Protein AF-A0A9Q9B3B7-F1 (afdb_monomer_lite)

Organism: NCBI:txid215465

pLDDT: mean 70.01, std 18.44, range [24.94, 94.5]

Foldseek 3Di:
DDPAPQQDPPPPDPDPPDPPPPDPPPPPPVPDPPPDPPPPPPPPPVDPVCPPVVVVVVVVLVVLVVVLVVLVVVLVVLVVCLCVLVVQLVVLVVVCCVPPVPLVVVLVLLLVLLSLQAQHHADSLLSSQLFQPDDPSNNVSSVSNLVSLLVSLVSVVVSCVSVVPHPPDDPPDDDGPHSVLSPVLVCLVVDDDDADQCVNSRNRCVLVLLVVLPDDDDDQVVLVSSLSNLLSNLVSLVSNVPHPDGSFDADDLPDPDFQLRHSLLVSLVSLVSLLVSLVVVLPDPPDDPVSNVSSVVSNVVSVVCNVVSPPLCLVVLLCCCPVPVVVLLVVVVVVVVCCVVVDDPPPPPVVVVVVSVVVLVVNVVVVVVSCVSRHPCSSHCPSVVSVVVPPVVVD

Radius of gyration: 29.1 Å; chains: 1; bounding box: 77×52×97 Å

Sequence (395 aa):
MSRQPQTPNLFLNTSLEEPVHSRPQLSIDSIIRNADRNIARAMNQIEEVRQRMTTSDEAATSRRAERADQQLAALQQHREKETSTLGIFKFTLHQWKEYDLEGLAKFMSHFRNAAQAADHSVRIFDIASWYSDLPGAVSMALRDVQKYYHSEASLQNELRHLEEKTPSWSSRQTLSHEIRSAVDLDAKYTGPAYISPFCAFGLCNKKDEIVLFDDRFHAEGQEEQRLASIYANFKVRCTMMGAKVTPRPHYNEGTVQKFKYTLECSMVKWSREALDVLQSMAKKPRLTSRLKQCANKIVQEIRAYLPKVDTIGLCHMLDIVEQHFIPMVHAAKNDMWVEFAGRVATEPSNTQANALATRFSLLRDAFGDYEVKHGRQVLGTEWKKMVFSVNYREL

Structure (mmCIF, N/CA/C/O backbone):
data_AF-A0A9Q9B3B7-F1
#
_entry.id   AF-A0A9Q9B3B7-F1
#
loop_
_atom_site.group_PDB
_atom_site.id
_atom_site.type_symbol
_atom_site.label_atom_id
_atom_site.label_alt_id
_atom_site.label_comp_id
_atom_site.label_asym_id
_atom_site.label_entity_id
_atom_site.label_seq_id
_atom_site.pdbx_PDB_ins_code
_atom_site.Cartn_x
_atom_site.Cartn_y
_atom_site.Cartn_z
_atom_site.occupancy
_atom_site.B_iso_or_equiv
_atom_site.auth_seq_id
_atom_site.auth_comp_id
_atom_site.auth_asym_id
_atom_site.auth_atom_id
_atom_site.pdbx_PDB_model_num
ATOM 1 N N . MET A 1 1 ? 9.610 -19.997 16.683 1.00 33.03 1 MET A N 1
ATOM 2 C CA . MET A 1 1 ? 8.164 -20.010 16.382 1.00 33.03 1 MET A CA 1
ATOM 3 C C . MET A 1 1 ? 7.497 -18.908 17.187 1.00 33.03 1 MET A C 1
ATOM 5 O O . MET A 1 1 ? 7.280 -19.080 18.375 1.00 33.03 1 MET A O 1
ATOM 9 N N . SER A 1 2 ? 7.219 -17.774 16.557 1.00 24.94 2 SER A N 1
ATOM 10 C CA . SER A 1 2 ? 6.355 -16.715 17.079 1.00 24.94 2 SER A CA 1
ATOM 11 C C . SER A 1 2 ? 5.178 -16.630 16.113 1.00 24.94 2 SER A C 1
ATOM 13 O O . SER A 1 2 ? 5.366 -16.345 14.932 1.00 24.94 2 SER A O 1
ATOM 15 N N . ARG A 1 3 ? 3.968 -16.974 16.571 1.00 27.44 3 ARG A N 1
ATOM 16 C CA . ARG A 1 3 ? 2.750 -16.689 15.803 1.00 27.44 3 ARG A CA 1
ATOM 17 C C . ARG A 1 3 ? 2.723 -15.173 15.604 1.00 27.44 3 ARG A C 1
ATOM 19 O O . ARG A 1 3 ? 2.685 -14.448 16.595 1.00 27.44 3 ARG A O 1
ATOM 26 N N . GLN A 1 4 ? 2.797 -14.698 14.359 1.00 32.75 4 GLN A N 1
ATOM 27 C CA . GLN A 1 4 ? 2.455 -13.306 14.074 1.00 32.75 4 GLN A CA 1
ATOM 28 C C . GLN A 1 4 ? 1.047 -13.065 14.640 1.00 32.75 4 GLN A C 1
ATOM 30 O O . GLN A 1 4 ? 0.172 -13.910 14.417 1.00 32.75 4 GLN A O 1
ATOM 35 N N . PRO A 1 5 ? 0.824 -11.990 15.414 1.00 33.03 5 PRO A N 1
ATOM 36 C CA . PRO A 1 5 ? -0.506 -11.668 15.903 1.00 33.03 5 PRO A CA 1
ATOM 37 C C . PRO A 1 5 ? -1.405 -11.427 14.687 1.00 33.03 5 PRO A C 1
ATOM 39 O O . PRO A 1 5 ? -1.232 -10.454 13.959 1.00 33.03 5 PRO A O 1
ATOM 42 N N . GLN A 1 6 ? -2.310 -12.372 14.426 1.00 36.94 6 GLN A N 1
ATOM 43 C CA . GLN A 1 6 ? -3.351 -12.217 13.419 1.00 36.94 6 GLN A CA 1
ATOM 44 C C . GLN A 1 6 ? -4.314 -11.135 13.897 1.00 36.94 6 GLN A C 1
ATOM 46 O O . GLN A 1 6 ? -4.728 -11.151 15.057 1.00 36.94 6 GLN A O 1
ATOM 51 N N . THR A 1 7 ? -4.696 -10.225 13.002 1.00 35.75 7 THR A N 1
ATOM 52 C CA . THR A 1 7 ? -5.815 -9.311 13.239 1.00 35.75 7 THR A CA 1
ATOM 53 C C . THR A 1 7 ? -7.046 -10.152 13.607 1.00 35.75 7 THR A C 1
ATOM 55 O O . THR A 1 7 ? -7.428 -11.020 12.814 1.00 35.75 7 THR A O 1
ATOM 58 N N . PRO A 1 8 ? -7.646 -9.970 14.798 1.00 36.72 8 PRO A N 1
ATOM 59 C CA . PRO A 1 8 ? -8.759 -10.800 15.238 1.00 36.72 8 PRO A CA 1
ATOM 60 C C . PRO A 1 8 ? -9.923 -10.711 14.244 1.00 36.72 8 PRO A C 1
ATOM 62 O O . PRO A 1 8 ? -10.393 -9.625 13.901 1.00 36.72 8 PRO A O 1
ATOM 65 N N . ASN A 1 9 ? -10.378 -11.866 13.757 1.00 36.34 9 ASN A N 1
ATOM 66 C CA . ASN A 1 9 ? -11.484 -11.952 12.810 1.00 36.34 9 ASN A CA 1
ATOM 67 C C . ASN A 1 9 ? -12.821 -11.918 13.564 1.00 36.34 9 ASN A C 1
ATOM 69 O O . ASN A 1 9 ? -13.393 -12.958 13.869 1.00 36.34 9 ASN A O 1
ATOM 73 N N . LEU A 1 10 ? -13.314 -10.711 13.850 1.00 39.44 10 LEU A N 1
ATOM 74 C CA . LEU A 1 10 ? -14.573 -10.466 14.573 1.00 39.44 10 LEU A CA 1
ATOM 75 C C . LEU A 1 10 ? -15.848 -10.798 13.766 1.00 39.44 10 LEU A C 1
ATOM 77 O O . LEU A 1 10 ? -16.951 -10.551 14.243 1.00 39.44 10 LEU A O 1
ATOM 81 N N . PHE A 1 11 ? -15.719 -11.321 12.541 1.00 38.62 11 PHE A N 1
ATOM 82 C CA . PHE A 1 11 ? -16.857 -11.626 11.662 1.00 38.62 11 PHE A CA 1
ATOM 83 C C . PHE A 1 11 ? -16.971 -13.108 11.287 1.00 38.62 11 PHE A C 1
ATOM 85 O O . PHE A 1 11 ? -17.913 -13.492 10.588 1.00 38.62 11 PHE A O 1
ATOM 92 N N . LEU A 1 12 ? -16.033 -13.952 11.730 1.00 31.97 12 LEU A N 1
ATOM 93 C CA . LEU A 1 12 ? -16.224 -15.398 11.724 1.00 31.97 12 LEU A CA 1
ATOM 94 C C . LEU A 1 12 ? -17.093 -15.744 12.935 1.00 31.97 12 LEU A C 1
ATOM 96 O O . LEU A 1 12 ? -16.614 -15.718 14.059 1.00 31.97 12 LEU A O 1
ATOM 100 N N . ASN A 1 13 ? -18.355 -16.071 12.658 1.00 31.91 13 ASN A N 1
ATOM 101 C CA . ASN A 1 13 ? -19.450 -16.371 13.585 1.00 31.91 13 ASN A CA 1
ATOM 102 C C . ASN A 1 13 ? -20.266 -15.141 13.991 1.00 31.91 13 ASN A C 1
ATOM 104 O O . ASN A 1 13 ? -19.914 -14.333 14.841 1.00 31.91 13 ASN A O 1
ATOM 108 N N . THR A 1 14 ? -21.418 -15.040 13.341 1.00 40.34 14 THR A N 1
ATOM 109 C CA . THR A 1 14 ? -22.538 -14.151 13.630 1.00 40.34 14 THR A CA 1
ATOM 110 C C . THR A 1 14 ? -23.166 -14.441 14.999 1.00 40.34 14 THR A C 1
ATOM 112 O O . THR A 1 14 ? -24.319 -14.857 15.063 1.00 40.34 14 THR A O 1
ATOM 115 N N . SER A 1 15 ? -22.426 -14.175 16.073 1.00 29.50 15 SER A N 1
ATOM 116 C CA . SER A 1 15 ? -22.946 -14.043 17.434 1.00 29.50 15 SER A CA 1
ATOM 117 C C . SER A 1 15 ? -22.257 -12.852 18.095 1.00 29.50 15 SER A C 1
ATOM 119 O O . SER A 1 15 ? -21.205 -12.978 18.710 1.00 29.50 15 SER A O 1
ATOM 121 N N . LEU A 1 16 ? -22.875 -11.672 18.002 1.00 36.50 16 LEU A N 1
ATOM 122 C CA . LEU A 1 16 ? -22.551 -10.486 18.816 1.00 36.50 16 LEU A CA 1
ATOM 123 C C . LEU A 1 16 ? -22.964 -10.673 20.299 1.00 36.50 16 LEU A C 1
ATOM 125 O O . LEU A 1 16 ? -23.278 -9.707 20.987 1.00 36.50 16 LEU A O 1
ATOM 129 N N . GLU A 1 17 ? -22.967 -11.919 20.775 1.00 29.86 17 GLU A N 1
ATOM 130 C CA . GLU A 1 17 ? -23.283 -12.347 22.141 1.00 29.86 17 GLU A CA 1
ATOM 131 C C . GLU A 1 17 ? -22.073 -12.975 22.844 1.00 29.86 17 GLU A C 1
ATOM 133 O O . GLU A 1 17 ? -22.213 -13.546 23.923 1.00 29.86 17 GLU A O 1
ATOM 138 N N . GLU A 1 18 ? -20.862 -12.862 22.290 1.00 28.22 18 GLU A N 1
ATOM 139 C CA . GLU A 1 18 ? -19.691 -13.083 23.131 1.00 28.22 18 GLU A CA 1
ATOM 140 C C . GLU A 1 18 ? -19.496 -11.858 24.040 1.00 28.22 18 GLU A C 1
ATOM 142 O O . GLU A 1 18 ? -19.414 -10.726 23.546 1.00 28.22 18 GLU A O 1
ATOM 147 N N . PRO A 1 19 ? -19.458 -12.051 25.374 1.00 28.62 19 PRO A N 1
ATOM 148 C CA . PRO A 1 19 ? -19.234 -10.967 26.316 1.00 28.62 19 PRO A CA 1
ATOM 149 C C . PRO A 1 19 ? -17.888 -10.291 26.033 1.00 28.62 19 PRO A C 1
ATOM 151 O O . PRO A 1 19 ? -17.032 -10.825 25.333 1.00 28.62 19 PRO A O 1
ATOM 154 N N . VAL A 1 20 ? -17.715 -9.106 26.615 1.00 36.25 20 VAL A N 1
ATOM 155 C CA . VAL A 1 20 ? -16.629 -8.109 26.489 1.00 36.25 20 VAL A CA 1
ATOM 156 C C . VAL A 1 20 ? -15.212 -8.642 26.856 1.00 36.25 20 VAL A C 1
ATOM 158 O O . VAL A 1 20 ? -14.361 -7.918 27.365 1.00 36.25 20 VAL A O 1
ATOM 161 N N . HIS A 1 21 ? -14.903 -9.917 26.620 1.00 30.59 21 HIS A N 1
ATOM 162 C CA . HIS A 1 21 ? -13.725 -10.628 27.126 1.00 30.59 21 HIS A CA 1
ATOM 163 C C . HIS A 1 21 ? -12.815 -11.235 26.049 1.00 30.59 21 HIS A C 1
ATOM 165 O O . HIS A 1 21 ? -11.864 -11.927 26.391 1.00 30.59 21 HIS A O 1
ATOM 171 N N . SER A 1 22 ? -13.012 -10.923 24.765 1.00 27.98 22 SER A N 1
ATOM 172 C CA . SER A 1 22 ? -12.086 -11.322 23.688 1.00 27.98 22 SER A CA 1
ATOM 173 C C . SER A 1 22 ? -11.258 -10.167 23.103 1.00 27.98 22 SER A C 1
ATOM 175 O O . SER A 1 22 ? -10.634 -10.306 22.051 1.00 27.98 22 SER A O 1
ATOM 177 N N . ARG A 1 23 ? -11.146 -9.034 23.816 1.00 34.78 23 ARG A N 1
ATOM 178 C CA . ARG A 1 23 ? -9.924 -8.216 23.708 1.00 34.78 23 ARG A CA 1
ATOM 179 C C . ARG A 1 23 ? -8.795 -9.026 24.360 1.00 34.78 23 ARG A C 1
ATOM 181 O O . ARG A 1 23 ? -9.053 -9.655 25.386 1.00 34.78 23 ARG A O 1
ATOM 188 N N . PRO A 1 24 ? -7.534 -8.951 23.901 1.00 28.95 24 PRO A N 1
ATOM 189 C CA . PRO A 1 24 ? -6.469 -9.005 24.882 1.00 28.95 24 PRO A CA 1
ATOM 190 C C . PRO A 1 24 ? -6.745 -7.824 25.817 1.00 28.95 24 PRO A C 1
ATOM 192 O O . PRO A 1 24 ? -6.438 -6.674 25.502 1.00 28.95 24 PRO A O 1
ATOM 195 N N . GLN A 1 25 ? -7.411 -8.088 26.944 1.00 29.59 25 GLN A N 1
ATOM 196 C CA . GLN A 1 25 ? -7.164 -7.302 28.131 1.00 29.59 25 GLN A CA 1
ATOM 197 C C . GLN A 1 25 ? -5.651 -7.376 28.284 1.00 29.59 25 GLN A C 1
ATOM 199 O O . GLN A 1 25 ? -5.098 -8.400 28.678 1.00 29.59 25 GLN A O 1
ATOM 204 N N . LEU A 1 26 ? -4.964 -6.294 27.924 1.00 29.12 26 LEU A N 1
ATOM 205 C CA . LEU A 1 26 ? -3.799 -5.954 28.703 1.00 29.12 26 LEU A CA 1
ATOM 206 C C . LEU A 1 26 ? -4.358 -5.864 30.118 1.00 29.12 26 LEU A C 1
ATOM 208 O O . LEU A 1 26 ? -5.068 -4.908 30.443 1.00 29.12 26 LEU A O 1
ATOM 212 N N . SER A 1 27 ? -4.112 -6.894 30.931 1.00 25.38 27 SER A N 1
ATOM 213 C CA . SER A 1 27 ? -3.976 -6.609 32.339 1.00 25.38 27 SER A CA 1
ATOM 214 C C . SER A 1 27 ? -2.840 -5.592 32.360 1.00 25.38 27 SER A C 1
ATOM 216 O O . SER A 1 27 ? -1.671 -5.867 32.085 1.00 25.38 27 SER A O 1
ATOM 218 N N . ILE A 1 28 ? -3.216 -4.331 32.542 1.00 28.28 28 ILE A N 1
ATOM 219 C CA . ILE A 1 28 ? -2.332 -3.449 33.264 1.00 28.28 28 ILE A CA 1
ATOM 220 C C . ILE A 1 28 ? -2.413 -4.039 34.663 1.00 28.28 28 ILE A C 1
ATOM 222 O O . ILE A 1 28 ? -3.234 -3.623 35.477 1.00 28.28 28 ILE A O 1
ATOM 226 N N . ASP A 1 29 ? -1.617 -5.082 34.905 1.00 29.88 29 ASP A N 1
ATOM 227 C CA . ASP A 1 29 ? -1.146 -5.343 36.245 1.00 29.88 29 ASP A CA 1
ATOM 228 C C . ASP A 1 29 ? -0.422 -4.051 36.599 1.00 29.88 29 ASP A C 1
ATOM 230 O O . ASP A 1 29 ? 0.716 -3.801 36.190 1.00 29.88 29 ASP A O 1
ATOM 234 N N . SER A 1 30 ? -1.152 -3.151 37.255 1.00 31.02 30 SER A N 1
ATOM 235 C CA . SER A 1 30 ? -0.578 -2.015 37.935 1.00 31.02 30 SER A CA 1
ATOM 236 C C . SER A 1 30 ? 0.253 -2.623 39.052 1.00 31.02 30 SER A C 1
ATOM 238 O O . SER A 1 30 ? -0.201 -2.861 40.170 1.00 31.02 30 SER A O 1
ATOM 240 N N . ILE A 1 31 ? 1.492 -2.973 38.718 1.00 31.64 31 ILE A N 1
ATOM 241 C CA . ILE A 1 31 ? 2.457 -3.413 39.705 1.00 31.64 31 ILE A CA 1
ATOM 242 C C . ILE A 1 31 ? 2.776 -2.179 40.557 1.00 31.64 31 ILE A C 1
ATOM 244 O O . ILE A 1 31 ? 3.624 -1.356 40.233 1.00 31.64 31 ILE A O 1
ATOM 248 N N . ILE A 1 32 ? 2.027 -2.104 41.659 1.00 33.44 32 ILE A N 1
ATOM 249 C CA . ILE A 1 32 ? 2.432 -1.639 42.983 1.00 33.44 32 ILE A CA 1
ATOM 250 C C . ILE A 1 32 ? 2.611 -0.116 43.105 1.00 33.44 32 ILE A C 1
ATOM 252 O O . ILE A 1 32 ? 3.715 0.412 43.180 1.00 33.44 32 ILE A O 1
ATOM 256 N N . ARG A 1 33 ? 1.492 0.590 43.309 1.00 38.22 33 ARG A N 1
ATOM 257 C CA . ARG A 1 33 ? 1.448 1.731 44.245 1.00 38.22 33 ARG A CA 1
ATOM 258 C C . ARG A 1 33 ? 0.892 1.232 45.580 1.00 38.22 33 ARG A C 1
ATOM 260 O O . ARG A 1 33 ? -0.272 1.451 45.878 1.00 38.22 33 ARG A O 1
ATOM 267 N N . ASN A 1 34 ? 1.704 0.472 46.316 1.00 41.84 34 ASN A N 1
ATOM 268 C CA . ASN A 1 34 ? 1.547 0.183 47.752 1.00 41.84 34 ASN A CA 1
ATOM 269 C C . ASN A 1 34 ? 2.821 -0.493 48.292 1.00 41.84 34 ASN A C 1
ATOM 271 O O . ASN A 1 34 ? 2.774 -1.577 48.864 1.00 41.84 34 ASN A O 1
ATOM 275 N N . ALA A 1 35 ? 3.974 0.147 48.089 1.00 30.67 35 ALA A N 1
ATOM 276 C CA . ALA A 1 35 ? 5.201 -0.197 48.800 1.00 30.67 35 ALA A CA 1
ATOM 277 C C . ALA A 1 35 ? 5.563 0.956 49.750 1.00 30.67 35 ALA A C 1
ATOM 279 O O . ALA A 1 35 ? 6.110 1.979 49.352 1.00 30.67 35 ALA A O 1
ATOM 280 N N . ASP A 1 36 ? 5.159 0.755 51.001 1.00 34.47 36 ASP A N 1
ATOM 281 C CA . ASP A 1 36 ? 5.798 1.185 52.241 1.00 34.47 36 ASP A CA 1
ATOM 282 C C . ASP A 1 36 ? 5.971 2.674 52.572 1.00 34.47 36 ASP A C 1
ATOM 284 O O . ASP A 1 36 ? 6.997 3.316 52.357 1.00 34.47 36 ASP A O 1
ATOM 288 N N . ARG A 1 37 ? 5.009 3.122 53.388 1.00 38.38 37 ARG A N 1
ATOM 289 C CA . ARG A 1 37 ? 5.064 4.207 54.387 1.00 38.38 37 ARG A CA 1
ATOM 290 C C . ARG A 1 37 ? 6.218 4.121 55.418 1.00 38.38 37 ARG A C 1
ATOM 292 O O . ARG A 1 37 ? 6.147 4.791 56.442 1.00 38.38 37 ARG A O 1
ATOM 299 N N . ASN A 1 38 ? 7.288 3.358 55.184 1.00 36.81 38 ASN A N 1
ATOM 300 C CA . ASN A 1 38 ? 8.342 3.102 56.180 1.00 36.81 38 ASN A CA 1
ATOM 301 C C . ASN A 1 38 ? 9.760 3.573 55.803 1.00 36.81 38 ASN A C 1
ATOM 303 O O . ASN A 1 38 ? 10.703 3.275 56.532 1.00 36.81 38 ASN A O 1
ATOM 307 N N . ILE A 1 39 ? 9.936 4.396 54.765 1.00 43.28 39 ILE A N 1
ATOM 308 C CA . ILE A 1 39 ? 11.222 5.071 54.479 1.00 43.28 39 ILE A CA 1
ATOM 309 C C . ILE A 1 39 ? 11.135 6.555 54.877 1.00 43.28 39 ILE A C 1
ATOM 311 O O . ILE A 1 39 ? 11.411 7.452 54.096 1.00 43.28 39 ILE A O 1
ATOM 315 N N . ALA A 1 40 ? 10.690 6.833 56.104 1.00 39.91 40 ALA A N 1
ATOM 316 C CA . ALA A 1 40 ? 10.573 8.200 56.634 1.00 39.91 40 ALA A CA 1
ATOM 317 C C . ALA A 1 40 ? 11.474 8.465 57.856 1.00 39.91 40 ALA A C 1
ATOM 319 O O . ALA A 1 40 ? 11.325 9.482 58.524 1.00 39.91 40 ALA A O 1
ATOM 320 N N . ARG A 1 41 ? 12.413 7.565 58.189 1.00 44.00 41 ARG A N 1
ATOM 321 C CA . ARG A 1 41 ? 13.286 7.726 59.375 1.00 44.00 41 ARG A CA 1
ATOM 322 C C . ARG A 1 41 ? 14.791 7.673 59.125 1.00 44.00 41 ARG A C 1
ATOM 324 O O . ARG A 1 41 ? 15.544 7.830 60.076 1.00 44.00 41 ARG A O 1
ATOM 331 N N . ALA A 1 42 ? 15.248 7.514 57.885 1.00 46.78 42 ALA A N 1
ATOM 332 C CA . ALA A 1 42 ? 16.680 7.381 57.588 1.00 46.78 42 ALA A CA 1
ATOM 333 C C . ALA A 1 42 ? 17.284 8.531 56.757 1.00 46.78 42 ALA A C 1
ATOM 335 O O . ALA A 1 42 ? 18.429 8.425 56.333 1.00 46.78 42 ALA A O 1
ATOM 336 N N . MET A 1 43 ? 16.555 9.628 56.510 1.00 46.59 43 MET A N 1
ATOM 337 C CA . MET A 1 43 ? 17.002 10.683 55.579 1.00 46.59 43 MET A CA 1
ATOM 338 C C . MET A 1 43 ? 17.140 12.082 56.197 1.00 46.59 43 MET A C 1
ATOM 340 O O . MET A 1 43 ? 17.098 13.066 55.480 1.00 46.59 43 MET A O 1
ATOM 344 N N . ASN A 1 44 ? 17.392 12.197 57.505 1.00 48.25 44 ASN A N 1
ATOM 345 C CA . ASN A 1 44 ? 17.586 13.507 58.154 1.00 48.25 44 ASN A CA 1
ATOM 346 C C . ASN A 1 44 ? 19.042 14.020 58.174 1.00 48.25 44 ASN A C 1
ATOM 348 O O . ASN A 1 44 ? 19.316 15.025 58.818 1.00 48.25 44 ASN A O 1
ATOM 352 N N . GLN A 1 45 ? 19.991 13.366 57.492 1.00 46.53 45 GLN A N 1
ATOM 353 C CA . GLN A 1 45 ? 21.405 13.797 57.473 1.00 46.53 45 GLN A CA 1
ATOM 354 C C . GLN A 1 45 ? 22.017 13.940 56.064 1.00 46.53 45 GLN A C 1
ATOM 356 O O . GLN A 1 45 ? 23.186 14.288 55.943 1.00 46.53 45 GLN A O 1
ATOM 361 N N . ILE A 1 46 ? 21.235 13.747 54.990 1.00 51.59 46 ILE A N 1
ATOM 362 C CA . ILE A 1 46 ? 21.655 13.962 53.581 1.00 51.59 46 ILE A CA 1
ATOM 363 C C . ILE A 1 46 ? 20.901 15.170 52.976 1.00 51.59 46 ILE A C 1
ATOM 365 O O . ILE A 1 46 ? 20.736 15.297 51.768 1.00 51.59 46 ILE A O 1
ATOM 369 N N . GLU A 1 47 ? 20.387 16.060 53.821 1.00 51.16 47 GLU A N 1
ATOM 370 C CA . GLU A 1 47 ? 19.316 16.986 53.438 1.00 51.16 47 GLU A CA 1
ATOM 371 C C . GLU A 1 47 ? 19.837 18.387 53.049 1.00 51.16 47 GLU A C 1
ATOM 373 O O . GLU A 1 47 ? 19.344 18.989 52.103 1.00 51.16 47 GLU A O 1
ATOM 378 N N . GLU A 1 48 ? 20.922 18.893 53.644 1.00 49.53 48 GLU A N 1
ATOM 379 C CA . GLU A 1 48 ? 21.326 20.296 53.412 1.00 49.53 48 GLU A CA 1
ATOM 380 C C . GLU A 1 48 ? 22.106 20.550 52.108 1.00 49.53 48 GLU A C 1
ATOM 382 O O . GLU A 1 48 ? 22.024 21.639 51.540 1.00 49.53 48 GLU A O 1
ATOM 387 N N . VAL A 1 49 ? 22.833 19.559 51.576 1.00 48.97 49 VAL A N 1
ATOM 388 C CA . VAL A 1 49 ? 23.593 19.721 50.314 1.00 48.97 49 VAL A CA 1
ATOM 389 C C . VAL A 1 49 ? 22.759 19.318 49.088 1.00 48.97 49 VAL A C 1
ATOM 391 O O . VAL A 1 49 ? 22.951 19.867 48.002 1.00 48.97 49 VAL A O 1
ATOM 394 N N . ARG A 1 50 ? 21.764 18.429 49.247 1.00 46.09 50 ARG A N 1
ATOM 395 C CA . ARG A 1 50 ? 20.815 18.072 48.177 1.00 46.09 50 ARG A CA 1
ATOM 396 C C . ARG A 1 50 ? 19.848 19.209 47.859 1.00 46.09 50 ARG A C 1
ATOM 398 O O . ARG A 1 50 ? 19.550 19.408 46.682 1.00 46.09 50 ARG A O 1
ATOM 405 N N . GLN A 1 51 ? 19.405 19.982 48.850 1.00 48.47 51 GLN A N 1
ATOM 406 C CA . GLN A 1 51 ? 18.304 20.956 48.742 1.00 48.47 51 GLN A CA 1
ATOM 407 C C . GLN A 1 51 ? 18.460 22.067 47.683 1.00 48.47 51 GLN A C 1
ATOM 409 O O . GLN A 1 51 ? 17.466 22.678 47.288 1.00 48.47 51 GLN A O 1
ATOM 414 N N . ARG A 1 52 ? 19.666 22.335 47.159 1.00 49.75 52 ARG A N 1
ATOM 415 C CA . ARG A 1 52 ? 19.872 23.379 46.129 1.00 49.75 52 ARG A CA 1
ATOM 416 C C . ARG A 1 52 ? 19.972 22.875 44.687 1.00 49.75 52 ARG A C 1
ATOM 418 O O . ARG A 1 52 ? 19.765 23.670 43.778 1.00 49.75 52 ARG A O 1
ATOM 425 N N . MET A 1 53 ? 20.245 21.588 44.461 1.00 48.06 53 MET A N 1
ATOM 426 C CA . MET A 1 53 ? 20.217 20.979 43.116 1.00 48.06 53 MET A CA 1
ATOM 427 C C . MET A 1 53 ? 19.008 20.054 42.902 1.00 48.06 53 MET A C 1
ATOM 429 O O . MET A 1 53 ? 18.588 19.860 41.768 1.00 48.06 53 MET A O 1
ATOM 433 N N . THR A 1 54 ? 18.395 19.542 43.975 1.00 49.53 54 THR A N 1
ATOM 434 C CA . THR A 1 54 ? 17.201 18.677 43.907 1.00 49.53 54 THR A CA 1
ATOM 435 C C . THR A 1 54 ? 15.904 19.437 43.681 1.00 49.53 54 THR A C 1
ATOM 437 O O . THR A 1 54 ? 15.048 18.924 42.985 1.00 49.53 54 THR A O 1
ATOM 440 N N . THR A 1 55 ? 15.749 20.677 44.146 1.00 53.66 55 THR A N 1
ATOM 441 C CA . THR A 1 55 ? 14.481 21.420 43.996 1.00 53.66 55 THR A CA 1
ATOM 442 C C . THR A 1 55 ? 14.089 21.680 42.538 1.00 53.66 55 THR A C 1
ATOM 444 O O . THR A 1 55 ? 12.902 21.692 42.223 1.00 53.66 55 THR A O 1
ATOM 447 N N . SER A 1 56 ? 15.057 21.835 41.628 1.00 56.12 56 SER A N 1
ATOM 448 C CA . SER A 1 56 ? 14.784 21.974 40.189 1.00 56.12 56 SER A CA 1
ATOM 449 C C . SER A 1 56 ? 14.395 20.641 39.542 1.00 56.12 56 SER A C 1
ATOM 451 O O . SER A 1 56 ? 13.441 20.596 38.764 1.00 56.12 56 SER A O 1
ATOM 453 N N . ASP A 1 57 ? 15.104 19.558 39.871 1.00 59.06 57 ASP A N 1
ATOM 454 C CA . ASP A 1 57 ? 14.839 18.232 39.308 1.00 59.06 57 ASP A CA 1
ATOM 455 C C . ASP A 1 57 ? 13.578 17.601 39.908 1.00 59.06 57 ASP A C 1
ATOM 457 O O . ASP A 1 57 ? 12.756 17.089 39.156 1.00 59.06 57 ASP A O 1
ATOM 461 N N . GLU A 1 58 ? 13.349 17.739 41.216 1.00 63.28 58 GLU A N 1
ATOM 462 C CA . GLU A 1 58 ? 12.145 17.304 41.930 1.00 63.28 58 GLU A CA 1
ATOM 463 C C . GLU A 1 58 ? 10.908 18.066 41.454 1.00 63.28 58 GLU A C 1
ATOM 465 O O . GLU A 1 58 ? 9.902 17.430 41.130 1.00 63.28 58 GLU A O 1
ATOM 470 N N . ALA A 1 59 ? 10.986 19.396 41.297 1.00 65.31 59 ALA A N 1
ATOM 471 C CA . ALA A 1 59 ? 9.900 20.181 40.705 1.00 65.31 59 ALA A CA 1
ATOM 472 C C . ALA A 1 59 ? 9.650 19.797 39.238 1.00 65.31 59 ALA A C 1
ATOM 474 O O . ALA A 1 59 ? 8.499 19.776 38.795 1.00 65.31 59 ALA A O 1
ATOM 475 N N . ALA A 1 60 ? 10.695 19.462 38.474 1.00 67.62 60 ALA A N 1
ATOM 476 C CA . ALA A 1 60 ? 10.546 18.974 37.107 1.00 67.62 60 ALA A CA 1
ATOM 477 C C . ALA A 1 60 ? 9.901 17.579 37.056 1.00 67.62 60 ALA A C 1
ATOM 479 O O . ALA A 1 60 ? 9.031 17.359 36.211 1.00 67.62 60 ALA A O 1
ATOM 480 N N . THR A 1 61 ? 10.256 16.654 37.954 1.00 68.69 61 THR A N 1
ATOM 481 C CA . THR A 1 61 ? 9.576 15.352 38.081 1.00 68.69 61 THR A CA 1
ATOM 482 C C . THR A 1 61 ? 8.141 15.487 38.574 1.00 68.69 61 THR A C 1
ATOM 484 O O . THR A 1 61 ? 7.272 14.836 38.003 1.00 68.69 61 THR A O 1
ATOM 487 N N . SER A 1 62 ? 7.856 16.361 39.546 1.00 70.19 62 SER A N 1
ATOM 488 C CA . SER A 1 62 ? 6.491 16.592 40.046 1.00 70.19 62 SER A CA 1
ATOM 489 C C . SER A 1 62 ? 5.594 17.158 38.946 1.00 70.19 62 SER A C 1
ATOM 491 O O . SER A 1 62 ? 4.532 16.611 38.673 1.00 70.19 62 SER A O 1
ATOM 493 N N . ARG A 1 63 ? 6.072 18.164 38.196 1.00 76.31 63 ARG A N 1
ATOM 494 C CA . ARG A 1 63 ? 5.343 18.708 37.035 1.00 76.31 63 ARG A CA 1
ATOM 495 C C . ARG A 1 63 ? 5.111 17.668 35.936 1.00 76.31 63 ARG A C 1
ATOM 497 O O . ARG A 1 63 ? 4.114 17.745 35.224 1.00 76.31 63 ARG A O 1
ATOM 504 N N . ARG A 1 64 ? 6.034 16.720 35.739 1.00 74.56 64 ARG A N 1
ATOM 505 C CA . ARG A 1 64 ? 5.852 15.618 34.774 1.00 74.56 64 ARG A CA 1
ATOM 506 C C . ARG A 1 64 ? 4.825 14.604 35.268 1.00 74.56 64 ARG A C 1
ATOM 508 O O . ARG A 1 64 ? 3.997 14.187 34.468 1.00 74.56 64 ARG A O 1
ATOM 515 N N . ALA A 1 65 ? 4.855 14.261 36.554 1.00 72.81 65 ALA A N 1
ATOM 516 C CA . ALA A 1 65 ? 3.872 13.381 37.178 1.00 72.81 65 ALA A CA 1
ATOM 517 C C . ALA A 1 65 ? 2.461 13.988 37.114 1.00 72.81 65 ALA A C 1
ATOM 519 O O . ALA A 1 65 ? 1.538 13.325 36.657 1.00 72.81 65 ALA A O 1
ATOM 520 N N . GLU A 1 66 ? 2.315 15.277 37.433 1.00 79.38 66 GLU A N 1
ATOM 521 C CA . GLU A 1 66 ? 1.047 16.009 37.298 1.00 79.38 66 GLU A CA 1
ATOM 522 C C . GLU A 1 66 ? 0.523 15.999 35.856 1.00 79.38 66 GLU A C 1
ATOM 524 O O . GLU A 1 66 ? -0.667 15.789 35.628 1.00 79.38 66 GLU A O 1
ATOM 529 N N . ARG A 1 67 ? 1.403 16.183 34.861 1.00 79.81 67 ARG A N 1
ATOM 530 C CA . ARG A 1 67 ? 1.026 16.080 33.441 1.00 79.81 67 ARG A CA 1
ATOM 531 C C . ARG A 1 67 ? 0.618 14.664 33.048 1.00 79.81 67 ARG A C 1
ATOM 533 O O . ARG A 1 67 ? -0.320 14.514 32.275 1.00 79.81 67 ARG A O 1
ATOM 540 N N . ALA A 1 68 ? 1.298 13.640 33.558 1.00 77.38 68 ALA A N 1
ATOM 541 C CA . ALA A 1 68 ? 0.924 12.250 33.314 1.00 77.38 68 ALA A CA 1
ATOM 542 C C . ALA A 1 68 ? -0.454 11.932 33.922 1.00 77.38 68 ALA A C 1
ATOM 544 O O . ALA A 1 68 ? -1.283 11.326 33.250 1.00 77.38 68 ALA A O 1
ATOM 545 N N . ASP A 1 69 ? -0.742 12.416 35.134 1.00 75.19 69 ASP A N 1
ATOM 546 C CA . ASP A 1 69 ? -2.050 12.252 35.778 1.00 75.19 69 ASP A CA 1
ATOM 547 C C . ASP A 1 69 ? -3.159 13.014 35.023 1.00 75.19 69 ASP A C 1
ATOM 549 O O . ASP A 1 69 ? -4.241 12.468 34.797 1.00 75.19 69 ASP A O 1
ATOM 553 N N . GLN A 1 70 ? -2.889 14.240 34.554 1.00 79.88 70 GLN A N 1
ATOM 554 C CA . GLN A 1 70 ? -3.802 14.988 33.674 1.00 79.88 70 GLN A CA 1
ATOM 555 C C . GLN A 1 70 ? -4.076 14.232 32.368 1.00 79.88 70 GLN A C 1
ATOM 557 O O . GLN A 1 70 ? -5.224 14.139 31.934 1.00 79.88 70 GLN A O 1
ATOM 562 N N . GLN A 1 71 ? -3.036 13.653 31.766 1.00 80.06 71 GLN A N 1
ATOM 563 C CA . GLN A 1 71 ? -3.153 12.883 30.532 1.00 80.06 71 GLN A CA 1
ATOM 564 C C . GLN A 1 71 ? -3.924 11.576 30.739 1.00 80.06 71 GLN A C 1
ATOM 566 O O . GLN A 1 71 ? -4.738 11.189 29.899 1.00 80.06 71 GLN A O 1
ATOM 571 N N . LEU A 1 72 ? -3.715 10.910 31.875 1.00 79.25 72 LEU A N 1
ATOM 572 C CA . LEU A 1 72 ? -4.467 9.724 32.264 1.00 79.25 72 LEU A CA 1
ATOM 573 C C . LEU A 1 72 ? -5.952 10.055 32.467 1.00 79.25 72 LEU A C 1
ATOM 575 O O . LEU A 1 72 ? -6.808 9.313 31.985 1.00 79.25 72 LEU A O 1
ATOM 579 N N . ALA A 1 73 ? -6.265 11.180 33.116 1.00 76.88 73 ALA A N 1
ATOM 580 C CA . ALA A 1 73 ? -7.639 11.656 33.269 1.00 76.88 73 ALA A CA 1
ATOM 581 C C . ALA A 1 73 ? -8.282 11.985 31.909 1.00 76.88 73 ALA A C 1
ATOM 583 O O . ALA A 1 73 ? -9.408 11.563 31.643 1.00 76.88 73 ALA A O 1
ATOM 584 N N . ALA A 1 74 ? -7.552 12.653 31.009 1.00 78.75 74 ALA A N 1
ATOM 585 C CA . ALA A 1 74 ? -8.012 12.924 29.646 1.00 78.75 74 ALA A CA 1
ATOM 586 C C . ALA A 1 74 ? -8.278 11.629 28.857 1.00 78.75 74 ALA A C 1
ATOM 588 O O . ALA A 1 74 ? -9.285 11.530 28.156 1.00 78.75 74 ALA A O 1
ATOM 589 N N . LEU A 1 75 ? -7.425 10.609 29.008 1.00 80.62 75 LEU A N 1
ATOM 590 C CA . LEU A 1 75 ? -7.619 9.290 28.400 1.00 80.62 75 LEU A CA 1
ATOM 591 C C . LEU A 1 75 ? -8.865 8.576 28.948 1.00 80.62 75 LEU A C 1
ATOM 593 O O . LEU A 1 75 ? -9.611 7.969 28.179 1.00 80.62 75 LEU A O 1
ATOM 597 N N . GLN A 1 76 ? -9.114 8.653 30.257 1.00 81.00 76 GLN A N 1
ATOM 598 C CA . GLN A 1 76 ? -10.316 8.084 30.876 1.00 81.00 76 GLN A CA 1
ATOM 599 C C . GLN A 1 76 ? -11.585 8.787 30.379 1.00 81.00 76 GLN A C 1
ATOM 601 O O . GLN A 1 76 ? -12.493 8.116 29.893 1.00 81.00 76 GLN A O 1
ATOM 606 N N . GLN A 1 77 ? -11.605 10.122 30.388 1.00 84.88 77 GLN A N 1
ATOM 607 C CA . GLN A 1 77 ? -12.727 10.910 29.870 1.00 84.88 77 GLN A CA 1
ATOM 608 C C . GLN A 1 77 ? -12.956 10.665 28.371 1.00 84.88 77 GLN A C 1
ATOM 610 O O . GLN A 1 77 ? -14.091 10.625 27.894 1.00 84.88 77 GLN A O 1
ATOM 615 N N . HIS A 1 78 ? -11.883 10.489 27.598 1.00 85.06 78 HIS A N 1
ATOM 616 C CA . HIS A 1 78 ? -11.988 10.122 26.192 1.00 85.06 78 HIS A CA 1
ATOM 617 C C . HIS A 1 78 ? -12.722 8.783 26.036 1.00 85.06 78 HIS A C 1
ATOM 619 O O . HIS A 1 78 ? -13.661 8.701 25.247 1.00 85.06 78 HIS A O 1
ATOM 625 N N . ARG A 1 79 ? -12.368 7.766 26.834 1.00 85.00 79 ARG A N 1
ATOM 626 C CA . ARG A 1 79 ? -12.973 6.421 26.781 1.00 85.00 79 ARG A CA 1
ATOM 627 C C . ARG A 1 79 ? -14.466 6.376 27.079 1.00 85.00 79 ARG A C 1
ATOM 629 O O . ARG A 1 79 ? -15.161 5.519 26.542 1.00 85.00 79 ARG A O 1
ATOM 636 N N . GLU A 1 80 ? -14.994 7.327 27.840 1.00 85.94 80 GLU A N 1
ATOM 637 C CA . GLU A 1 80 ? -16.442 7.442 28.075 1.00 85.94 80 GLU A CA 1
ATOM 638 C C . GLU A 1 80 ? -17.233 7.679 26.773 1.00 85.94 80 GLU A C 1
ATOM 640 O O . GLU A 1 80 ? -18.398 7.293 26.665 1.00 85.94 80 GLU A O 1
ATOM 645 N N . LYS A 1 81 ? -16.592 8.253 25.744 1.00 83.12 81 LYS A N 1
ATOM 646 C CA . LYS A 1 81 ? -17.190 8.505 24.421 1.00 83.12 81 LYS A CA 1
ATOM 647 C C . LYS A 1 81 ? -17.181 7.278 23.501 1.00 83.12 81 LYS A C 1
ATOM 649 O O . LYS A 1 81 ? -17.746 7.342 22.406 1.00 83.12 81 LYS A O 1
ATOM 654 N N . GLU A 1 82 ? -16.557 6.166 23.905 1.00 82.56 82 GLU A N 1
ATOM 655 C CA . GLU A 1 82 ? -16.432 4.965 23.065 1.00 82.56 82 GLU A CA 1
ATOM 656 C C . GLU A 1 82 ? -17.808 4.405 22.691 1.00 82.56 82 GLU A C 1
ATOM 658 O O . GLU A 1 82 ? -18.093 4.148 21.519 1.00 82.56 82 GLU A O 1
ATOM 663 N N . THR A 1 83 ? -18.686 4.257 23.686 1.00 80.19 83 THR A N 1
ATOM 664 C CA . THR A 1 83 ? -19.993 3.608 23.530 1.00 80.19 83 THR A CA 1
ATOM 665 C C . THR A 1 83 ? -20.886 4.349 22.540 1.00 80.19 83 THR A C 1
ATOM 667 O O . THR A 1 83 ? -21.510 3.716 21.688 1.00 80.19 83 THR A O 1
ATOM 670 N N . SER A 1 84 ? -20.930 5.682 22.611 1.00 81.06 84 SER A N 1
ATOM 671 C CA . SER A 1 84 ? -21.738 6.493 21.694 1.00 81.06 84 SER A CA 1
ATOM 672 C C . SER A 1 84 ? -21.176 6.457 20.272 1.00 81.06 84 SER A C 1
ATOM 674 O O . SER A 1 84 ? -21.929 6.234 19.323 1.00 81.06 84 SER A O 1
ATOM 676 N N . THR A 1 85 ? -19.855 6.583 20.124 1.00 78.25 85 THR A N 1
ATOM 677 C CA . THR A 1 85 ? -19.179 6.574 18.816 1.00 78.25 85 THR A CA 1
ATOM 678 C C . THR A 1 85 ? -19.347 5.224 18.109 1.00 78.25 85 THR A C 1
ATOM 680 O O . THR A 1 85 ? -19.769 5.165 16.951 1.00 78.25 85 THR A O 1
ATOM 683 N N . LEU A 1 86 ? -19.107 4.114 18.817 1.00 81.12 86 LEU A N 1
ATOM 684 C CA . LEU A 1 86 ? -19.321 2.767 18.279 1.00 81.12 86 LEU A CA 1
ATOM 685 C C . LEU A 1 86 ? -20.802 2.462 18.031 1.00 81.12 86 LEU A C 1
ATOM 687 O O . LEU A 1 86 ? -21.117 1.730 17.092 1.00 81.12 86 LEU A O 1
ATOM 691 N N . GLY A 1 87 ? -21.707 3.003 18.850 1.00 73.06 87 GLY A N 1
ATOM 692 C CA . GLY A 1 87 ? -23.151 2.837 18.683 1.00 73.06 87 GLY A CA 1
ATOM 693 C C . GLY A 1 87 ? -23.642 3.359 17.332 1.00 73.06 87 GLY A C 1
ATOM 694 O O . GLY A 1 87 ? -24.338 2.640 16.615 1.00 73.06 87 GLY A O 1
ATOM 695 N N . ILE A 1 88 ? -23.205 4.560 16.938 1.00 79.75 88 ILE A N 1
ATOM 696 C CA . ILE A 1 88 ? -23.556 5.175 15.645 1.00 79.75 88 ILE A CA 1
ATOM 697 C C . ILE A 1 88 ? -23.018 4.340 14.474 1.00 79.75 88 ILE A C 1
ATOM 699 O O . ILE A 1 88 ? -23.734 4.070 13.504 1.00 79.75 88 ILE A O 1
ATOM 703 N N . PHE A 1 89 ? -21.771 3.874 14.567 1.00 83.12 89 PHE A N 1
ATOM 704 C CA . PHE A 1 89 ? -21.187 3.022 13.531 1.00 83.12 89 PHE A CA 1
ATOM 705 C C . PHE A 1 89 ? -21.915 1.679 13.394 1.00 83.12 89 PHE A C 1
ATOM 707 O O . PHE A 1 89 ? -22.273 1.283 12.286 1.00 83.12 89 PHE A O 1
ATOM 714 N N . LYS A 1 90 ? -22.213 0.999 14.508 1.00 8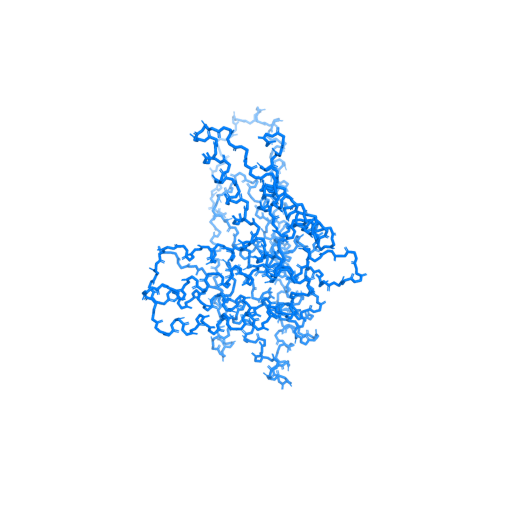1.38 90 LYS A N 1
ATOM 715 C CA . LYS A 1 90 ? -22.970 -0.264 14.490 1.00 81.38 90 LYS A CA 1
ATOM 716 C C . LYS A 1 90 ? -24.357 -0.085 13.881 1.00 81.38 90 LYS A C 1
ATOM 718 O O . LYS A 1 90 ? -24.775 -0.907 13.070 1.00 81.38 90 LYS A O 1
ATOM 723 N N . PHE A 1 91 ? -25.045 0.994 14.243 1.00 79.25 91 PHE A N 1
ATOM 724 C CA . PHE A 1 91 ? -26.364 1.312 13.711 1.00 79.25 91 PHE A CA 1
ATOM 725 C C . PHE A 1 91 ? -26.338 1.524 12.191 1.00 79.25 91 PHE A C 1
ATOM 727 O O . PHE A 1 91 ? -27.095 0.884 11.465 1.00 79.25 91 PHE A O 1
ATOM 734 N N . THR A 1 92 ? -25.424 2.360 11.690 1.00 81.94 92 THR A N 1
ATOM 735 C CA . THR A 1 92 ? -25.302 2.629 10.243 1.00 81.94 92 THR A CA 1
ATOM 736 C C . THR A 1 92 ? -24.884 1.390 9.447 1.00 81.94 92 THR A C 1
ATOM 738 O O . THR A 1 92 ? -25.395 1.165 8.350 1.00 81.94 92 THR A O 1
ATOM 741 N N . LEU A 1 93 ? -24.013 0.544 10.006 1.00 79.44 93 LEU A N 1
ATOM 742 C CA . LEU A 1 93 ? -23.644 -0.738 9.405 1.00 79.44 93 LEU A CA 1
ATOM 743 C C . LEU A 1 93 ? -24.838 -1.703 9.344 1.00 79.44 93 LEU A C 1
ATOM 745 O O . LEU A 1 93 ? -25.018 -2.397 8.342 1.00 79.44 93 LEU A O 1
ATOM 749 N N . HIS A 1 94 ? -25.661 -1.739 10.396 1.00 77.19 94 HIS A N 1
ATOM 750 C CA . HIS A 1 94 ? -26.857 -2.575 10.425 1.00 77.19 94 HIS A CA 1
ATOM 751 C C . HIS A 1 94 ? -27.866 -2.144 9.363 1.00 77.19 94 HIS A C 1
ATOM 753 O O . HIS A 1 94 ? -28.347 -3.000 8.626 1.00 77.19 94 HIS A O 1
ATOM 759 N N . GLN A 1 95 ? -28.097 -0.837 9.218 1.00 80.56 95 GLN A N 1
ATOM 760 C CA . GLN A 1 95 ? -28.943 -0.312 8.148 1.00 80.56 95 GLN A CA 1
ATOM 761 C C . GLN A 1 95 ? -28.402 -0.703 6.773 1.00 80.56 95 GLN A C 1
ATOM 763 O O . GLN A 1 95 ? -29.140 -1.233 5.952 1.00 80.56 95 GLN A O 1
ATOM 768 N N . TRP A 1 96 ? -27.104 -0.519 6.514 1.00 82.12 96 TRP A N 1
ATOM 769 C CA . TRP A 1 96 ? -26.534 -0.897 5.219 1.00 82.12 96 TRP A CA 1
ATOM 770 C C . TRP A 1 96 ? -26.769 -2.377 4.880 1.00 82.12 96 TRP A C 1
ATOM 772 O O . TRP A 1 96 ? -27.151 -2.695 3.754 1.00 82.12 96 TRP A O 1
ATOM 782 N N . LYS A 1 97 ? -26.634 -3.269 5.870 1.00 80.62 97 LYS A N 1
ATOM 783 C CA . LYS A 1 97 ? -26.912 -4.702 5.709 1.00 80.62 97 LYS A CA 1
ATOM 784 C C . LYS A 1 97 ? -28.349 -4.995 5.265 1.00 80.62 97 LYS A C 1
ATOM 786 O O . LYS A 1 97 ? -28.559 -5.984 4.572 1.00 80.62 97 LYS A O 1
ATOM 791 N N . GLU A 1 98 ? -29.317 -4.180 5.663 1.00 81.44 98 GLU A N 1
ATOM 792 C CA . GLU A 1 98 ? -30.725 -4.372 5.301 1.00 81.44 98 GLU A CA 1
ATOM 793 C C . GLU A 1 98 ? -31.040 -3.895 3.879 1.00 81.44 98 GLU A C 1
ATOM 795 O O . GLU A 1 98 ? -31.879 -4.494 3.211 1.00 81.44 98 GLU A O 1
ATOM 800 N N . TYR A 1 99 ? -30.352 -2.855 3.396 1.00 82.25 99 TYR A N 1
ATOM 801 C CA . TYR A 1 99 ? -30.670 -2.221 2.111 1.00 82.25 99 TYR A CA 1
ATOM 802 C C . TYR A 1 99 ? -29.796 -2.683 0.934 1.00 82.25 99 TYR A C 1
ATOM 804 O O . TYR A 1 99 ? -30.254 -2.620 -0.205 1.00 82.25 99 TYR A O 1
ATOM 812 N N . ASP A 1 100 ? -28.558 -3.137 1.167 1.00 81.88 100 ASP A N 1
ATOM 813 C CA . ASP A 1 100 ? -27.621 -3.502 0.092 1.00 81.88 100 ASP A CA 1
ATOM 814 C C . ASP A 1 100 ? -26.689 -4.664 0.487 1.00 81.88 100 ASP A C 1
ATOM 816 O O . ASP A 1 100 ? -25.542 -4.499 0.917 1.00 81.88 100 ASP A O 1
ATOM 820 N N . LEU A 1 101 ? -27.199 -5.885 0.305 1.00 82.25 101 LEU A N 1
ATOM 821 C CA . LEU A 1 101 ? -26.461 -7.120 0.579 1.00 82.25 101 LEU A CA 1
ATOM 822 C C . LEU A 1 101 ? -25.278 -7.338 -0.376 1.00 82.25 101 LEU A C 1
ATOM 824 O O . LEU A 1 101 ? -24.279 -7.945 0.019 1.00 82.25 101 LEU A O 1
ATOM 828 N N . GLU A 1 102 ? -25.367 -6.862 -1.621 1.00 85.75 102 GLU A N 1
ATOM 829 C CA . GLU A 1 102 ? -24.306 -7.050 -2.614 1.00 85.75 102 GLU A CA 1
ATOM 830 C C . GLU A 1 102 ? -23.099 -6.157 -2.303 1.00 85.75 102 GLU A C 1
ATOM 832 O O . GLU A 1 102 ? -21.958 -6.637 -2.279 1.00 85.75 102 GLU A O 1
ATOM 837 N N . GLY A 1 103 ? -23.337 -4.875 -2.011 1.00 80.88 103 GLY A N 1
ATOM 838 C CA . GLY A 1 103 ? -22.300 -3.949 -1.563 1.00 80.88 103 GLY A CA 1
ATOM 839 C C . GLY A 1 103 ? -21.647 -4.414 -0.266 1.00 80.88 103 GLY A C 1
ATOM 840 O O . GLY A 1 103 ? -20.416 -4.410 -0.165 1.00 80.88 103 GLY A O 1
ATOM 841 N N . LEU A 1 104 ? -22.438 -4.929 0.684 1.00 78.44 104 LEU A N 1
ATOM 842 C CA . LEU A 1 104 ? -21.901 -5.518 1.909 1.00 78.44 104 LEU A CA 1
ATOM 843 C C . LEU A 1 104 ? -21.022 -6.746 1.621 1.00 78.44 104 LEU A C 1
ATOM 845 O O . LEU A 1 104 ? -19.950 -6.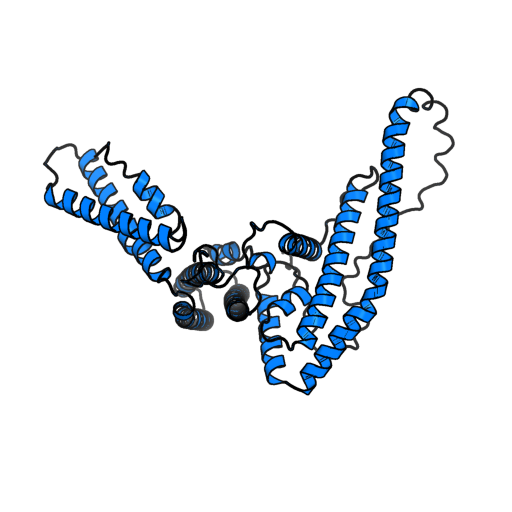885 2.208 1.00 78.44 104 LEU A O 1
ATOM 849 N N . ALA A 1 105 ? -21.418 -7.636 0.707 1.00 78.69 105 ALA A N 1
ATOM 850 C CA . ALA A 1 105 ? -20.611 -8.805 0.350 1.00 78.69 105 ALA A CA 1
ATOM 851 C C . ALA A 1 105 ? -19.259 -8.410 -0.274 1.00 78.69 105 ALA A C 1
ATOM 853 O O . ALA A 1 105 ? -18.223 -9.001 0.060 1.00 78.69 105 ALA A O 1
ATOM 854 N N . LYS A 1 106 ? -19.245 -7.381 -1.133 1.00 84.50 106 LYS A N 1
ATOM 855 C CA . LYS A 1 106 ? -18.014 -6.809 -1.708 1.00 84.50 106 LYS A CA 1
ATOM 856 C C . LYS A 1 106 ? -17.127 -6.192 -0.628 1.00 84.50 106 LYS A C 1
ATOM 858 O O . LYS A 1 106 ? -15.930 -6.483 -0.599 1.00 84.50 106 LYS A O 1
ATOM 863 N N . PHE A 1 107 ? -17.710 -5.444 0.305 1.00 82.81 107 PHE A N 1
ATOM 864 C CA . PHE A 1 107 ? -17.000 -4.904 1.464 1.00 82.81 107 PHE A CA 1
ATOM 865 C C . PHE A 1 107 ? -16.396 -6.001 2.341 1.00 82.81 107 PHE A C 1
ATOM 867 O O . PHE A 1 107 ? -15.213 -5.946 2.660 1.00 82.81 107 PHE A O 1
ATOM 874 N N . MET A 1 108 ? -17.153 -7.049 2.668 1.00 79.56 108 MET A N 1
ATOM 875 C CA . MET A 1 108 ? -16.648 -8.172 3.465 1.00 79.56 108 MET A CA 1
ATOM 876 C C . MET A 1 108 ? -15.521 -8.926 2.750 1.00 79.56 108 MET A C 1
ATOM 878 O O . MET A 1 108 ? -14.566 -9.369 3.389 1.00 79.56 108 MET A O 1
ATOM 882 N N . SER A 1 109 ? -15.602 -9.060 1.425 1.00 77.62 109 SER A N 1
ATOM 883 C CA . SER A 1 109 ? -14.520 -9.616 0.606 1.00 77.62 109 SER A CA 1
ATOM 884 C C . SER A 1 109 ? -13.266 -8.738 0.662 1.00 77.62 109 SER A C 1
ATOM 886 O O . SER A 1 109 ? -12.172 -9.238 0.931 1.00 77.62 109 SER A O 1
ATOM 888 N N . HIS A 1 110 ? -13.420 -7.421 0.487 1.00 82.12 110 HIS A N 1
ATOM 889 C CA . HIS A 1 110 ? -12.328 -6.461 0.637 1.00 82.12 110 HIS A CA 1
ATOM 890 C C . HIS A 1 110 ? -11.703 -6.534 2.031 1.00 82.12 110 HIS A C 1
ATOM 892 O O . HIS A 1 110 ? -10.488 -6.638 2.147 1.00 82.12 110 HIS A O 1
ATOM 898 N N . PHE A 1 111 ? -12.526 -6.558 3.074 1.00 78.69 111 PHE A N 1
ATOM 899 C CA . PHE A 1 111 ? -12.093 -6.606 4.461 1.00 78.69 111 PHE A CA 1
ATOM 900 C C . PHE A 1 111 ? -11.238 -7.849 4.763 1.00 78.69 111 PHE A C 1
ATOM 902 O O . PHE A 1 111 ? -10.166 -7.736 5.358 1.00 78.69 111 PHE A O 1
ATOM 909 N N . ARG A 1 112 ? -11.649 -9.036 4.289 1.00 77.25 112 ARG A N 1
ATOM 910 C CA . ARG A 1 112 ? -10.839 -10.265 4.410 1.00 77.25 112 ARG A CA 1
ATOM 911 C C . ARG A 1 112 ? -9.502 -10.139 3.684 1.00 77.25 112 ARG A C 1
ATOM 913 O O . ARG A 1 112 ? -8.472 -10.504 4.246 1.00 77.25 112 ARG A O 1
ATOM 920 N N . ASN A 1 113 ? -9.515 -9.597 2.464 1.00 76.06 113 ASN A N 1
ATOM 921 C CA . ASN A 1 113 ? -8.287 -9.360 1.708 1.00 76.06 113 ASN A CA 1
ATOM 922 C C . ASN A 1 113 ? -7.383 -8.358 2.435 1.00 76.06 113 ASN A C 1
ATOM 924 O O . ASN A 1 113 ? -6.184 -8.564 2.531 1.00 76.06 113 ASN A O 1
ATOM 928 N N . ALA A 1 114 ? -7.938 -7.299 3.005 1.00 75.69 114 ALA A N 1
ATOM 929 C CA . ALA A 1 114 ? -7.178 -6.294 3.726 1.00 75.69 114 ALA A CA 1
ATOM 930 C C . ALA A 1 114 ? -6.546 -6.842 5.012 1.00 75.69 114 ALA A C 1
ATOM 932 O O . ALA A 1 114 ? -5.358 -6.624 5.240 1.00 75.69 114 ALA A O 1
ATOM 933 N N . ALA A 1 115 ? -7.282 -7.641 5.789 1.00 74.44 115 ALA A N 1
ATOM 934 C CA . ALA A 1 115 ? -6.737 -8.331 6.958 1.00 74.44 115 ALA A CA 1
ATOM 935 C C . ALA A 1 115 ? -5.606 -9.304 6.586 1.00 74.44 115 ALA A C 1
ATOM 937 O O . ALA A 1 115 ? -4.604 -9.386 7.288 1.00 74.44 115 ALA A O 1
ATOM 938 N N . GLN A 1 116 ? -5.742 -10.015 5.464 1.00 73.88 116 GLN A N 1
ATOM 939 C CA . GLN A 1 116 ? -4.703 -10.906 4.949 1.00 73.88 116 GLN A CA 1
ATOM 940 C C . GLN A 1 116 ? -3.517 -10.153 4.321 1.00 73.88 116 GLN A C 1
ATOM 942 O O . GLN A 1 116 ? -2.394 -10.656 4.291 1.00 73.88 116 GLN A O 1
ATOM 947 N N . ALA A 1 117 ? -3.763 -8.955 3.798 1.00 71.38 117 ALA A N 1
ATOM 948 C CA . ALA A 1 117 ? -2.760 -8.117 3.174 1.00 71.38 117 ALA A CA 1
ATOM 949 C C . ALA A 1 117 ? -1.964 -7.284 4.181 1.00 71.38 117 ALA A C 1
ATOM 951 O O . ALA A 1 117 ? -0.907 -6.811 3.793 1.00 71.38 117 ALA A O 1
ATOM 952 N N . ALA A 1 118 ? -2.416 -7.089 5.418 1.00 70.12 118 ALA A N 1
ATOM 953 C CA . ALA A 1 118 ? -1.680 -6.304 6.406 1.00 70.12 118 ALA A CA 1
ATOM 954 C C . ALA A 1 118 ? -0.355 -6.991 6.809 1.00 70.12 118 ALA A C 1
ATOM 956 O O . ALA A 1 118 ? -0.321 -8.196 7.053 1.00 70.12 118 ALA A O 1
ATOM 957 N N . ASP A 1 119 ? 0.740 -6.232 6.864 1.00 67.75 119 ASP A N 1
ATOM 958 C CA . ASP A 1 119 ? 2.090 -6.697 7.234 1.00 67.75 119 ASP A CA 1
ATOM 959 C C . ASP A 1 119 ? 2.381 -6.593 8.748 1.00 67.75 119 ASP A C 1
ATOM 961 O O . ASP A 1 119 ? 3.370 -7.132 9.247 1.00 67.75 119 ASP A O 1
ATOM 965 N N . HIS A 1 120 ? 1.501 -5.928 9.496 1.00 64.88 120 HIS A N 1
ATOM 966 C CA . HIS A 1 120 ? 1.489 -5.867 10.955 1.00 64.88 120 HIS A CA 1
ATOM 967 C C . HIS A 1 120 ? 0.052 -5.749 11.474 1.00 64.88 120 HIS A C 1
ATOM 969 O O . HIS A 1 120 ? -0.898 -5.625 10.705 1.00 64.88 120 HIS A O 1
ATOM 975 N N . SER A 1 121 ? -0.113 -5.786 12.799 1.00 66.81 121 SER A N 1
ATOM 976 C CA . SER A 1 121 ? -1.411 -5.545 13.434 1.00 66.81 121 SER A CA 1
ATOM 977 C C . SER A 1 121 ? -1.869 -4.112 13.150 1.00 66.81 121 SER A C 1
ATOM 979 O O . SER A 1 121 ? -1.258 -3.164 13.645 1.00 66.81 121 SER A O 1
ATOM 981 N N . VAL A 1 122 ? -2.943 -3.971 12.373 1.00 65.69 122 VAL A N 1
ATOM 982 C CA . VAL A 1 122 ? -3.602 -2.700 12.038 1.00 65.69 122 VAL A CA 1
ATOM 983 C C . VAL A 1 122 ? -5.027 -2.731 12.582 1.00 65.69 122 VAL A C 1
ATOM 985 O O . VAL A 1 122 ? -5.655 -3.792 12.638 1.00 65.69 122 VAL A O 1
ATOM 988 N N . ARG A 1 123 ? -5.554 -1.571 12.985 1.00 72.06 123 ARG A N 1
ATOM 989 C CA . ARG A 1 123 ? -6.928 -1.477 13.481 1.00 72.06 123 ARG A CA 1
ATOM 990 C C . ARG A 1 123 ? -7.927 -1.861 12.413 1.00 72.06 123 ARG A C 1
ATOM 992 O O . ARG A 1 123 ? -7.818 -1.489 11.248 1.00 72.06 123 ARG A O 1
ATOM 999 N N . ILE A 1 124 ? -8.977 -2.530 12.867 1.00 71.62 124 ILE A N 1
ATOM 1000 C CA . ILE A 1 124 ? -10.058 -2.989 12.006 1.00 71.62 124 ILE A CA 1
ATOM 1001 C C . ILE A 1 124 ? -10.760 -1.840 11.274 1.00 71.62 124 ILE A C 1
ATOM 1003 O O . ILE A 1 124 ? -11.102 -1.964 10.102 1.00 71.62 124 ILE A O 1
ATOM 1007 N N . PHE A 1 125 ? -10.927 -0.707 11.955 1.00 76.50 125 PHE A N 1
ATOM 1008 C CA . PHE A 1 125 ? -11.569 0.486 11.407 1.00 76.50 125 PHE A CA 1
ATOM 1009 C C . PHE A 1 125 ? -10.686 1.187 10.375 1.00 76.50 125 PHE A C 1
ATOM 1011 O O . PHE A 1 125 ? -11.200 1.722 9.397 1.00 76.50 125 PHE A O 1
ATOM 1018 N N . ASP A 1 126 ? -9.366 1.105 10.548 1.00 74.50 126 ASP A N 1
ATOM 1019 C CA . ASP A 1 126 ? -8.417 1.594 9.554 1.00 74.50 126 ASP A CA 1
ATOM 1020 C C . ASP A 1 126 ? -8.467 0.733 8.302 1.00 74.50 126 ASP A C 1
ATOM 1022 O O . ASP A 1 126 ? -8.589 1.274 7.213 1.00 74.50 126 ASP A O 1
ATOM 1026 N N . ILE A 1 127 ? -8.487 -0.593 8.449 1.00 74.44 127 ILE A N 1
ATOM 1027 C CA . ILE A 1 127 ? -8.683 -1.525 7.332 1.00 74.44 127 ILE A CA 1
ATOM 1028 C C . ILE A 1 127 ? -10.013 -1.269 6.603 1.00 74.44 127 ILE A C 1
ATOM 1030 O O . ILE A 1 127 ? -10.061 -1.231 5.373 1.00 74.44 127 ILE A O 1
ATOM 1034 N N . ALA A 1 128 ? -11.103 -1.084 7.348 1.00 76.00 128 ALA A N 1
ATOM 1035 C CA . ALA A 1 128 ? -12.424 -0.865 6.769 1.00 76.00 128 ALA A CA 1
ATOM 1036 C C . ALA A 1 128 ? -12.484 0.406 5.906 1.00 76.00 128 ALA A C 1
ATOM 1038 O O . ALA A 1 128 ? -13.230 0.440 4.927 1.00 76.00 128 ALA A O 1
ATOM 1039 N N . SER A 1 129 ? -11.687 1.431 6.226 1.00 77.25 129 SER A N 1
ATOM 1040 C CA . SER A 1 129 ? -11.703 2.697 5.491 1.00 77.25 129 SER A CA 1
ATOM 1041 C C . SER A 1 129 ? -11.001 2.623 4.133 1.00 77.25 129 SER A C 1
ATOM 1043 O O . SER A 1 129 ? -11.006 3.607 3.399 1.00 77.25 129 SER A O 1
ATOM 1045 N N . TRP A 1 130 ? -10.376 1.492 3.784 1.00 76.81 130 TRP A N 1
ATOM 1046 C CA . TRP A 1 130 ? -9.745 1.295 2.470 1.00 76.81 130 TRP A CA 1
ATOM 1047 C C . TRP A 1 130 ? -10.761 0.939 1.385 1.00 76.81 130 TRP A C 1
ATOM 1049 O O . TRP A 1 130 ? -10.442 0.995 0.195 1.00 76.81 130 TRP A O 1
ATOM 1059 N N . TYR A 1 131 ? -11.982 0.575 1.781 1.00 82.38 131 TYR A N 1
ATOM 1060 C CA . TYR A 1 131 ? -13.068 0.318 0.853 1.00 82.38 131 TYR A CA 1
ATOM 1061 C C . TYR A 1 131 ? -13.664 1.641 0.361 1.00 82.38 131 TYR A C 1
ATOM 1063 O O . TYR A 1 131 ? -14.187 2.434 1.143 1.00 82.38 131 TYR A O 1
ATOM 1071 N N . SER A 1 132 ? -13.586 1.880 -0.948 1.00 78.31 132 SER A N 1
ATOM 1072 C CA . SER A 1 132 ? -14.010 3.135 -1.581 1.00 78.31 132 SER A CA 1
ATOM 1073 C C . SER A 1 132 ? -15.519 3.345 -1.594 1.00 78.31 132 SER A C 1
ATOM 1075 O O . SER A 1 132 ? -15.985 4.483 -1.548 1.00 78.31 132 SER A O 1
ATOM 1077 N N . ASP A 1 133 ? -16.273 2.250 -1.656 1.00 84.56 133 ASP A N 1
ATOM 1078 C CA . ASP A 1 133 ? -17.696 2.266 -1.995 1.00 84.56 133 ASP A CA 1
ATOM 1079 C C . ASP A 1 133 ? -18.574 2.157 -0.741 1.00 84.56 133 ASP A C 1
ATOM 1081 O O . ASP A 1 133 ? -19.662 1.584 -0.766 1.00 84.56 133 ASP A O 1
ATOM 1085 N N . LEU A 1 134 ? -18.087 2.679 0.390 1.00 83.88 134 LEU A N 1
ATOM 1086 C CA . LEU A 1 134 ? -18.879 2.765 1.613 1.00 83.88 134 LEU A CA 1
ATOM 1087 C C . LEU A 1 134 ? -20.047 3.748 1.418 1.00 83.88 134 LEU A C 1
ATOM 1089 O O . LEU A 1 134 ? -19.824 4.872 0.953 1.00 83.88 134 LEU A O 1
ATOM 1093 N N . PRO A 1 135 ? -21.274 3.399 1.851 1.00 87.81 135 PRO A N 1
ATOM 1094 C CA . PRO A 1 135 ? -22.371 4.356 1.909 1.00 87.81 135 PRO A CA 1
ATOM 1095 C C . PRO A 1 135 ? -21.982 5.584 2.733 1.00 87.81 135 PRO A C 1
ATOM 1097 O O . PRO A 1 135 ? -21.284 5.465 3.741 1.00 87.81 135 PRO A O 1
ATOM 1100 N N . GLY A 1 136 ? -22.471 6.767 2.349 1.00 84.31 136 GLY A N 1
ATOM 1101 C CA . GLY A 1 136 ? -22.079 8.032 2.984 1.00 84.31 136 GLY A CA 1
ATOM 1102 C C . GLY A 1 136 ? -22.230 8.026 4.510 1.00 84.31 136 GLY A C 1
ATOM 1103 O O . GLY A 1 136 ? -21.310 8.437 5.215 1.00 84.31 136 GLY A O 1
ATOM 1104 N N . ALA A 1 137 ? -23.337 7.480 5.025 1.00 84.56 137 ALA A N 1
ATOM 1105 C CA . ALA A 1 137 ? -23.575 7.345 6.464 1.00 84.56 137 ALA A CA 1
ATOM 1106 C C . ALA A 1 137 ? -22.536 6.442 7.158 1.00 84.56 137 ALA A C 1
ATOM 1108 O O . ALA A 1 137 ? -21.987 6.819 8.191 1.00 84.56 137 ALA A O 1
ATOM 1109 N N . VAL A 1 138 ? -22.211 5.292 6.555 1.00 83.44 138 VAL A N 1
ATOM 1110 C CA . VAL A 1 138 ? -21.204 4.349 7.072 1.00 83.44 138 VAL A CA 1
ATOM 1111 C C . VAL A 1 138 ? -19.808 4.967 7.008 1.00 83.44 138 VAL A C 1
ATOM 1113 O O . VAL A 1 138 ? -19.052 4.876 7.968 1.00 83.44 138 VAL A O 1
ATOM 1116 N N . SER A 1 139 ? -19.469 5.648 5.911 1.00 83.62 139 SER A N 1
ATOM 1117 C CA . SER A 1 139 ? -18.188 6.345 5.741 1.00 83.62 139 SER A CA 1
ATOM 1118 C C . SER A 1 139 ? -17.981 7.456 6.777 1.00 83.62 139 SER A C 1
ATOM 1120 O O . SER A 1 139 ? -16.865 7.643 7.266 1.00 83.62 139 SER A O 1
ATOM 1122 N N . MET A 1 140 ? -19.029 8.215 7.112 1.00 81.69 140 MET A N 1
ATOM 1123 C CA . MET A 1 140 ? -18.956 9.243 8.157 1.00 81.69 140 MET A CA 1
ATOM 1124 C C . MET A 1 140 ? -18.773 8.613 9.537 1.00 81.69 140 MET A C 1
ATOM 1126 O O . MET A 1 140 ? -17.815 8.949 10.227 1.00 81.69 140 MET A O 1
ATOM 1130 N N . ALA A 1 141 ? -19.615 7.640 9.892 1.00 82.25 141 ALA A N 1
ATOM 1131 C CA . ALA A 1 141 ? -19.526 6.971 11.185 1.00 82.25 141 ALA A CA 1
ATOM 1132 C C . ALA A 1 141 ? -18.182 6.244 11.372 1.00 82.25 141 ALA A C 1
ATOM 1134 O O . ALA A 1 141 ? -17.591 6.295 12.447 1.00 82.25 141 ALA A O 1
ATOM 1135 N N . LEU A 1 142 ? -17.653 5.622 10.312 1.00 82.75 142 LEU A N 1
ATOM 1136 C CA . LEU A 1 142 ? -16.331 5.000 10.329 1.00 82.75 142 LEU A CA 1
ATOM 1137 C C . LEU A 1 142 ? -15.222 6.028 10.574 1.00 82.75 142 LEU A C 1
ATOM 1139 O O . LEU A 1 142 ? -14.346 5.784 11.398 1.00 82.75 142 LEU A O 1
ATOM 1143 N N . ARG A 1 143 ? -15.274 7.190 9.910 1.00 82.56 143 ARG A N 1
ATOM 1144 C CA . ARG A 1 143 ? -14.302 8.271 10.132 1.00 82.56 143 ARG A CA 1
ATOM 1145 C C . ARG A 1 143 ? -14.326 8.785 11.567 1.00 82.56 143 ARG A C 1
ATOM 1147 O O . ARG A 1 143 ? -13.266 9.074 12.113 1.00 82.56 143 ARG A O 1
ATOM 1154 N N . ASP A 1 144 ? -15.497 8.885 12.184 1.00 81.44 144 ASP A N 1
ATOM 1155 C CA . ASP A 1 144 ? -15.609 9.322 13.578 1.00 81.44 144 ASP A CA 1
ATOM 1156 C C . ASP A 1 144 ? -15.024 8.284 14.544 1.00 81.44 144 ASP A C 1
ATOM 1158 O O . ASP A 1 144 ? -14.280 8.642 15.458 1.00 81.44 144 ASP A O 1
ATOM 1162 N N . VAL A 1 145 ? -15.254 6.994 14.280 1.00 81.69 145 VAL A N 1
ATOM 1163 C CA . VAL A 1 145 ? -14.609 5.892 15.012 1.00 81.69 145 VAL A CA 1
ATOM 1164 C C . VAL A 1 145 ? -13.087 5.922 14.841 1.00 81.69 145 VAL A C 1
ATOM 1166 O O . VAL A 1 145 ? -12.356 5.759 15.818 1.00 81.69 145 VAL A O 1
ATOM 1169 N N . GLN A 1 146 ? -12.586 6.164 13.627 1.00 83.00 146 GLN A N 1
ATOM 1170 C CA . GLN A 1 146 ? -11.147 6.289 13.378 1.00 83.00 146 GLN A CA 1
ATOM 1171 C C . GLN A 1 146 ? -10.543 7.463 14.145 1.00 83.00 146 GLN A C 1
ATOM 1173 O O . GLN A 1 146 ? -9.566 7.266 14.859 1.00 83.00 146 GLN A O 1
ATOM 1178 N N . LYS A 1 147 ? -11.153 8.653 14.071 1.00 83.25 147 LYS A N 1
ATOM 1179 C CA . LYS A 1 147 ? -10.710 9.837 14.828 1.00 83.25 147 LYS A CA 1
ATOM 1180 C C . LYS A 1 147 ? -10.663 9.569 16.325 1.00 83.25 147 LYS A C 1
ATOM 1182 O O . LYS A 1 147 ? -9.680 9.918 16.970 1.00 83.25 147 LYS A O 1
ATOM 1187 N N . TYR A 1 148 ? -11.707 8.937 16.859 1.00 85.44 148 TYR A N 1
ATOM 1188 C CA . TYR A 1 148 ? -11.759 8.528 18.257 1.00 85.44 148 TYR A CA 1
ATOM 1189 C C . TYR A 1 148 ? -10.551 7.644 18.601 1.00 85.44 148 TYR A C 1
ATOM 1191 O O . TYR A 1 148 ? -9.756 7.970 19.479 1.00 85.44 148 TYR A O 1
ATOM 1199 N N . TYR A 1 149 ? -10.341 6.556 17.862 1.00 81.62 149 TYR A N 1
ATOM 1200 C CA . TYR A 1 149 ? -9.256 5.629 18.171 1.00 81.62 149 TYR A CA 1
ATOM 1201 C C . TYR A 1 149 ? -7.866 6.239 17.937 1.00 81.62 149 TYR A C 1
ATOM 1203 O O . TYR A 1 149 ? -6.944 5.966 18.709 1.00 81.62 149 TYR A O 1
ATOM 1211 N N . HIS A 1 150 ? -7.679 7.061 16.905 1.00 82.38 150 HIS A N 1
ATOM 1212 C CA . HIS A 1 150 ? -6.416 7.766 16.646 1.00 82.38 150 HIS A CA 1
ATOM 1213 C C . HIS A 1 150 ? -6.106 8.755 17.771 1.00 82.38 150 HIS A C 1
ATOM 1215 O O . HIS A 1 150 ? -4.995 8.735 18.294 1.00 82.38 150 HIS A O 1
ATOM 1221 N N . SER A 1 151 ? -7.104 9.509 18.242 1.00 83.56 151 SER A N 1
ATOM 1222 C CA . SER A 1 151 ? -6.963 10.368 19.422 1.00 83.56 151 SER A CA 1
ATOM 1223 C C . SER A 1 151 ? -6.578 9.559 20.663 1.00 83.56 151 SER A C 1
ATOM 1225 O O . SER A 1 151 ? -5.632 9.927 21.356 1.00 83.56 151 SER A O 1
ATOM 1227 N N . GLU A 1 152 ? -7.215 8.406 20.897 1.00 84.50 152 GLU A N 1
ATOM 1228 C CA . GLU A 1 152 ? -6.841 7.516 22.001 1.00 84.50 152 GLU A CA 1
ATOM 1229 C C . GLU A 1 152 ? -5.381 7.039 21.892 1.00 84.50 152 GLU A C 1
ATOM 1231 O O . GLU A 1 152 ? -4.655 7.016 22.885 1.00 84.50 152 GLU A O 1
ATOM 1236 N N . ALA A 1 153 ? -4.930 6.674 20.688 1.00 82.88 153 ALA A N 1
ATOM 1237 C CA . ALA A 1 153 ? -3.561 6.224 20.446 1.00 82.88 153 ALA A CA 1
ATOM 1238 C C . ALA A 1 153 ? -2.535 7.342 20.690 1.00 82.88 153 ALA A C 1
ATOM 1240 O O . ALA A 1 153 ? -1.502 7.096 21.317 1.00 82.88 153 ALA A O 1
ATOM 1241 N N . SER A 1 154 ? -2.842 8.568 20.262 1.00 82.62 154 SER A N 1
ATOM 1242 C CA . SER A 1 154 ? -2.022 9.754 20.529 1.00 82.62 154 SER A CA 1
ATOM 1243 C C . SER A 1 154 ? -1.931 10.046 22.028 1.00 82.62 154 SER A C 1
ATOM 1245 O O . SER A 1 154 ? -0.825 10.223 22.541 1.00 82.62 154 SER A O 1
ATOM 1247 N N . LEU A 1 155 ? -3.054 9.977 22.758 1.00 81.88 155 LEU A N 1
ATOM 1248 C CA . LEU A 1 155 ? -3.076 10.147 24.216 1.00 81.88 155 LEU A CA 1
ATOM 1249 C C . LEU A 1 155 ? -2.224 9.082 24.929 1.00 81.88 155 LEU A C 1
ATOM 1251 O O . LEU A 1 155 ? -1.451 9.419 25.826 1.00 81.88 155 LEU A O 1
ATOM 1255 N N . GLN A 1 156 ? -2.317 7.815 24.506 1.00 81.88 156 GLN A N 1
ATOM 1256 C CA . GLN A 1 156 ? -1.509 6.709 25.045 1.00 81.88 156 GLN A CA 1
ATOM 1257 C C . GLN A 1 156 ? -0.013 6.875 24.745 1.00 81.88 156 GLN A C 1
ATOM 1259 O O . GLN A 1 156 ? 0.828 6.592 25.599 1.00 81.88 156 GLN A O 1
ATOM 1264 N N . ASN A 1 157 ? 0.335 7.340 23.544 1.00 81.94 157 ASN A N 1
ATOM 1265 C CA . ASN A 1 157 ? 1.722 7.582 23.159 1.00 81.94 157 ASN A CA 1
ATOM 1266 C C . ASN A 1 157 ? 2.341 8.756 23.930 1.00 81.94 157 ASN A C 1
ATOM 1268 O O . ASN A 1 157 ? 3.496 8.673 24.351 1.00 81.94 157 ASN A O 1
ATOM 1272 N N . GLU A 1 158 ? 1.573 9.821 24.155 1.00 82.56 158 GLU A N 1
ATOM 1273 C CA . GLU A 1 158 ? 1.988 10.954 24.984 1.00 82.56 158 GLU A CA 1
ATOM 1274 C C . GLU A 1 158 ? 2.141 10.559 26.456 1.00 82.56 158 GLU A C 1
ATOM 1276 O O . GLU A 1 158 ? 3.168 10.879 27.057 1.00 82.56 158 GLU A O 1
ATOM 1281 N N . LEU A 1 159 ? 1.184 9.805 27.011 1.00 82.19 159 LEU A N 1
ATOM 1282 C CA . LEU A 1 159 ? 1.272 9.280 28.373 1.00 82.19 159 LEU A CA 1
ATOM 1283 C C . LEU A 1 159 ? 2.555 8.459 28.548 1.00 82.19 159 LEU A C 1
ATOM 1285 O O . LEU A 1 159 ? 3.365 8.786 29.412 1.00 82.19 159 LEU A O 1
ATOM 1289 N N . ARG A 1 160 ? 2.828 7.509 27.640 1.00 81.50 160 ARG A N 1
ATOM 1290 C CA . ARG A 1 160 ? 4.086 6.745 27.653 1.00 81.50 160 ARG A CA 1
ATOM 1291 C C . ARG A 1 160 ? 5.309 7.664 27.652 1.00 81.50 160 ARG A C 1
ATOM 1293 O O . ARG A 1 160 ? 6.227 7.453 28.432 1.00 81.50 160 ARG A O 1
ATOM 1300 N N . HIS A 1 161 ? 5.350 8.680 26.790 1.00 80.50 161 HIS A N 1
ATOM 1301 C CA . HIS A 1 161 ? 6.491 9.598 26.725 1.00 80.50 161 HIS A CA 1
ATOM 1302 C C . HIS A 1 161 ? 6.693 10.433 27.993 1.00 80.50 161 HIS A C 1
ATOM 1304 O O . HIS A 1 161 ? 7.827 10.827 28.287 1.00 80.50 161 HIS A O 1
ATOM 1310 N N . LEU A 1 162 ? 5.618 10.758 28.710 1.00 76.19 162 LEU A N 1
ATOM 1311 C CA . LEU A 1 162 ? 5.694 11.434 30.003 1.00 76.19 162 LEU A CA 1
ATOM 1312 C C . LEU A 1 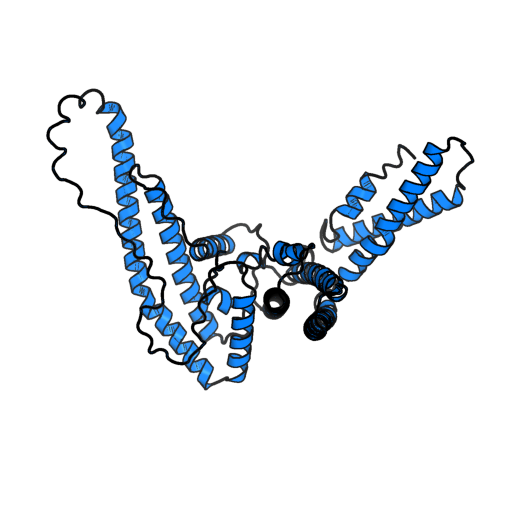162 ? 6.211 10.478 31.079 1.00 76.19 162 LEU A C 1
ATOM 1314 O O . LEU A 1 162 ? 7.095 10.845 31.857 1.00 76.19 162 LEU A O 1
ATOM 1318 N N . GLU A 1 163 ? 5.723 9.242 31.081 1.00 75.19 163 GLU A N 1
ATOM 1319 C CA . GLU A 1 163 ? 6.081 8.260 32.092 1.00 75.19 163 GLU A CA 1
ATOM 1320 C C . GLU A 1 163 ? 7.498 7.677 31.886 1.00 75.19 163 GLU A C 1
ATOM 1322 O O . GLU A 1 163 ? 8.236 7.555 32.861 1.00 75.19 163 GLU A O 1
ATOM 1327 N N . GLU A 1 164 ? 7.959 7.465 30.643 1.00 73.88 164 GLU A N 1
ATOM 1328 C CA . GLU A 1 164 ? 9.351 7.097 30.286 1.00 73.88 164 GLU A CA 1
ATOM 1329 C C . GLU A 1 164 ? 10.394 8.079 30.841 1.00 73.88 164 GLU A C 1
ATOM 1331 O O . GLU A 1 164 ? 11.545 7.717 31.084 1.00 73.88 164 GLU A O 1
ATOM 1336 N N . LYS A 1 165 ? 10.004 9.343 31.034 1.00 69.19 165 LYS A N 1
ATOM 1337 C CA . LYS A 1 165 ? 10.864 10.409 31.571 1.00 69.19 165 LYS A CA 1
ATOM 1338 C C . LYS A 1 165 ? 10.834 10.482 33.101 1.00 69.19 165 LYS A C 1
ATOM 1340 O O . LYS A 1 165 ? 11.398 11.430 33.662 1.00 69.19 165 LYS A O 1
ATOM 1345 N N . THR A 1 166 ? 10.172 9.527 33.757 1.00 66.31 166 THR A N 1
ATOM 1346 C CA . THR A 1 166 ? 10.057 9.422 35.214 1.00 66.31 166 THR A CA 1
ATOM 1347 C C . THR A 1 166 ? 11.017 8.338 35.735 1.00 66.31 166 THR A C 1
ATOM 1349 O O . THR A 1 166 ? 11.047 7.241 35.179 1.00 66.31 166 THR A O 1
ATOM 1352 N N . PRO A 1 167 ? 11.801 8.590 36.803 1.00 55.72 167 PRO A N 1
ATOM 1353 C CA . PRO A 1 167 ? 12.848 7.670 37.276 1.00 55.72 167 PRO A CA 1
ATOM 1354 C C . PRO A 1 167 ? 12.365 6.273 37.702 1.00 55.72 167 PRO A C 1
ATOM 1356 O O . PRO A 1 167 ? 13.166 5.347 37.783 1.00 55.72 167 PRO A O 1
ATOM 1359 N N . SER A 1 168 ? 11.071 6.116 37.997 1.00 59.03 168 SER A N 1
ATOM 1360 C CA . SER A 1 168 ? 10.438 4.862 38.424 1.00 59.03 168 SER A CA 1
ATOM 1361 C C . SER A 1 168 ? 9.956 3.978 37.266 1.00 59.03 168 SER A C 1
ATOM 1363 O O . SER A 1 168 ? 9.385 2.912 37.504 1.00 59.03 168 SER A O 1
ATOM 1365 N N . TRP A 1 169 ? 10.164 4.393 36.014 1.00 48.66 169 TRP A N 1
ATOM 1366 C CA . TRP A 1 169 ? 9.687 3.653 34.852 1.00 48.66 169 TRP A CA 1
ATOM 1367 C C . TRP A 1 169 ? 10.491 2.372 34.624 1.00 48.66 169 TRP A C 1
ATOM 1369 O O . TRP A 1 169 ? 11.633 2.390 34.160 1.00 48.66 169 TRP A O 1
ATOM 1379 N N . SER A 1 170 ? 9.875 1.222 34.902 1.00 51.00 170 SER A N 1
ATOM 1380 C CA . SER A 1 170 ? 10.383 -0.052 34.398 1.00 51.00 170 SER A CA 1
ATOM 1381 C C . SER A 1 170 ? 10.111 -0.123 32.890 1.00 51.00 170 SER A C 1
ATOM 1383 O O . SER A 1 170 ? 8.968 -0.002 32.456 1.00 51.00 170 SER A O 1
ATOM 1385 N N . SER A 1 171 ? 11.155 -0.322 32.087 1.00 49.12 171 SER A N 1
ATOM 1386 C CA . SER A 1 171 ? 11.190 -0.265 30.612 1.00 49.12 171 SER A CA 1
ATOM 1387 C C . SER A 1 171 ? 10.310 -1.281 29.849 1.00 49.12 171 SER A C 1
ATOM 1389 O O . SER A 1 171 ? 10.576 -1.586 28.687 1.00 49.12 171 SER A O 1
ATOM 1391 N N . ARG A 1 172 ? 9.272 -1.852 30.469 1.00 46.38 172 ARG A N 1
ATOM 1392 C CA . ARG A 1 172 ? 8.560 -3.034 29.960 1.00 46.38 172 ARG A CA 1
ATOM 1393 C C . ARG A 1 172 ? 7.308 -2.761 29.128 1.00 46.38 172 ARG A C 1
ATOM 1395 O O . ARG A 1 172 ? 6.851 -3.687 28.465 1.00 46.38 172 ARG A O 1
ATOM 1402 N N . GLN A 1 173 ? 6.754 -1.548 29.107 1.00 54.62 173 GLN A N 1
ATOM 1403 C CA . GLN A 1 173 ? 5.547 -1.272 28.315 1.00 54.62 173 GLN A CA 1
ATOM 1404 C C . GLN A 1 173 ? 5.890 -0.674 26.948 1.00 54.62 173 GLN A C 1
ATOM 1406 O O . GLN A 1 173 ? 5.904 0.535 26.734 1.00 54.62 173 GLN A O 1
ATOM 1411 N N . THR A 1 174 ? 6.179 -1.551 25.988 1.00 61.81 174 THR A N 1
ATOM 1412 C CA . THR A 1 174 ? 6.257 -1.168 24.575 1.00 61.81 174 THR A CA 1
ATOM 1413 C C . THR A 1 174 ? 4.837 -1.017 24.023 1.00 61.81 174 THR A C 1
ATOM 1415 O O . THR A 1 174 ? 4.029 -1.933 24.170 1.00 61.81 174 THR A O 1
ATOM 1418 N N . LEU A 1 175 ? 4.518 0.105 23.362 1.00 65.94 175 LEU A N 1
ATOM 1419 C CA . LEU A 1 175 ? 3.228 0.244 22.672 1.00 65.94 175 LEU A CA 1
ATOM 1420 C C . LEU A 1 175 ? 3.062 -0.873 21.640 1.00 65.94 175 LEU A C 1
ATOM 1422 O O . LEU A 1 175 ? 4.002 -1.208 20.899 1.00 65.94 175 LEU A O 1
ATOM 1426 N N . SER A 1 176 ? 1.841 -1.396 21.544 1.00 69.19 176 SER A N 1
ATOM 1427 C CA . SER A 1 176 ? 1.492 -2.344 20.492 1.00 69.19 176 SER A CA 1
ATOM 1428 C C . SER A 1 176 ? 1.786 -1.736 19.113 1.00 69.19 176 SER A C 1
ATOM 1430 O O . SER A 1 176 ? 1.800 -0.515 18.926 1.00 69.19 176 SER A O 1
ATOM 1432 N N . HIS A 1 177 ? 2.061 -2.594 18.128 1.00 67.00 177 HIS A N 1
ATOM 1433 C CA . HIS A 1 177 ? 2.253 -2.143 16.745 1.00 67.00 177 HIS A CA 1
ATOM 1434 C C . HIS A 1 177 ? 1.030 -1.389 16.212 1.00 67.00 177 HIS A C 1
ATOM 1436 O O . HIS A 1 177 ? 1.189 -0.436 15.462 1.00 67.00 177 HIS A O 1
ATOM 1442 N N . GLU A 1 178 ? -0.162 -1.770 16.662 1.00 70.31 178 GLU A N 1
ATOM 1443 C CA . GLU A 1 178 ? -1.425 -1.129 16.311 1.00 70.31 178 GLU A CA 1
ATOM 1444 C C . GLU A 1 178 ? -1.491 0.333 16.782 1.00 70.31 178 GLU A C 1
ATOM 1446 O O . GLU A 1 178 ? -1.824 1.214 15.994 1.00 70.31 178 GLU A O 1
ATOM 1451 N N . ILE A 1 179 ? -1.128 0.609 18.042 1.00 71.88 179 ILE A N 1
ATOM 1452 C CA . ILE A 1 179 ? -1.132 1.975 18.593 1.00 71.88 179 ILE A CA 1
ATOM 1453 C C . ILE A 1 179 ? -0.101 2.838 17.863 1.00 71.88 179 ILE A C 1
ATOM 1455 O O . ILE A 1 179 ? -0.407 3.960 17.472 1.00 71.88 179 ILE A O 1
ATOM 1459 N N . ARG A 1 180 ? 1.103 2.302 17.621 1.00 70.44 180 ARG A N 1
ATOM 1460 C CA . ARG A 1 180 ? 2.140 3.007 16.849 1.00 70.44 180 ARG A CA 1
ATOM 1461 C C . ARG A 1 180 ? 1.670 3.331 15.432 1.00 70.44 180 ARG A C 1
ATOM 1463 O O . ARG A 1 180 ? 1.805 4.465 14.997 1.00 70.44 180 ARG A O 1
ATOM 1470 N N . SER A 1 181 ? 1.057 2.361 14.757 1.00 68.81 181 SER A N 1
ATOM 1471 C CA . SER A 1 181 ? 0.511 2.534 13.410 1.00 68.81 181 SER A CA 1
ATOM 1472 C C . SER A 1 181 ? -0.566 3.623 13.357 1.00 68.81 181 SER A C 1
ATOM 1474 O O . SER A 1 181 ? -0.533 4.468 12.466 1.00 68.81 181 SER A O 1
ATOM 1476 N N . ALA A 1 182 ? -1.467 3.664 14.347 1.00 71.25 182 ALA A N 1
ATOM 1477 C CA . ALA A 1 182 ? -2.504 4.692 14.450 1.00 71.25 182 ALA A CA 1
ATOM 1478 C C . ALA A 1 182 ? -1.925 6.102 14.684 1.00 71.25 182 ALA A C 1
ATOM 1480 O O . ALA A 1 182 ? -2.369 7.054 14.048 1.00 71.25 182 ALA A O 1
ATOM 1481 N N . VAL A 1 183 ? -0.900 6.239 15.533 1.00 71.06 183 VAL A N 1
ATOM 1482 C CA . VAL A 1 183 ? -0.196 7.520 15.746 1.00 71.06 183 VAL A CA 1
ATOM 1483 C C . VAL A 1 183 ? 0.531 7.968 14.475 1.00 71.06 183 VAL A C 1
ATOM 1485 O O . VAL A 1 183 ? 0.435 9.127 14.074 1.00 71.06 183 VAL A O 1
ATOM 1488 N N . ASP A 1 184 ? 1.217 7.045 13.797 1.00 69.69 184 ASP A N 1
ATOM 1489 C CA . ASP A 1 184 ? 1.910 7.327 12.537 1.00 69.69 184 ASP A CA 1
ATOM 1490 C C . ASP A 1 184 ? 0.931 7.699 11.411 1.00 69.69 184 ASP A C 1
ATOM 1492 O O . ASP A 1 184 ? 1.280 8.455 10.503 1.00 69.69 184 ASP A O 1
ATOM 1496 N N . LEU A 1 185 ? -0.283 7.142 11.430 1.00 66.12 185 LEU A N 1
ATOM 1497 C CA . LEU A 1 185 ? -1.378 7.491 10.525 1.00 66.12 185 LEU A CA 1
ATOM 1498 C C . LEU A 1 185 ? -1.878 8.916 10.780 1.00 66.12 185 LEU A C 1
ATOM 1500 O O . LEU A 1 185 ? -1.952 9.700 9.834 1.00 66.12 185 LEU A O 1
ATOM 1504 N N . ASP A 1 186 ? -2.154 9.270 12.033 1.00 66.31 186 ASP A N 1
ATOM 1505 C CA . ASP A 1 186 ? -2.624 10.604 12.430 1.00 66.31 186 ASP A CA 1
ATOM 1506 C C . ASP A 1 186 ? -1.597 11.701 12.081 1.00 66.31 186 ASP A C 1
ATOM 1508 O O . ASP A 1 186 ? -1.923 12.724 11.467 1.00 66.31 186 ASP A O 1
ATOM 1512 N N . ALA A 1 187 ? -0.310 11.431 12.328 1.00 59.91 187 ALA A N 1
ATOM 1513 C CA . ALA A 1 187 ? 0.796 12.309 11.940 1.00 59.91 187 ALA A CA 1
ATOM 1514 C C . ALA A 1 187 ? 0.909 12.511 10.412 1.00 59.91 187 ALA A C 1
ATOM 1516 O O . ALA A 1 187 ? 1.377 13.554 9.955 1.00 59.91 187 ALA A O 1
ATOM 1517 N N . LYS A 1 188 ? 0.471 11.543 9.592 1.00 59.59 188 LYS A N 1
ATOM 1518 C CA . LYS A 1 188 ? 0.462 11.666 8.118 1.00 59.59 188 LYS A CA 1
ATOM 1519 C C . LYS A 1 188 ? -0.697 12.505 7.595 1.00 59.59 188 LYS A C 1
ATOM 1521 O O . LYS A 1 188 ? -0.540 13.134 6.553 1.00 59.59 188 LYS A O 1
ATOM 1526 N N . TYR A 1 189 ? -1.838 12.512 8.284 1.00 52.16 189 TYR A N 1
ATOM 1527 C CA . TYR A 1 189 ? -2.963 13.383 7.928 1.00 52.16 189 TYR A CA 1
ATOM 1528 C C . TYR A 1 189 ? -2.716 14.845 8.327 1.00 52.16 189 TYR A C 1
ATOM 1530 O O . TYR A 1 189 ? -3.355 15.739 7.776 1.00 52.16 189 TYR A O 1
ATOM 1538 N N . THR A 1 190 ? -1.775 15.091 9.244 1.00 43.50 190 THR A N 1
ATOM 1539 C CA . THR A 1 190 ? -1.491 16.417 9.815 1.00 43.50 190 THR A CA 1
ATOM 1540 C C . THR A 1 190 ? -0.106 16.989 9.461 1.00 43.50 190 THR A C 1
ATOM 1542 O O . THR A 1 190 ? 0.097 18.192 9.618 1.00 43.50 190 THR A O 1
ATOM 1545 N N . GLY A 1 191 ? 0.837 16.185 8.947 1.00 44.06 191 GLY A N 1
ATOM 1546 C CA . GLY A 1 191 ? 2.227 16.588 8.665 1.00 44.06 191 GLY A CA 1
ATOM 1547 C C . GLY A 1 191 ? 2.675 16.507 7.189 1.00 44.06 191 GLY A C 1
ATOM 1548 O O . GLY A 1 191 ? 2.008 15.892 6.355 1.00 44.06 191 GLY A O 1
ATOM 1549 N N . PRO A 1 192 ? 3.832 17.109 6.827 1.00 38.72 192 PRO A N 1
ATOM 1550 C CA . PRO A 1 192 ? 4.374 17.071 5.466 1.00 38.72 192 PRO A CA 1
ATOM 1551 C C . PRO A 1 192 ? 4.884 15.657 5.118 1.00 38.72 192 PRO A C 1
ATOM 1553 O O . PRO A 1 192 ? 5.876 15.170 5.657 1.00 38.72 192 PRO A O 1
ATOM 1556 N N . ALA A 1 193 ? 4.169 14.973 4.222 1.00 43.25 193 ALA A N 1
ATOM 1557 C CA . ALA A 1 193 ? 4.286 13.538 3.972 1.00 43.25 193 ALA A CA 1
ATOM 1558 C C . ALA A 1 193 ? 5.558 13.102 3.206 1.00 43.25 193 ALA A C 1
ATOM 1560 O O . ALA A 1 193 ? 5.773 13.494 2.059 1.00 43.25 193 ALA A O 1
ATOM 1561 N N . TYR A 1 194 ? 6.330 12.172 3.788 1.00 45.53 194 TYR A N 1
ATOM 1562 C CA . TYR A 1 194 ? 7.400 11.419 3.101 1.00 45.53 194 TYR A CA 1
ATOM 1563 C C . TYR A 1 194 ? 7.332 9.896 3.331 1.00 45.53 194 TYR A C 1
ATOM 1565 O O . TYR A 1 194 ? 8.342 9.200 3.281 1.00 45.53 194 TYR A O 1
ATOM 1573 N N . ILE A 1 195 ? 6.138 9.344 3.570 1.00 46.88 195 ILE A N 1
ATOM 1574 C CA . ILE A 1 195 ? 5.936 7.894 3.736 1.00 46.88 195 ILE A CA 1
ATOM 1575 C C . ILE A 1 195 ? 5.141 7.339 2.540 1.00 46.88 195 ILE A C 1
ATOM 1577 O O . ILE A 1 195 ? 4.261 8.003 1.993 1.00 46.88 195 ILE A O 1
ATOM 1581 N N . SER A 1 196 ? 5.489 6.128 2.085 1.00 50.62 196 SER A N 1
ATOM 1582 C CA . SER A 1 196 ? 4.832 5.438 0.962 1.00 50.62 196 SER A CA 1
ATOM 1583 C C . SER A 1 196 ? 3.305 5.309 1.190 1.00 50.62 196 SER A C 1
ATOM 1585 O O . SER A 1 196 ? 2.875 5.033 2.310 1.00 50.62 196 SER A O 1
ATOM 1587 N N . PRO A 1 197 ? 2.455 5.501 0.162 1.00 52.16 197 PRO A N 1
ATOM 1588 C CA . PRO A 1 197 ? 0.997 5.645 0.314 1.00 52.16 197 PRO A CA 1
ATOM 1589 C C . PRO A 1 197 ? 0.305 4.391 0.857 1.00 52.16 197 PRO A C 1
ATOM 1591 O O . PRO A 1 197 ? -0.661 4.487 1.599 1.00 52.16 197 PRO A O 1
ATOM 1594 N N . PHE A 1 198 ? 0.830 3.212 0.531 1.00 59.00 198 PHE A N 1
ATOM 1595 C CA . PHE A 1 198 ? 0.315 1.925 1.008 1.00 59.00 198 PHE A CA 1
ATOM 1596 C C . PHE A 1 198 ? 0.871 1.547 2.387 1.00 59.00 198 PHE A C 1
ATOM 1598 O O . PHE A 1 198 ? 0.378 0.659 3.068 1.00 59.00 198 PHE A O 1
ATOM 1605 N N . CYS A 1 199 ? 1.893 2.271 2.822 1.00 53.81 199 CYS A N 1
ATOM 1606 C CA . CYS A 1 199 ? 2.609 2.048 4.060 1.00 53.81 199 CYS A CA 1
ATOM 1607 C C . CYS A 1 199 ? 1.784 2.506 5.279 1.00 53.81 199 CYS A C 1
ATOM 1609 O O . CYS A 1 199 ? 1.777 1.873 6.327 1.00 53.81 199 CYS A O 1
ATOM 1611 N N . ALA A 1 200 ? 1.020 3.591 5.111 1.00 48.09 200 ALA A N 1
ATOM 1612 C CA . ALA A 1 200 ? 0.002 4.032 6.066 1.00 48.09 200 ALA A CA 1
ATOM 1613 C C . ALA A 1 200 ? -1.061 2.956 6.345 1.00 48.09 200 ALA A C 1
ATOM 1615 O O . ALA A 1 200 ? -1.656 2.933 7.408 1.00 48.09 200 ALA A O 1
ATOM 1616 N N . PHE A 1 201 ? -1.235 2.025 5.416 1.00 56.19 201 PHE A N 1
ATOM 1617 C CA . PHE A 1 201 ? -2.213 0.953 5.483 1.00 56.19 201 PHE A CA 1
ATOM 1618 C C . PHE A 1 201 ? -1.578 -0.390 5.869 1.00 56.19 201 PHE A C 1
ATOM 1620 O O . PHE A 1 201 ? -2.122 -1.441 5.571 1.00 56.19 201 PHE A O 1
ATOM 1627 N N . GLY A 1 202 ? -0.384 -0.390 6.471 1.00 55.25 202 GLY A N 1
ATOM 1628 C CA . GLY A 1 202 ? 0.311 -1.639 6.799 1.00 55.25 202 GLY A CA 1
ATOM 1629 C C . GLY A 1 202 ? 0.573 -2.524 5.584 1.00 55.25 202 GLY A C 1
ATOM 1630 O O . GLY A 1 202 ? 0.418 -3.737 5.634 1.00 55.25 202 GLY A O 1
ATOM 1631 N N . LEU A 1 203 ? 0.935 -1.912 4.457 1.00 62.31 203 LEU A N 1
ATOM 1632 C CA . LEU A 1 203 ? 1.440 -2.611 3.272 1.00 62.31 203 LEU A CA 1
ATOM 1633 C C . LEU A 1 203 ? 2.885 -2.162 2.961 1.00 62.31 203 LEU A C 1
ATOM 1635 O O . LEU A 1 203 ? 3.332 -2.251 1.813 1.00 62.31 203 LEU A O 1
ATOM 1639 N N . CYS A 1 204 ? 3.580 -1.616 3.967 1.00 52.47 204 CYS A N 1
ATOM 1640 C CA . CYS A 1 204 ? 4.916 -1.016 3.917 1.00 52.47 204 CYS A CA 1
ATOM 1641 C C . CYS A 1 204 ? 6.004 -2.003 3.496 1.00 52.47 204 CYS A C 1
ATOM 1643 O O . CYS A 1 204 ? 6.793 -1.728 2.593 1.00 52.47 204 CYS A O 1
ATOM 1645 N N . ASN A 1 205 ? 6.026 -3.148 4.170 1.00 49.66 205 ASN A N 1
ATOM 1646 C CA . ASN A 1 205 ? 7.105 -4.130 4.178 1.00 49.66 205 ASN A CA 1
ATOM 1647 C C . ASN A 1 205 ? 6.823 -5.279 3.206 1.00 49.66 205 ASN A C 1
ATOM 1649 O O . ASN A 1 205 ? 7.510 -6.292 3.193 1.00 49.66 205 ASN A O 1
ATOM 1653 N N . LYS A 1 206 ? 5.823 -5.130 2.331 1.00 51.72 206 LYS A N 1
ATOM 1654 C CA . LYS A 1 206 ? 5.487 -6.139 1.314 1.00 51.72 206 LYS A CA 1
ATOM 1655 C C . LYS A 1 206 ? 6.535 -6.259 0.212 1.00 51.72 206 LYS A C 1
ATOM 1657 O O . LYS A 1 206 ? 6.487 -7.227 -0.537 1.00 51.72 206 LYS A O 1
ATOM 1662 N N . LYS A 1 207 ? 7.484 -5.317 0.128 1.00 48.41 207 LYS A N 1
ATOM 1663 C CA . LYS A 1 207 ? 8.728 -5.542 -0.619 1.00 48.41 207 LYS A CA 1
ATOM 1664 C C . LYS A 1 207 ? 9.488 -6.730 -0.039 1.00 48.41 207 LYS A C 1
ATOM 1666 O O . LYS A 1 207 ? 9.903 -7.586 -0.802 1.00 48.41 207 LYS A O 1
ATOM 1671 N N . ASP A 1 208 ? 9.558 -6.849 1.283 1.00 45.00 208 ASP A N 1
ATOM 1672 C CA . ASP A 1 208 ? 10.256 -7.947 1.946 1.00 45.00 208 ASP A CA 1
ATOM 1673 C C . ASP A 1 208 ? 9.477 -9.269 1.842 1.00 45.00 208 ASP A C 1
ATOM 1675 O O . ASP A 1 208 ? 10.098 -10.306 1.701 1.00 45.00 208 ASP A O 1
ATOM 1679 N N . GLU A 1 209 ? 8.137 -9.285 1.803 1.00 48.53 209 GLU A N 1
ATOM 1680 C CA . GLU A 1 209 ? 7.369 -10.525 1.527 1.00 48.53 209 GLU A CA 1
ATOM 1681 C C . GLU A 1 209 ? 7.527 -11.035 0.082 1.00 48.53 209 GLU A C 1
ATOM 1683 O O . GLU A 1 209 ? 7.518 -12.243 -0.149 1.00 48.53 209 GLU A O 1
ATOM 1688 N N . ILE A 1 210 ? 7.679 -10.123 -0.883 1.00 51.94 210 ILE A N 1
ATOM 1689 C CA . ILE A 1 210 ? 8.023 -10.436 -2.277 1.00 51.94 210 ILE A CA 1
ATOM 1690 C C . ILE A 1 210 ? 9.481 -10.938 -2.337 1.00 51.94 210 ILE A C 1
ATOM 1692 O O . ILE A 1 210 ? 9.752 -11.963 -2.953 1.00 51.94 210 ILE A O 1
ATOM 1696 N N . VAL A 1 211 ? 10.408 -10.292 -1.622 1.00 45.81 211 VAL A N 1
ATOM 1697 C CA . VAL A 1 211 ? 11.844 -10.639 -1.590 1.00 45.81 211 VAL A CA 1
ATOM 1698 C C . VAL A 1 211 ? 12.143 -11.907 -0.764 1.00 45.81 211 VAL A C 1
ATOM 1700 O O . VAL A 1 211 ? 13.036 -12.662 -1.119 1.00 45.81 211 VAL A O 1
ATOM 1703 N N . LEU A 1 212 ? 11.353 -12.254 0.259 1.00 46.03 212 LEU A N 1
ATOM 1704 C CA . LEU A 1 212 ? 11.476 -13.496 1.053 1.00 46.03 212 LEU A CA 1
ATOM 1705 C C . LEU A 1 212 ? 11.082 -14.776 0.280 1.00 46.03 212 LEU A C 1
ATOM 1707 O O . LEU A 1 212 ? 11.107 -15.878 0.842 1.00 46.03 212 LEU A O 1
ATOM 1711 N N . PHE A 1 213 ? 10.715 -14.660 -1.001 1.00 49.38 213 PHE A N 1
ATOM 1712 C CA . PHE A 1 213 ? 10.664 -15.800 -1.921 1.00 49.38 213 PHE A CA 1
ATOM 1713 C C . PHE A 1 213 ? 12.053 -16.302 -2.345 1.00 49.38 213 PHE A C 1
ATOM 1715 O O . PHE A 1 213 ? 12.116 -17.363 -2.990 1.00 49.38 213 PHE A O 1
ATOM 1722 N N . ASP A 1 214 ? 13.124 -15.592 -1.965 1.00 45.31 214 ASP A N 1
ATOM 1723 C CA . ASP A 1 214 ? 14.512 -16.010 -2.156 1.00 45.31 214 ASP A CA 1
ATOM 1724 C C . ASP A 1 214 ? 14.784 -17.346 -1.434 1.00 45.31 214 ASP A C 1
ATOM 1726 O O . ASP A 1 214 ? 14.854 -17.479 -0.209 1.00 45.31 214 ASP A O 1
ATOM 1730 N N . ASP A 1 215 ? 14.903 -18.374 -2.267 1.00 49.94 215 ASP A N 1
ATOM 1731 C CA . ASP A 1 215 ? 15.705 -19.584 -2.094 1.00 49.94 215 ASP A CA 1
ATOM 1732 C C . ASP A 1 215 ? 15.286 -20.713 -1.149 1.00 49.94 215 ASP A C 1
ATOM 1734 O O . ASP A 1 215 ? 15.746 -21.840 -1.352 1.00 49.94 215 ASP A O 1
ATOM 1738 N N . ARG A 1 216 ? 14.358 -20.537 -0.202 1.00 55.41 216 ARG A N 1
ATOM 1739 C CA . ARG A 1 216 ? 13.902 -21.669 0.641 1.00 55.41 216 ARG A CA 1
ATOM 1740 C C . ARG A 1 216 ? 12.453 -22.031 0.350 1.00 55.41 216 ARG A C 1
ATOM 1742 O O . ARG A 1 216 ? 11.546 -21.271 0.650 1.00 55.41 216 ARG A O 1
ATOM 1749 N N . PHE A 1 217 ? 12.231 -23.202 -0.250 1.00 56.44 217 PHE A N 1
ATOM 1750 C CA . PHE A 1 217 ? 10.888 -23.782 -0.330 1.00 56.44 217 PHE A CA 1
ATOM 1751 C C . PHE A 1 217 ? 10.398 -24.078 1.088 1.00 56.44 217 PHE A C 1
ATOM 1753 O O . PHE A 1 217 ? 11.043 -24.840 1.815 1.00 56.44 217 PHE A O 1
ATOM 1760 N N . HIS A 1 218 ? 9.276 -23.479 1.468 1.00 60.06 218 HIS A N 1
ATOM 1761 C CA . HIS A 1 218 ? 8.614 -23.770 2.728 1.00 60.06 218 HIS A CA 1
ATOM 1762 C C . HIS A 1 218 ? 7.565 -24.880 2.554 1.00 60.06 218 HIS A C 1
ATOM 1764 O O . HIS A 1 218 ? 7.224 -25.263 1.439 1.00 60.06 218 HIS A O 1
ATOM 1770 N N . ALA A 1 219 ? 7.054 -25.431 3.661 1.00 67.94 219 ALA A N 1
ATOM 1771 C CA . ALA A 1 219 ? 5.958 -26.403 3.616 1.00 67.94 219 ALA A CA 1
ATOM 1772 C C . ALA A 1 219 ? 4.750 -25.849 2.828 1.00 67.94 219 ALA A C 1
ATOM 1774 O O . ALA A 1 219 ? 4.489 -24.648 2.878 1.00 67.94 219 ALA A O 1
ATOM 1775 N N . GLU A 1 220 ? 3.981 -26.717 2.158 1.00 68.25 220 GLU A N 1
ATOM 1776 C CA . GLU A 1 220 ? 2.919 -26.318 1.212 1.00 68.25 220 GLU A CA 1
ATOM 1777 C C . GLU A 1 220 ? 1.931 -25.281 1.769 1.00 68.25 220 GLU A C 1
ATOM 1779 O O . GLU A 1 220 ? 1.593 -24.322 1.078 1.00 68.25 220 GLU A O 1
ATOM 1784 N N . GLY A 1 221 ? 1.523 -25.414 3.036 1.00 71.50 221 GLY A N 1
ATOM 1785 C CA . GLY A 1 221 ? 0.607 -24.461 3.673 1.00 71.50 221 GLY A CA 1
ATOM 1786 C C . GLY A 1 221 ? 1.174 -23.042 3.813 1.00 71.50 221 GLY A C 1
ATOM 1787 O O . GLY A 1 221 ? 0.420 -22.073 3.777 1.00 71.50 221 GLY A O 1
ATOM 1788 N N . GLN A 1 222 ? 2.499 -22.890 3.923 1.00 75.19 222 GLN A N 1
ATOM 1789 C CA . GLN A 1 222 ? 3.144 -21.573 3.976 1.00 75.19 222 GLN A CA 1
ATOM 1790 C C . GLN A 1 222 ? 3.171 -20.915 2.590 1.00 75.19 222 GLN A C 1
ATOM 1792 O O . GLN A 1 222 ? 2.936 -19.713 2.486 1.00 75.19 222 GLN A O 1
ATOM 1797 N N . GLU A 1 223 ? 3.395 -21.689 1.525 1.00 74.94 223 GLU A N 1
ATOM 1798 C CA . GLU A 1 223 ? 3.365 -21.182 0.145 1.00 74.94 223 GLU A CA 1
ATOM 1799 C C . GLU A 1 223 ? 1.940 -20.800 -0.292 1.00 74.94 223 GLU A C 1
ATOM 1801 O O . GLU A 1 223 ? 1.743 -19.771 -0.939 1.00 74.94 223 GLU A O 1
ATOM 1806 N N . GLU A 1 224 ? 0.922 -21.562 0.127 1.00 77.56 224 GLU A N 1
ATOM 1807 C CA . GLU A 1 224 ? -0.485 -21.202 -0.100 1.00 77.56 224 GLU A CA 1
ATOM 1808 C C . GLU A 1 224 ? -0.852 -19.885 0.601 1.00 77.56 224 GLU A C 1
ATOM 1810 O O . GLU A 1 224 ? -1.436 -18.988 -0.014 1.00 77.56 224 GLU A O 1
ATOM 1815 N N . GLN A 1 225 ? -0.445 -19.725 1.865 1.00 75.31 225 GLN A N 1
ATOM 1816 C CA . GLN A 1 225 ? -0.674 -18.493 2.619 1.00 75.31 225 GLN A CA 1
ATOM 1817 C C . GLN A 1 225 ? 0.024 -17.286 1.975 1.00 75.31 225 GLN A C 1
ATOM 1819 O O . GLN A 1 225 ? -0.558 -16.199 1.922 1.00 75.31 225 GLN A O 1
ATOM 1824 N N . ARG A 1 226 ? 1.240 -17.469 1.445 1.00 75.50 226 ARG A N 1
ATOM 1825 C CA . ARG A 1 226 ? 1.982 -16.422 0.724 1.00 75.50 226 ARG A CA 1
ATOM 1826 C C . ARG A 1 226 ? 1.290 -16.014 -0.573 1.00 75.50 226 ARG A C 1
ATOM 1828 O O . ARG A 1 226 ? 1.103 -14.822 -0.804 1.00 75.50 226 ARG A O 1
ATOM 1835 N N . LEU A 1 227 ? 0.858 -16.974 -1.393 1.00 79.12 227 LEU A N 1
ATOM 1836 C CA . LEU A 1 227 ? 0.100 -16.680 -2.616 1.00 79.12 227 LEU A CA 1
ATOM 1837 C C . LEU A 1 227 ? -1.187 -15.916 -2.313 1.00 79.12 227 LEU A C 1
ATOM 1839 O O . LEU A 1 227 ? -1.510 -14.937 -2.988 1.00 79.12 227 LEU A O 1
ATOM 1843 N N . ALA A 1 228 ? -1.897 -16.337 -1.271 1.00 79.88 228 ALA A N 1
ATOM 1844 C CA . ALA A 1 228 ? -3.114 -15.674 -0.848 1.00 79.88 228 ALA A CA 1
ATOM 1845 C C . ALA A 1 228 ? -2.831 -14.262 -0.285 1.00 79.88 228 ALA A C 1
ATOM 1847 O O . ALA A 1 228 ? -3.588 -13.343 -0.579 1.00 79.88 228 ALA A O 1
ATOM 1848 N N . SER A 1 229 ? -1.699 -14.041 0.399 1.00 78.44 229 SER A N 1
ATOM 1849 C CA . SER A 1 229 ? -1.216 -12.708 0.809 1.00 78.44 229 SER A CA 1
ATOM 1850 C C . SER A 1 229 ? -0.933 -11.782 -0.383 1.00 78.44 229 SER A C 1
ATOM 1852 O O . SER A 1 229 ? -1.401 -10.640 -0.399 1.00 78.44 229 SER A O 1
ATOM 1854 N N . ILE A 1 230 ? -0.227 -12.269 -1.414 1.00 80.62 230 ILE A N 1
ATOM 1855 C CA . ILE A 1 230 ? 0.052 -11.502 -2.644 1.00 80.62 230 ILE A CA 1
ATOM 1856 C C . ILE A 1 230 ? -1.259 -11.115 -3.331 1.00 80.62 230 ILE A C 1
ATOM 1858 O O . ILE A 1 230 ? -1.473 -9.950 -3.670 1.00 80.62 230 ILE A O 1
ATOM 1862 N N . TYR A 1 231 ? -2.157 -12.082 -3.514 1.00 85.44 231 TYR A N 1
ATOM 1863 C CA . TYR A 1 231 ? -3.439 -11.847 -4.167 1.00 85.44 231 TYR A CA 1
ATOM 1864 C C . TYR A 1 231 ? -4.318 -10.864 -3.387 1.00 85.44 231 TYR A C 1
ATOM 1866 O O . TYR A 1 231 ? -4.886 -9.937 -3.966 1.00 85.44 231 TYR A O 1
ATOM 1874 N N . ALA A 1 232 ? -4.382 -11.022 -2.067 1.00 81.44 232 ALA A N 1
ATOM 1875 C CA . ALA A 1 232 ? -5.111 -10.128 -1.184 1.00 81.44 232 ALA A CA 1
ATOM 1876 C C . ALA A 1 232 ? -4.569 -8.691 -1.269 1.00 81.44 232 ALA A C 1
ATOM 1878 O O . ALA A 1 232 ? -5.342 -7.744 -1.426 1.00 81.44 232 ALA A O 1
ATOM 1879 N N . ASN A 1 233 ? -3.242 -8.526 -1.276 1.00 83.25 233 ASN A N 1
ATOM 1880 C CA . ASN A 1 233 ? -2.596 -7.224 -1.433 1.00 83.25 233 ASN A CA 1
ATOM 1881 C C . ASN A 1 233 ? -2.934 -6.576 -2.785 1.00 83.25 233 ASN A C 1
ATOM 1883 O O . ASN A 1 233 ? -3.328 -5.409 -2.831 1.00 83.25 233 ASN A O 1
ATOM 1887 N N . PHE A 1 234 ? -2.878 -7.352 -3.871 1.00 86.81 234 PHE A N 1
ATOM 1888 C CA . PHE A 1 234 ? -3.288 -6.900 -5.200 1.00 86.81 234 PHE A CA 1
ATOM 1889 C C . PHE A 1 234 ? -4.745 -6.411 -5.214 1.00 86.81 234 PHE A C 1
ATOM 1891 O O . PHE A 1 234 ? -5.019 -5.309 -5.694 1.00 86.81 234 PHE A O 1
ATOM 1898 N N . LYS A 1 235 ? -5.683 -7.181 -4.644 1.00 87.12 235 LYS A N 1
ATOM 1899 C CA . LYS A 1 235 ? -7.108 -6.809 -4.586 1.00 87.12 235 LYS A CA 1
ATOM 1900 C C . LYS A 1 235 ? -7.365 -5.544 -3.774 1.00 87.12 235 LYS A C 1
ATOM 1902 O O . LYS A 1 235 ? -8.160 -4.700 -4.194 1.00 87.12 235 LYS A O 1
ATOM 1907 N N . VAL A 1 236 ? -6.694 -5.398 -2.635 1.00 83.25 236 VAL A N 1
ATOM 1908 C CA . VAL A 1 236 ? -6.799 -4.202 -1.789 1.00 83.25 236 VAL A CA 1
ATOM 1909 C C . VAL A 1 236 ? -6.312 -2.979 -2.553 1.00 83.25 236 VAL A C 1
ATOM 1911 O O . VAL A 1 236 ? -7.044 -1.997 -2.643 1.00 83.25 236 VAL A O 1
ATOM 1914 N N . ARG A 1 237 ? -5.142 -3.065 -3.201 1.00 83.56 237 ARG A N 1
ATOM 1915 C CA . ARG A 1 237 ? -4.626 -1.976 -4.041 1.00 83.56 237 ARG A CA 1
ATOM 1916 C C . ARG A 1 237 ? -5.582 -1.632 -5.178 1.00 83.56 237 ARG A C 1
ATOM 1918 O O . ARG A 1 237 ? -5.842 -0.456 -5.389 1.00 83.56 237 ARG A O 1
ATOM 1925 N N . CYS A 1 238 ? -6.154 -2.626 -5.862 1.00 86.50 238 CYS A N 1
ATOM 1926 C CA . CYS A 1 238 ? -7.166 -2.389 -6.900 1.00 86.50 238 CYS A CA 1
ATOM 1927 C C . CYS A 1 238 ? -8.388 -1.642 -6.353 1.00 86.50 238 CYS A C 1
ATOM 1929 O O . CYS A 1 238 ? -8.877 -0.724 -7.000 1.00 86.50 238 CYS A O 1
ATOM 1931 N N . THR A 1 239 ? -8.857 -2.002 -5.155 1.00 84.31 239 THR A N 1
ATOM 1932 C CA . THR A 1 239 ? -9.983 -1.305 -4.510 1.00 84.31 239 THR A CA 1
ATOM 1933 C C . THR A 1 239 ? -9.614 0.145 -4.203 1.00 84.31 239 THR A C 1
ATOM 1935 O O . THR A 1 239 ? -10.355 1.063 -4.533 1.00 84.31 239 THR A O 1
ATOM 1938 N N . MET A 1 240 ? -8.424 0.366 -3.642 1.00 78.88 240 MET A N 1
ATOM 1939 C CA . MET A 1 240 ? -7.936 1.706 -3.320 1.00 78.88 240 MET A CA 1
ATOM 1940 C C . MET A 1 240 ? -7.716 2.580 -4.560 1.00 78.88 240 MET A C 1
ATOM 1942 O O . MET A 1 240 ? -7.856 3.793 -4.469 1.00 78.88 240 MET A O 1
ATOM 1946 N N . MET A 1 241 ? -7.405 1.989 -5.720 1.00 81.12 241 MET A N 1
ATOM 1947 C CA . MET A 1 241 ? -7.342 2.721 -6.992 1.00 81.12 241 MET A CA 1
ATOM 1948 C C . MET A 1 241 ? -8.713 3.253 -7.444 1.00 81.12 241 MET A C 1
ATOM 1950 O O . MET A 1 241 ? -8.753 4.159 -8.268 1.00 81.12 241 MET A O 1
ATOM 1954 N N . GLY A 1 242 ? -9.822 2.700 -6.942 1.00 74.75 242 GLY A N 1
ATOM 1955 C CA . G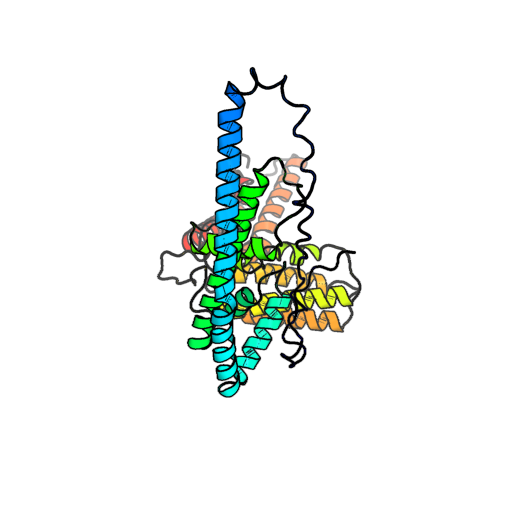LY A 1 242 ? -11.175 3.210 -7.187 1.00 74.75 242 GLY A CA 1
ATOM 1956 C C . GLY A 1 242 ? -11.635 4.265 -6.174 1.00 74.75 242 GLY A C 1
ATOM 1957 O O . GLY A 1 242 ? -12.719 4.829 -6.325 1.00 74.75 242 GLY A O 1
ATOM 1958 N N . ALA A 1 243 ? -10.845 4.541 -5.131 1.00 70.06 243 ALA A N 1
ATOM 1959 C CA . ALA A 1 243 ? -11.236 5.458 -4.070 1.00 70.06 243 ALA A CA 1
ATOM 1960 C C . ALA A 1 243 ? -11.159 6.922 -4.517 1.00 70.06 243 ALA A C 1
ATOM 1962 O O . ALA A 1 243 ? -10.139 7.395 -4.997 1.00 70.06 243 ALA A O 1
ATOM 1963 N N . LYS A 1 244 ? -12.241 7.677 -4.286 1.00 59.62 244 LYS A N 1
ATOM 1964 C CA . LYS A 1 244 ? -12.303 9.116 -4.606 1.00 59.62 244 LYS A CA 1
ATOM 1965 C C . LYS A 1 244 ? -11.414 9.979 -3.707 1.00 59.62 244 LYS A C 1
ATOM 1967 O O . LYS A 1 244 ? -11.064 11.093 -4.082 1.00 59.62 244 LYS A O 1
ATOM 1972 N N . VAL A 1 245 ? -11.102 9.493 -2.506 1.00 57.16 245 VAL A N 1
ATOM 1973 C CA . VAL A 1 245 ? -10.260 10.182 -1.527 1.00 57.16 245 VAL A CA 1
ATOM 1974 C C . VAL A 1 245 ? -9.118 9.255 -1.171 1.00 57.16 245 VAL A C 1
ATOM 1976 O O . VAL A 1 245 ? -9.322 8.205 -0.566 1.00 57.16 245 VAL A O 1
ATOM 1979 N N . THR A 1 246 ? -7.914 9.653 -1.550 1.00 61.34 246 THR A N 1
ATOM 1980 C CA . THR A 1 246 ? -6.713 8.859 -1.343 1.00 61.34 246 THR A CA 1
ATOM 1981 C C . THR A 1 246 ? -5.569 9.724 -0.816 1.00 61.34 246 THR A C 1
ATOM 1983 O O . THR A 1 246 ? -5.466 10.898 -1.171 1.00 61.34 246 THR A O 1
ATOM 1986 N N . PRO A 1 247 ? -4.651 9.161 -0.010 1.00 55.66 247 PRO A N 1
ATOM 1987 C CA . PRO A 1 247 ? -3.509 9.906 0.534 1.00 55.66 247 PRO A CA 1
ATOM 1988 C C . PRO A 1 247 ? -2.468 10.335 -0.518 1.00 55.66 247 PRO A C 1
ATOM 1990 O O . PRO A 1 247 ? -1.542 11.077 -0.204 1.00 55.66 247 PRO A O 1
ATOM 1993 N N . ARG A 1 248 ? -2.596 9.893 -1.776 1.00 63.53 248 ARG A N 1
ATOM 1994 C CA . ARG A 1 248 ? -1.876 10.451 -2.929 1.00 63.53 248 ARG A CA 1
ATOM 1995 C C . ARG A 1 248 ? -2.843 10.730 -4.070 1.00 63.53 248 ARG A C 1
ATOM 1997 O O . ARG A 1 248 ? -3.769 9.942 -4.248 1.00 63.53 248 ARG A O 1
ATOM 2004 N N . PRO A 1 249 ? -2.599 11.782 -4.864 1.00 73.75 249 PRO A N 1
ATOM 2005 C CA . PRO A 1 249 ? -3.442 12.095 -6.003 1.00 73.75 249 PRO A CA 1
ATOM 2006 C C . PRO A 1 249 ? -3.336 11.009 -7.078 1.00 73.75 249 PRO A C 1
ATOM 2008 O O . PRO A 1 249 ? -2.266 10.426 -7.294 1.00 73.75 249 PRO A O 1
ATOM 2011 N N . HIS A 1 250 ? -4.452 10.796 -7.767 1.00 82.69 250 HIS A N 1
ATOM 2012 C CA . HIS A 1 250 ? -4.484 10.095 -9.042 1.00 82.69 250 HIS A CA 1
ATOM 2013 C C . HIS A 1 250 ? -3.692 10.859 -10.098 1.00 82.69 250 HIS A C 1
ATOM 2015 O O . HIS A 1 250 ? -3.623 12.094 -10.077 1.00 82.69 250 HIS A O 1
ATOM 2021 N N . TYR A 1 251 ? -3.089 10.127 -11.027 1.00 85.25 251 TYR A N 1
ATOM 2022 C CA . TYR A 1 251 ? -2.418 10.745 -12.156 1.00 85.25 251 TYR A CA 1
ATOM 2023 C C . TYR A 1 251 ? -3.419 11.439 -13.079 1.00 85.25 251 TYR A C 1
ATOM 2025 O O . TYR A 1 251 ? -4.418 10.861 -13.499 1.00 85.25 251 TYR A O 1
ATOM 2033 N N . ASN A 1 252 ? -3.097 12.676 -13.444 1.00 82.81 252 ASN A N 1
ATOM 2034 C CA . ASN A 1 252 ? -3.804 13.423 -14.467 1.00 82.81 252 ASN A CA 1
ATOM 2035 C C . ASN A 1 252 ? -2.771 14.170 -15.315 1.00 82.81 252 ASN A C 1
ATOM 2037 O O . ASN A 1 252 ? -2.036 15.011 -14.791 1.00 82.81 252 ASN A O 1
ATOM 2041 N N . GLU A 1 253 ? -2.723 13.866 -16.615 1.00 80.88 253 GLU A N 1
ATOM 2042 C CA . GLU A 1 253 ? -1.755 14.449 -17.553 1.00 80.88 253 GLU A CA 1
ATOM 2043 C C . GLU A 1 253 ? -1.873 15.979 -17.653 1.00 80.88 253 GLU A C 1
ATOM 2045 O O . GLU A 1 253 ? -0.869 16.655 -17.859 1.00 80.88 253 GLU A O 1
ATOM 2050 N N . GLY A 1 254 ? -3.065 16.539 -17.417 1.00 81.31 254 GLY A N 1
ATOM 2051 C CA . GLY A 1 254 ? -3.302 17.986 -17.419 1.00 81.31 254 GLY A CA 1
ATOM 2052 C C . GLY A 1 254 ? -2.837 18.716 -16.154 1.00 81.31 254 GLY A C 1
ATOM 2053 O O . GLY A 1 254 ? -2.982 19.933 -16.065 1.00 81.31 254 GLY A O 1
ATOM 2054 N N . THR A 1 255 ? -2.303 18.006 -15.158 1.00 80.38 255 THR A N 1
ATOM 2055 C CA . THR A 1 255 ? -1.860 18.603 -13.890 1.00 80.38 255 THR A CA 1
ATOM 2056 C C . THR A 1 255 ? -0.338 18.632 -13.778 1.00 80.38 255 THR A C 1
ATOM 2058 O O . THR A 1 255 ? 0.374 17.848 -14.399 1.00 80.38 255 THR A O 1
ATOM 2061 N N . VAL A 1 256 ? 0.185 19.506 -12.912 1.00 81.75 256 VAL A N 1
ATOM 2062 C CA . VAL A 1 256 ? 1.627 19.565 -12.590 1.00 81.75 256 VAL A CA 1
ATOM 2063 C C . VAL A 1 256 ? 2.108 18.277 -11.890 1.00 81.75 256 VAL A C 1
ATOM 2065 O O . VAL A 1 256 ? 3.311 18.019 -11.786 1.00 81.75 256 VAL A O 1
ATOM 2068 N N . GLN A 1 257 ? 1.178 17.431 -11.433 1.00 83.81 257 GLN A N 1
ATOM 2069 C CA . GLN A 1 257 ? 1.473 16.197 -10.723 1.00 83.81 257 GLN A CA 1
ATOM 2070 C C . GLN A 1 257 ? 2.170 15.178 -11.631 1.00 83.81 257 GLN A C 1
ATOM 2072 O O . GLN A 1 257 ? 1.594 14.594 -12.547 1.00 83.81 257 GLN A O 1
ATOM 2077 N N . LYS A 1 258 ? 3.436 14.899 -11.324 1.00 87.38 258 LYS A N 1
ATOM 2078 C CA . LYS A 1 258 ? 4.221 13.882 -12.029 1.00 87.38 258 LYS A CA 1
ATOM 2079 C C . LYS A 1 258 ? 3.768 12.474 -11.643 1.00 87.38 258 LYS A C 1
ATOM 2081 O O . LYS A 1 258 ? 3.616 12.187 -10.455 1.00 87.38 258 LYS A O 1
ATOM 2086 N N . PHE A 1 259 ? 3.665 11.575 -12.629 1.00 88.12 259 PHE A N 1
ATOM 2087 C CA . PHE A 1 259 ? 3.254 10.176 -12.443 1.00 88.12 259 PHE A CA 1
ATOM 2088 C C . PHE A 1 259 ? 4.029 9.476 -11.321 1.00 88.12 259 PHE A C 1
ATOM 2090 O O . PHE A 1 259 ? 3.422 8.793 -10.504 1.00 88.12 259 PHE A O 1
ATOM 2097 N N . LYS A 1 260 ? 5.345 9.708 -11.190 1.00 85.56 260 LYS A N 1
ATOM 2098 C CA . LYS A 1 260 ? 6.177 9.141 -10.108 1.00 85.56 260 LYS A CA 1
ATOM 2099 C C . LYS A 1 260 ? 5.550 9.269 -8.713 1.00 85.56 260 LYS A C 1
ATOM 2101 O O . LYS A 1 260 ? 5.730 8.385 -7.873 1.00 85.56 260 LYS A O 1
ATOM 2106 N N . TYR A 1 261 ? 4.852 10.370 -8.460 1.00 82.38 261 TYR A N 1
ATOM 2107 C CA . TYR A 1 261 ? 4.308 10.727 -7.154 1.00 82.38 261 TYR A CA 1
ATOM 2108 C C . TYR A 1 261 ? 2.830 10.352 -6.994 1.00 82.38 261 TYR A C 1
ATOM 2110 O O . TYR A 1 261 ? 2.167 10.854 -6.093 1.00 82.38 261 TYR A O 1
ATOM 2118 N N . THR A 1 262 ? 2.314 9.471 -7.846 1.00 82.62 262 THR A N 1
ATOM 2119 C CA . THR A 1 262 ? 0.904 9.057 -7.858 1.00 82.62 262 THR A CA 1
ATOM 2120 C C . THR A 1 262 ? 0.719 7.647 -7.294 1.00 82.62 262 THR A C 1
ATOM 2122 O O . THR A 1 262 ? 1.693 6.939 -6.982 1.00 82.62 262 THR A O 1
ATOM 2125 N N . LEU A 1 263 ? -0.539 7.247 -7.111 1.00 81.50 263 LEU A N 1
ATOM 2126 C CA . LEU A 1 263 ? -0.888 5.878 -6.726 1.00 81.50 263 LEU A CA 1
ATOM 2127 C C . LEU A 1 263 ? -0.628 4.891 -7.859 1.00 81.50 263 LEU A C 1
ATOM 2129 O O . LEU A 1 263 ? -0.125 3.799 -7.599 1.00 81.50 263 LEU A O 1
ATOM 2133 N N . GLU A 1 264 ? -0.895 5.302 -9.097 1.00 88.12 264 GLU A N 1
ATOM 2134 C CA . GLU A 1 264 ? -0.725 4.518 -10.317 1.00 88.12 264 GLU A CA 1
ATOM 2135 C C . GLU A 1 264 ? 0.718 4.021 -10.432 1.00 88.12 264 GLU A C 1
ATOM 2137 O O . GLU A 1 264 ? 0.956 2.822 -10.553 1.00 88.12 264 GLU A O 1
ATOM 2142 N N . CYS A 1 265 ? 1.701 4.911 -10.257 1.00 86.62 265 CYS A N 1
ATOM 2143 C CA . CYS A 1 265 ? 3.120 4.538 -10.228 1.00 86.62 265 CYS A CA 1
ATOM 2144 C C . CYS A 1 265 ? 3.434 3.480 -9.166 1.00 86.62 265 CYS A C 1
ATOM 2146 O O . CYS A 1 265 ? 4.182 2.533 -9.412 1.00 86.62 265 CYS A O 1
ATOM 2148 N N . SER A 1 266 ? 2.847 3.625 -7.980 1.00 83.31 266 SER A N 1
ATOM 2149 C CA . SER A 1 266 ? 3.082 2.709 -6.867 1.00 83.31 266 SER A CA 1
ATOM 2150 C C . SER A 1 266 ? 2.431 1.341 -7.119 1.00 83.31 266 SER A C 1
ATOM 2152 O O . SER A 1 266 ? 3.008 0.314 -6.764 1.00 83.31 266 SER A O 1
ATOM 2154 N N . MET A 1 267 ? 1.265 1.318 -7.771 1.00 86.81 267 MET A N 1
ATOM 2155 C CA . MET A 1 267 ? 0.576 0.101 -8.200 1.00 86.81 267 MET A CA 1
ATOM 2156 C C . MET A 1 267 ? 1.343 -0.623 -9.310 1.00 86.81 267 MET A C 1
ATOM 2158 O O . MET A 1 267 ? 1.537 -1.836 -9.220 1.00 86.81 267 MET A O 1
ATOM 2162 N N . VAL A 1 268 ? 1.826 0.107 -10.321 1.00 89.56 268 VAL A N 1
ATOM 2163 C CA . VAL A 1 268 ? 2.612 -0.455 -11.430 1.00 89.56 268 VAL A CA 1
ATOM 2164 C C . VAL A 1 268 ? 3.902 -1.091 -10.915 1.00 89.56 268 VAL A C 1
ATOM 2166 O O . VAL A 1 268 ? 4.168 -2.254 -11.214 1.00 89.56 268 VAL A O 1
ATOM 2169 N N . LYS A 1 269 ? 4.672 -0.375 -10.082 1.00 85.44 269 LYS A N 1
ATOM 2170 C CA . LYS A 1 269 ? 5.929 -0.896 -9.518 1.00 85.44 269 LYS A CA 1
ATOM 2171 C C . LYS A 1 269 ? 5.712 -2.162 -8.696 1.00 85.44 269 LYS A C 1
ATOM 2173 O O . LYS A 1 269 ? 6.384 -3.157 -8.933 1.00 85.44 269 LYS A O 1
ATOM 2178 N N . TRP A 1 270 ? 4.738 -2.142 -7.787 1.00 86.00 270 TRP A N 1
ATOM 2179 C CA . TRP A 1 270 ? 4.419 -3.314 -6.972 1.00 86.00 270 TRP A CA 1
ATOM 2180 C C . TRP A 1 270 ? 3.957 -4.502 -7.828 1.00 86.00 270 TRP A C 1
ATOM 2182 O O . TRP A 1 270 ? 4.361 -5.634 -7.587 1.00 86.00 270 TRP A O 1
ATOM 2192 N N . SER A 1 271 ? 3.141 -4.251 -8.856 1.00 89.25 271 SER A N 1
ATOM 2193 C CA . SER A 1 271 ? 2.629 -5.308 -9.735 1.00 89.25 271 SER A CA 1
ATOM 2194 C C . SER A 1 271 ? 3.738 -5.976 -10.546 1.00 89.25 271 SER A C 1
ATOM 2196 O O . SER A 1 271 ? 3.700 -7.192 -10.709 1.00 89.25 271 SER A O 1
ATOM 2198 N N . ARG A 1 272 ? 4.732 -5.215 -11.027 1.00 88.00 272 ARG A N 1
ATOM 2199 C CA . ARG A 1 272 ? 5.922 -5.775 -11.693 1.00 88.00 272 ARG A CA 1
ATOM 2200 C C . ARG A 1 272 ? 6.709 -6.680 -10.747 1.00 88.00 272 ARG A C 1
ATOM 2202 O O . ARG A 1 272 ? 6.897 -7.849 -11.056 1.00 88.00 272 ARG A O 1
ATOM 2209 N N . GLU A 1 273 ? 7.043 -6.174 -9.561 1.00 83.81 273 GLU A N 1
ATOM 2210 C CA . GLU A 1 273 ? 7.761 -6.942 -8.533 1.00 83.81 273 GLU A CA 1
ATOM 2211 C C . GLU A 1 273 ? 7.011 -8.244 -8.168 1.00 83.81 273 GLU A C 1
ATOM 2213 O O . GLU A 1 273 ? 7.606 -9.319 -8.081 1.00 83.81 273 GLU A O 1
ATOM 2218 N N . ALA A 1 274 ? 5.682 -8.183 -8.026 1.00 85.62 274 ALA A N 1
ATOM 2219 C CA . ALA A 1 274 ? 4.854 -9.361 -7.772 1.00 85.62 274 ALA A CA 1
ATOM 2220 C C . ALA A 1 274 ? 4.849 -10.357 -8.948 1.00 85.62 274 ALA A C 1
ATOM 2222 O O . ALA A 1 274 ? 4.871 -11.570 -8.728 1.00 85.62 274 ALA A O 1
ATOM 2223 N N . LEU A 1 275 ? 4.822 -9.875 -10.196 1.00 89.31 275 LEU A N 1
ATOM 2224 C CA . LEU A 1 275 ? 4.874 -10.731 -11.384 1.00 89.31 275 LEU A CA 1
ATOM 2225 C C . LEU A 1 275 ? 6.190 -11.501 -11.477 1.00 89.31 275 LEU A C 1
ATOM 2227 O O . LEU A 1 275 ? 6.151 -12.693 -11.790 1.00 89.31 275 LEU A O 1
ATOM 2231 N N . ASP A 1 276 ? 7.317 -10.855 -11.189 1.00 84.00 276 ASP A N 1
ATOM 2232 C CA . ASP A 1 276 ? 8.637 -11.492 -11.225 1.00 84.00 276 ASP A CA 1
ATOM 2233 C C . ASP A 1 276 ? 8.716 -12.640 -10.215 1.00 84.00 276 ASP A C 1
ATOM 2235 O O . ASP A 1 276 ? 9.117 -13.760 -10.551 1.00 84.00 276 ASP A O 1
ATOM 2239 N N . VAL A 1 277 ? 8.218 -12.405 -8.998 1.00 80.81 277 VAL A N 1
ATOM 2240 C CA . VAL A 1 277 ? 8.159 -13.425 -7.945 1.00 80.81 277 VAL A CA 1
ATOM 2241 C C . VAL A 1 277 ? 7.239 -14.578 -8.309 1.00 80.81 277 VAL A C 1
ATOM 2243 O O . VAL A 1 277 ? 7.645 -15.735 -8.207 1.00 80.81 277 VAL A O 1
ATOM 2246 N N . LEU A 1 278 ? 6.019 -14.300 -8.771 1.00 85.69 278 LEU A N 1
ATOM 2247 C CA . LEU A 1 278 ? 5.064 -15.351 -9.133 1.00 85.69 278 LEU A CA 1
ATOM 2248 C C . LEU A 1 278 ? 5.580 -16.211 -10.296 1.00 85.69 278 LEU A C 1
ATOM 2250 O O . LEU A 1 278 ? 5.401 -17.432 -10.289 1.00 85.69 278 LEU A O 1
ATOM 2254 N N . GLN A 1 279 ? 6.253 -15.599 -11.273 1.00 85.62 279 GLN A N 1
ATOM 2255 C CA . GLN A 1 279 ? 6.860 -16.311 -12.399 1.00 85.62 279 GLN A CA 1
ATOM 2256 C C . GLN A 1 279 ? 8.079 -17.135 -11.975 1.00 85.62 279 GLN A C 1
ATOM 2258 O O . GLN A 1 279 ? 8.220 -18.278 -12.413 1.00 85.62 279 GLN A O 1
ATOM 2263 N N . SER A 1 280 ? 8.945 -16.590 -11.115 1.00 80.12 280 SER A N 1
ATOM 2264 C CA . SER A 1 280 ? 10.059 -17.333 -10.513 1.00 80.12 280 SER A CA 1
ATOM 2265 C C . SER A 1 280 ? 9.544 -18.535 -9.718 1.00 80.12 280 SER A C 1
ATOM 2267 O O . SER A 1 280 ? 10.003 -19.665 -9.897 1.00 80.12 280 SER A O 1
ATOM 2269 N N . MET A 1 281 ? 8.502 -18.321 -8.914 1.00 76.75 281 MET A N 1
ATOM 2270 C CA . MET A 1 281 ? 7.861 -19.361 -8.125 1.00 76.75 281 MET A CA 1
ATOM 2271 C C . MET A 1 281 ? 7.298 -20.468 -9.026 1.00 76.75 281 MET A C 1
ATOM 2273 O O . MET A 1 281 ? 7.608 -21.633 -8.807 1.00 76.75 281 MET A O 1
ATOM 2277 N N . ALA A 1 282 ? 6.564 -20.137 -10.093 1.00 77.88 282 ALA A N 1
ATOM 2278 C CA . ALA A 1 282 ? 6.004 -21.128 -11.019 1.00 77.88 282 ALA A CA 1
ATOM 2279 C C . ALA A 1 282 ? 7.063 -22.058 -11.655 1.00 77.88 282 ALA A C 1
ATOM 2281 O O . ALA A 1 282 ? 6.748 -23.202 -11.998 1.00 77.88 282 ALA A O 1
ATOM 2282 N N . LYS A 1 283 ? 8.319 -21.599 -11.766 1.00 80.19 283 LYS A N 1
ATOM 2283 C CA . LYS A 1 283 ? 9.457 -22.383 -12.272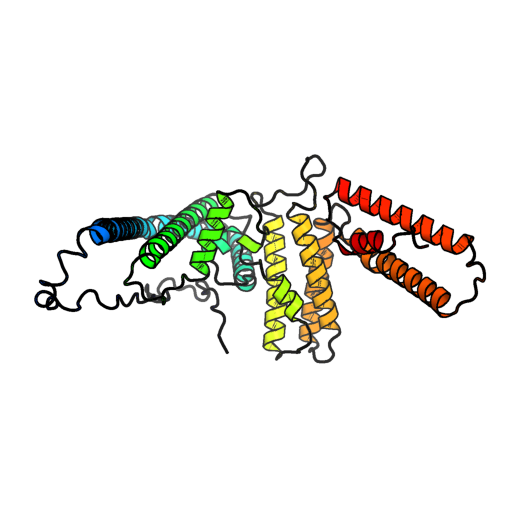 1.00 80.19 283 LYS A CA 1
ATOM 2284 C C . LYS A 1 283 ? 10.051 -23.348 -11.234 1.00 80.19 283 LYS A C 1
ATOM 2286 O O . LYS A 1 283 ? 10.799 -24.244 -11.623 1.00 80.19 283 LYS A O 1
ATOM 2291 N N . LYS A 1 284 ? 9.733 -23.229 -9.934 1.00 79.69 284 LYS A N 1
ATOM 2292 C CA . LYS A 1 284 ? 10.311 -24.111 -8.903 1.00 79.69 284 LYS A CA 1
ATOM 2293 C C . LYS A 1 284 ? 9.751 -25.547 -9.035 1.00 79.69 284 LYS A C 1
ATOM 2295 O O . LYS A 1 284 ? 8.530 -25.744 -9.066 1.00 79.69 284 LYS A O 1
ATOM 2300 N N . PRO A 1 285 ? 10.613 -26.582 -9.065 1.00 74.12 285 PRO A N 1
ATOM 2301 C CA . PRO A 1 285 ? 10.201 -27.960 -9.351 1.00 74.12 285 PRO A CA 1
ATOM 2302 C C . PRO A 1 285 ? 9.366 -28.602 -8.234 1.00 74.12 285 PRO A C 1
ATOM 2304 O O . PRO A 1 285 ? 8.551 -29.472 -8.516 1.00 74.12 285 PRO A O 1
ATOM 2307 N N . ARG A 1 286 ? 9.524 -28.147 -6.982 1.00 75.56 286 ARG A N 1
ATOM 2308 C CA . ARG A 1 286 ? 8.857 -28.709 -5.790 1.00 75.56 286 ARG A CA 1
ATOM 2309 C C . ARG A 1 286 ? 7.418 -28.225 -5.565 1.00 75.56 286 ARG A C 1
ATOM 2311 O O . ARG A 1 286 ? 6.763 -28.702 -4.650 1.00 75.56 286 ARG A O 1
ATOM 2318 N N . LEU A 1 287 ? 6.917 -27.286 -6.370 1.00 77.69 287 LEU A N 1
ATOM 2319 C CA . LEU A 1 287 ? 5.534 -26.816 -6.250 1.00 77.69 287 LEU A CA 1
ATOM 2320 C C . LEU A 1 287 ? 4.548 -27.801 -6.865 1.00 77.69 287 LEU A C 1
ATOM 2322 O O . LEU A 1 287 ? 4.697 -28.210 -8.021 1.00 77.69 287 LEU A O 1
ATOM 2326 N N . THR A 1 288 ? 3.484 -28.077 -6.116 1.00 83.88 288 THR A N 1
ATOM 2327 C CA . THR A 1 288 ? 2.338 -28.844 -6.597 1.00 83.88 288 THR A CA 1
ATOM 2328 C C . THR A 1 288 ? 1.657 -28.151 -7.776 1.00 83.88 288 THR A C 1
ATOM 2330 O O . THR A 1 288 ? 1.682 -26.923 -7.919 1.00 83.88 288 THR A O 1
ATOM 2333 N N . SER A 1 289 ? 0.987 -28.939 -8.619 1.00 85.88 289 SER A N 1
ATOM 2334 C CA . SER A 1 289 ? 0.214 -28.421 -9.756 1.00 85.88 289 SER A CA 1
ATOM 2335 C C . SER A 1 289 ? -0.846 -27.406 -9.323 1.00 85.88 289 SER A C 1
ATOM 2337 O O . SER A 1 289 ? -1.061 -26.415 -10.017 1.00 85.88 289 SER A O 1
ATOM 2339 N N . ARG A 1 290 ? -1.451 -27.604 -8.145 1.00 85.94 290 ARG A N 1
ATOM 2340 C CA . ARG A 1 290 ? -2.437 -26.685 -7.562 1.00 85.94 290 ARG A CA 1
ATOM 2341 C C . ARG A 1 290 ? -1.839 -25.303 -7.292 1.00 85.94 290 ARG A C 1
ATOM 2343 O O . ARG A 1 290 ? -2.392 -24.309 -7.752 1.00 85.94 290 ARG A O 1
ATOM 2350 N N . LEU A 1 291 ? -0.699 -25.223 -6.601 1.00 83.75 291 LEU A N 1
ATOM 2351 C CA . LEU A 1 291 ? -0.063 -23.936 -6.287 1.00 83.75 291 LEU A CA 1
ATOM 2352 C C . LEU A 1 291 ? 0.417 -23.212 -7.554 1.00 83.75 291 LEU A C 1
ATOM 2354 O O . LEU A 1 291 ? 0.275 -21.993 -7.658 1.00 83.75 291 LEU A O 1
ATOM 2358 N N . LYS A 1 292 ? 0.897 -23.957 -8.559 1.00 86.31 292 LYS A N 1
ATOM 2359 C CA . LYS A 1 292 ? 1.232 -23.401 -9.882 1.00 86.31 292 LYS A CA 1
ATOM 2360 C C . LYS A 1 292 ? 0.007 -22.811 -10.585 1.00 86.31 292 LYS A C 1
ATOM 2362 O O . LYS A 1 292 ? 0.087 -21.710 -11.124 1.00 86.31 292 LYS A O 1
ATOM 2367 N N . GLN A 1 293 ? -1.133 -23.503 -10.555 1.00 87.38 293 GLN A N 1
ATOM 2368 C CA . GLN A 1 293 ? -2.391 -22.989 -11.110 1.00 87.38 293 GLN A CA 1
ATOM 2369 C C . GLN A 1 293 ? -2.856 -21.718 -10.386 1.00 87.38 293 GLN A C 1
ATOM 2371 O O . GLN A 1 293 ? -3.217 -20.745 -11.048 1.00 87.38 293 GLN A O 1
ATOM 2376 N N . CYS A 1 294 ? -2.788 -21.690 -9.050 1.00 86.12 294 CYS A N 1
ATOM 2377 C CA . CYS A 1 294 ? -3.104 -20.498 -8.259 1.00 86.12 294 CYS A CA 1
ATOM 2378 C C . CYS A 1 294 ? -2.210 -19.311 -8.645 1.00 86.12 294 CYS A C 1
ATOM 2380 O O . CYS A 1 294 ? -2.720 -18.230 -8.928 1.00 86.12 294 CYS A O 1
ATOM 2382 N N . ALA A 1 295 ? -0.895 -19.519 -8.728 1.00 86.88 295 ALA A N 1
ATOM 2383 C CA . ALA A 1 295 ? 0.049 -18.479 -9.129 1.00 86.88 295 ALA A CA 1
ATOM 2384 C C . ALA A 1 295 ? -0.224 -17.952 -10.540 1.00 86.88 295 ALA A C 1
ATOM 2386 O O . ALA A 1 295 ? -0.288 -16.742 -10.745 1.00 86.88 295 ALA A O 1
ATOM 2387 N N . ASN A 1 296 ? -0.463 -18.850 -11.500 1.00 89.25 296 ASN A N 1
ATOM 2388 C CA . ASN A 1 296 ? -0.781 -18.476 -12.876 1.00 89.25 296 ASN A CA 1
ATOM 2389 C C . ASN A 1 296 ? -2.076 -17.660 -12.968 1.00 89.25 296 ASN A C 1
ATOM 2391 O O . ASN A 1 296 ? -2.132 -16.697 -13.731 1.00 89.25 296 ASN A O 1
ATOM 2395 N N . LYS A 1 297 ? -3.092 -17.992 -12.163 1.00 90.00 297 LYS A N 1
ATOM 2396 C CA . LYS A 1 297 ? -4.329 -17.205 -12.089 1.00 90.00 297 LYS A CA 1
ATOM 2397 C C . LYS A 1 297 ? -4.062 -15.787 -11.576 1.00 90.00 297 LYS A C 1
ATOM 2399 O O . LYS A 1 297 ? -4.540 -14.826 -12.171 1.00 90.00 297 LYS A O 1
ATOM 2404 N N . ILE A 1 298 ? -3.251 -15.644 -10.525 1.00 90.69 298 ILE A N 1
ATOM 2405 C CA . ILE A 1 298 ? -2.865 -14.326 -9.994 1.00 90.69 298 ILE A CA 1
ATOM 2406 C C . ILE A 1 298 ? -2.089 -13.530 -11.056 1.00 90.69 298 ILE A C 1
ATOM 2408 O O . ILE A 1 298 ? -2.393 -12.363 -11.290 1.00 90.69 298 ILE A O 1
ATOM 2412 N N . VAL A 1 299 ? -1.141 -14.167 -11.755 1.00 92.69 299 VAL A N 1
ATOM 2413 C CA . VAL A 1 299 ? -0.387 -13.551 -12.863 1.00 92.69 299 VAL A CA 1
ATOM 2414 C C . VAL A 1 299 ? -1.322 -13.034 -13.958 1.00 92.69 299 VAL A C 1
ATOM 2416 O O . VAL A 1 299 ? -1.145 -11.909 -14.426 1.00 92.69 299 VAL A O 1
ATOM 2419 N N . GLN A 1 300 ? -2.316 -13.827 -14.364 1.00 94.06 300 GLN A N 1
ATOM 2420 C CA . GLN A 1 300 ? -3.298 -13.423 -15.375 1.00 94.06 300 GLN A CA 1
ATOM 2421 C C . GLN A 1 300 ? -4.106 -12.203 -14.923 1.00 94.06 300 GLN A C 1
ATOM 2423 O O . GLN A 1 300 ? -4.261 -11.261 -15.698 1.00 94.06 300 GLN A O 1
ATOM 2428 N N . GLU A 1 301 ? -4.569 -12.179 -13.671 1.00 94.50 301 GLU A N 1
ATOM 2429 C CA . GLU A 1 301 ? -5.323 -11.040 -13.137 1.00 94.50 301 GLU A CA 1
ATOM 2430 C C . GLU A 1 301 ? -4.478 -9.762 -13.054 1.00 94.50 301 GLU A C 1
ATOM 2432 O O . GLU A 1 301 ? -4.944 -8.698 -13.469 1.00 94.50 301 GLU A O 1
ATOM 2437 N N . ILE A 1 302 ? -3.225 -9.854 -12.591 1.00 93.38 302 ILE A N 1
ATOM 2438 C CA . ILE A 1 302 ? -2.316 -8.699 -12.537 1.00 93.38 302 ILE A CA 1
ATOM 2439 C C . ILE A 1 302 ? -2.047 -8.165 -13.949 1.00 93.38 302 ILE A C 1
ATOM 2441 O O . ILE A 1 302 ? -2.168 -6.962 -14.187 1.00 93.38 302 ILE A O 1
ATOM 2445 N N . ARG A 1 303 ? -1.740 -9.046 -14.912 1.00 94.25 303 ARG A N 1
ATOM 2446 C CA . ARG A 1 303 ? -1.493 -8.656 -16.312 1.00 94.25 303 ARG A CA 1
ATOM 2447 C C . ARG A 1 303 ? -2.718 -8.035 -16.976 1.00 94.25 303 ARG A C 1
ATOM 2449 O O . ARG A 1 303 ? -2.565 -7.093 -17.743 1.00 94.25 303 ARG A O 1
ATOM 2456 N N . ALA A 1 304 ? -3.919 -8.522 -16.672 1.00 94.25 304 ALA A N 1
ATOM 2457 C CA . ALA A 1 304 ? -5.159 -7.947 -17.190 1.00 94.25 304 ALA A CA 1
ATOM 2458 C C . ALA A 1 304 ? -5.476 -6.569 -16.581 1.00 94.25 304 ALA A C 1
ATOM 2460 O O . ALA A 1 304 ? -6.157 -5.753 -17.205 1.00 94.25 304 ALA A O 1
ATOM 2461 N N . TYR A 1 305 ? -5.006 -6.302 -15.359 1.00 93.06 305 TYR A N 1
ATOM 2462 C CA . TYR A 1 305 ? -5.243 -5.034 -14.671 1.00 93.06 305 TYR A CA 1
ATOM 2463 C C . TYR A 1 305 ? -4.215 -3.956 -15.021 1.00 93.06 305 TYR A C 1
ATOM 2465 O O . TYR A 1 305 ? -4.594 -2.799 -15.174 1.00 93.06 305 TYR A O 1
ATOM 2473 N N . LEU A 1 306 ? -2.938 -4.318 -15.184 1.00 91.62 306 LEU A N 1
ATOM 2474 C CA . LEU A 1 306 ? -1.832 -3.377 -15.412 1.00 91.62 306 LEU A CA 1
ATOM 2475 C C . LEU A 1 306 ? -2.092 -2.323 -16.507 1.00 91.62 306 LEU A C 1
ATOM 2477 O O . LEU A 1 306 ? -1.882 -1.144 -16.218 1.00 91.62 306 LEU A O 1
ATOM 2481 N N . PRO A 1 307 ? -2.618 -2.671 -17.700 1.00 91.44 307 PRO A N 1
ATOM 2482 C CA . PRO A 1 307 ? -2.903 -1.690 -18.751 1.00 91.44 307 PRO A CA 1
ATOM 2483 C C . PRO A 1 307 ? -3.916 -0.610 -18.352 1.00 91.44 307 PRO A C 1
ATOM 2485 O O . PRO A 1 307 ? -3.932 0.462 -18.944 1.00 91.44 307 PRO A O 1
ATOM 2488 N N . LYS A 1 308 ? -4.765 -0.870 -17.348 1.00 91.06 308 LYS A N 1
ATOM 2489 C CA . LYS A 1 308 ? -5.751 0.103 -16.850 1.00 91.06 308 LYS A CA 1
ATOM 2490 C C . LYS A 1 308 ? -5.115 1.199 -15.996 1.00 91.06 308 LYS A C 1
ATOM 2492 O O . LYS A 1 308 ? -5.725 2.242 -15.797 1.00 91.06 308 LYS A O 1
ATOM 2497 N N . VAL A 1 309 ? -3.929 0.937 -15.450 1.00 90.00 309 VAL A N 1
ATOM 2498 C CA . VAL A 1 309 ? -3.237 1.803 -14.481 1.00 90.00 309 VAL A CA 1
ATOM 2499 C C . VAL A 1 309 ? -1.974 2.416 -15.072 1.00 90.00 309 VAL A C 1
ATOM 2501 O O . VAL A 1 309 ? -1.598 3.530 -14.716 1.00 90.00 309 VAL A O 1
ATOM 2504 N N . ASP A 1 310 ? -1.309 1.689 -15.968 1.00 92.19 310 ASP A N 1
ATOM 2505 C CA . ASP A 1 310 ? -0.100 2.137 -16.644 1.00 92.19 310 ASP A CA 1
ATOM 2506 C C . ASP A 1 310 ? -0.422 3.020 -17.856 1.00 92.19 310 ASP A C 1
ATOM 2508 O O . ASP A 1 310 ? -0.251 2.636 -19.011 1.00 92.19 310 ASP A O 1
ATOM 2512 N N . THR A 1 311 ? -0.908 4.227 -17.584 1.00 89.62 311 THR A N 1
ATOM 2513 C CA . THR A 1 311 ? -1.335 5.183 -18.618 1.00 89.62 311 THR A CA 1
ATOM 2514 C C . THR A 1 311 ? -0.180 5.850 -19.362 1.00 89.62 311 THR A C 1
ATOM 2516 O O . THR A 1 311 ? -0.406 6.501 -20.377 1.00 89.62 311 THR A O 1
ATOM 2519 N N . ILE A 1 312 ? 1.055 5.697 -18.873 1.00 92.44 312 ILE A N 1
ATOM 2520 C CA . ILE A 1 312 ? 2.246 6.347 -19.437 1.00 92.44 312 ILE A CA 1
ATOM 2521 C C . ILE A 1 312 ? 3.223 5.360 -20.089 1.00 92.44 312 ILE A C 1
ATOM 2523 O O . ILE A 1 312 ? 4.268 5.777 -20.578 1.00 92.44 312 ILE A O 1
ATOM 2527 N N . GLY A 1 313 ? 2.909 4.060 -20.089 1.00 92.38 313 GLY A N 1
ATOM 2528 C CA . GLY A 1 313 ? 3.792 3.025 -20.633 1.00 92.38 313 GLY A CA 1
ATOM 2529 C C . GLY A 1 313 ? 5.041 2.768 -19.782 1.00 92.38 313 GLY A C 1
ATOM 2530 O O . GLY A 1 313 ? 6.092 2.403 -20.313 1.00 92.38 313 GLY A O 1
ATOM 2531 N N . LEU A 1 314 ? 4.949 2.936 -18.460 1.00 93.50 314 LEU A N 1
ATOM 2532 C CA . LEU A 1 314 ? 6.046 2.703 -17.524 1.00 93.50 314 LEU A CA 1
ATOM 2533 C C . LEU A 1 314 ? 6.548 1.260 -17.574 1.00 93.50 314 LEU A C 1
ATOM 2535 O O . LEU A 1 314 ? 7.758 1.056 -17.511 1.00 93.50 314 LEU A O 1
ATOM 2539 N N . CYS A 1 315 ? 5.663 0.269 -17.709 1.00 91.56 315 CYS A N 1
ATOM 2540 C CA . CYS A 1 315 ? 6.076 -1.125 -17.855 1.00 91.56 315 CYS A CA 1
ATOM 2541 C C . CYS A 1 315 ? 6.958 -1.306 -19.089 1.00 91.56 315 CYS A C 1
ATOM 2543 O O . CYS A 1 315 ? 8.048 -1.856 -18.986 1.00 91.56 315 CYS A O 1
ATOM 2545 N N . HIS A 1 316 ? 6.517 -0.781 -20.232 1.00 92.12 316 HIS A N 1
ATOM 2546 C CA . HIS A 1 316 ? 7.261 -0.895 -21.481 1.00 92.12 316 HIS A CA 1
ATOM 2547 C C . HIS A 1 316 ? 8.639 -0.228 -21.389 1.00 92.12 316 HIS A C 1
ATOM 2549 O O . HIS A 1 316 ? 9.641 -0.812 -21.792 1.00 92.12 316 HIS A O 1
ATOM 2555 N N . MET A 1 317 ? 8.711 0.966 -20.796 1.00 93.06 317 MET A N 1
ATOM 2556 C CA . MET A 1 317 ? 9.982 1.670 -20.621 1.00 93.06 317 MET A CA 1
ATOM 2557 C C . MET A 1 317 ? 10.937 0.938 -19.674 1.00 93.06 317 MET A C 1
ATOM 2559 O O . MET A 1 317 ? 12.135 0.883 -19.943 1.00 93.06 317 MET A O 1
ATOM 2563 N N . LEU A 1 318 ? 10.425 0.354 -18.588 1.00 90.88 318 LEU A N 1
ATOM 2564 C CA . LEU A 1 318 ? 11.230 -0.478 -17.690 1.00 90.88 318 LEU A CA 1
ATOM 2565 C C . LEU A 1 318 ? 11.725 -1.749 -18.395 1.00 90.88 318 LEU A C 1
ATOM 2567 O O . LEU A 1 318 ? 12.897 -2.083 -18.255 1.00 90.88 318 LEU A O 1
ATOM 2571 N N . ASP A 1 319 ? 10.893 -2.393 -19.219 1.00 90.38 319 ASP A N 1
ATOM 2572 C CA . ASP A 1 319 ? 11.303 -3.558 -20.016 1.00 90.38 319 ASP A CA 1
ATOM 2573 C C . ASP A 1 319 ? 12.409 -3.197 -21.016 1.00 90.38 319 ASP A C 1
ATOM 2575 O O . ASP A 1 319 ? 13.378 -3.941 -21.152 1.00 90.38 319 ASP A O 1
ATOM 2579 N N . ILE A 1 320 ? 12.327 -2.032 -21.672 1.00 91.12 320 ILE A N 1
ATOM 2580 C CA . ILE A 1 320 ? 13.404 -1.545 -22.549 1.00 91.12 320 ILE A CA 1
ATOM 2581 C C . ILE A 1 320 ? 14.702 -1.356 -21.758 1.00 91.12 320 ILE A C 1
ATOM 2583 O O . ILE A 1 320 ? 15.776 -1.744 -22.228 1.00 91.12 320 ILE A O 1
ATOM 2587 N N . VAL A 1 321 ? 14.622 -0.766 -20.562 1.00 90.00 321 VAL A N 1
ATOM 2588 C CA . VAL A 1 321 ? 15.794 -0.586 -19.700 1.00 90.00 321 VAL A CA 1
ATOM 2589 C C . VAL A 1 321 ? 16.402 -1.945 -19.339 1.00 90.00 321 VAL A C 1
ATOM 2591 O O . VAL A 1 321 ? 17.591 -2.163 -19.564 1.00 90.00 321 VAL A O 1
ATOM 2594 N N . GLU A 1 322 ? 15.593 -2.867 -18.826 1.00 88.88 322 GLU A N 1
ATOM 2595 C CA . GLU A 1 322 ? 16.041 -4.150 -18.276 1.00 88.88 322 GLU A CA 1
ATOM 2596 C C . GLU A 1 322 ? 16.494 -5.146 -19.351 1.00 88.88 322 GLU A C 1
ATOM 2598 O O . GLU A 1 322 ? 17.514 -5.811 -19.178 1.00 88.88 322 GLU A O 1
ATOM 2603 N N . GLN A 1 323 ? 15.774 -5.245 -20.471 1.00 88.81 323 GLN A N 1
ATOM 2604 C CA . GLN A 1 323 ? 15.997 -6.281 -21.489 1.00 88.81 323 GLN A CA 1
ATOM 2605 C C . GLN A 1 323 ? 16.873 -5.820 -22.655 1.00 88.81 323 GLN A C 1
ATOM 2607 O O . GLN A 1 323 ? 17.418 -6.655 -23.379 1.00 88.81 323 GLN A O 1
ATOM 2612 N N . HIS A 1 324 ? 17.014 -4.510 -22.869 1.00 86.81 324 HIS A N 1
ATOM 2613 C CA . HIS A 1 324 ? 17.767 -3.984 -24.009 1.00 86.81 324 HIS A CA 1
ATOM 2614 C C . HIS A 1 324 ? 18.912 -3.077 -23.582 1.00 86.81 324 HIS A C 1
ATOM 2616 O O . HIS A 1 324 ? 20.049 -3.317 -23.981 1.00 86.81 324 HIS A O 1
ATOM 2622 N N . PHE A 1 325 ? 18.647 -2.057 -22.765 1.00 88.38 325 PHE A N 1
ATOM 2623 C CA . PHE A 1 325 ? 19.670 -1.077 -22.407 1.00 88.38 325 PHE A CA 1
ATOM 2624 C C . PHE A 1 325 ? 20.755 -1.670 -21.505 1.00 88.38 325 PHE A C 1
ATOM 2626 O O . PHE A 1 325 ? 21.935 -1.581 -21.836 1.00 88.38 325 PHE A O 1
ATOM 2633 N N . ILE A 1 326 ? 20.368 -2.307 -20.395 1.00 86.88 326 ILE A N 1
ATOM 2634 C CA . ILE A 1 326 ? 21.313 -2.904 -19.442 1.00 86.88 326 ILE A CA 1
ATOM 2635 C C . ILE A 1 326 ? 22.204 -3.962 -20.129 1.00 86.88 326 ILE A C 1
ATOM 2637 O O . ILE A 1 326 ? 23.430 -3.825 -20.058 1.00 86.88 326 ILE A O 1
ATOM 2641 N N . PRO A 1 327 ? 21.660 -4.963 -20.857 1.00 87.25 327 PRO A N 1
ATOM 2642 C CA . PRO A 1 327 ? 22.482 -5.947 -21.560 1.00 87.25 327 PRO A CA 1
ATOM 2643 C C . PRO A 1 327 ? 23.401 -5.325 -22.613 1.00 87.25 327 PRO A C 1
ATOM 2645 O O . PRO A 1 327 ? 24.551 -5.736 -22.724 1.00 87.25 327 PRO A O 1
ATOM 2648 N N . MET A 1 328 ? 22.932 -4.307 -23.344 1.00 83.81 328 MET A N 1
ATOM 2649 C CA . MET A 1 328 ? 23.745 -3.595 -24.337 1.00 83.81 328 MET A CA 1
ATOM 2650 C C . MET A 1 328 ? 24.953 -2.904 -23.692 1.00 83.81 328 MET A C 1
ATOM 2652 O O . MET A 1 328 ? 26.057 -2.995 -24.221 1.00 83.81 328 MET A O 1
ATOM 2656 N N . VAL A 1 329 ? 24.773 -2.253 -22.538 1.00 81.81 329 VAL A N 1
ATOM 2657 C CA . VAL A 1 329 ? 25.885 -1.626 -21.803 1.00 81.81 329 VAL A CA 1
ATOM 2658 C C . VAL A 1 329 ? 26.860 -2.674 -21.271 1.00 81.81 329 VAL A C 1
ATOM 2660 O O . VAL A 1 329 ? 28.070 -2.465 -21.329 1.00 81.81 329 VAL A O 1
ATOM 2663 N N . HIS A 1 330 ? 26.363 -3.803 -20.760 1.00 83.38 330 HIS A N 1
ATOM 2664 C CA . HIS A 1 330 ? 27.229 -4.889 -20.297 1.00 83.38 330 HIS A CA 1
ATOM 2665 C C . HIS A 1 330 ? 28.035 -5.523 -21.433 1.00 83.38 330 HIS A C 1
ATOM 2667 O O . HIS A 1 330 ? 29.228 -5.747 -21.253 1.00 83.38 330 HIS A O 1
ATOM 2673 N N . ALA A 1 331 ? 27.414 -5.767 -22.590 1.00 79.06 331 ALA A N 1
ATOM 2674 C CA . ALA A 1 331 ? 28.103 -6.273 -23.774 1.00 79.06 331 ALA A CA 1
ATOM 2675 C C . ALA A 1 331 ? 29.213 -5.310 -24.215 1.00 79.06 331 ALA A C 1
ATOM 2677 O O . ALA A 1 331 ? 30.367 -5.713 -24.278 1.00 79.06 331 ALA A O 1
ATOM 2678 N N . ALA A 1 332 ? 28.895 -4.017 -24.360 1.00 75.62 332 ALA A N 1
ATOM 2679 C CA . ALA A 1 332 ? 29.881 -3.001 -24.727 1.00 75.62 332 ALA A CA 1
ATOM 2680 C C . ALA A 1 332 ? 31.056 -2.932 -23.733 1.00 75.62 332 ALA A C 1
ATOM 2682 O O . ALA A 1 332 ? 32.208 -2.831 -24.142 1.00 75.62 332 ALA A O 1
ATOM 2683 N N . LYS A 1 333 ? 30.787 -3.037 -22.423 1.00 74.75 333 LYS A N 1
ATOM 2684 C CA . LYS A 1 333 ? 31.851 -3.099 -21.410 1.00 74.75 333 LYS A CA 1
ATOM 2685 C C . LYS A 1 333 ? 32.718 -4.345 -21.565 1.00 74.75 333 LYS A C 1
ATOM 2687 O O . LYS A 1 333 ? 33.934 -4.234 -21.475 1.00 74.75 333 LYS A O 1
ATOM 2692 N N . ASN A 1 334 ? 32.116 -5.515 -21.762 1.00 72.12 334 ASN A N 1
ATOM 2693 C CA . ASN A 1 334 ? 32.865 -6.760 -21.920 1.00 72.12 334 ASN A CA 1
ATOM 2694 C C . ASN A 1 334 ? 33.740 -6.730 -23.179 1.00 72.12 334 ASN A C 1
ATOM 2696 O O . ASN A 1 334 ? 34.901 -7.117 -23.096 1.00 72.12 334 ASN A O 1
ATOM 2700 N N . ASP A 1 335 ? 33.220 -6.211 -24.291 1.00 68.06 335 ASP A N 1
ATOM 2701 C CA . ASP A 1 335 ? 33.965 -6.074 -25.545 1.00 68.06 335 ASP A CA 1
ATOM 2702 C C . ASP A 1 335 ? 35.172 -5.135 -25.365 1.00 68.06 335 ASP A C 1
ATOM 2704 O O . ASP A 1 335 ? 36.296 -5.506 -25.699 1.00 68.06 335 ASP A O 1
ATOM 2708 N N . MET A 1 336 ? 34.986 -3.986 -24.700 1.00 65.44 336 MET A N 1
ATOM 2709 C CA . MET A 1 336 ? 36.092 -3.085 -24.339 1.00 65.44 336 MET A CA 1
ATOM 2710 C C . MET A 1 336 ? 37.136 -3.746 -23.425 1.00 65.44 336 MET A C 1
ATOM 2712 O O . MET A 1 336 ? 38.337 -3.541 -23.593 1.00 65.44 336 MET A O 1
ATOM 2716 N N . TRP A 1 337 ? 36.700 -4.529 -22.432 1.00 58.88 337 TRP A N 1
ATOM 2717 C CA . TRP A 1 337 ? 37.609 -5.237 -21.523 1.00 58.88 337 TRP A CA 1
ATOM 2718 C C . TRP A 1 337 ? 38.415 -6.322 -22.243 1.00 58.88 337 TRP A C 1
ATOM 2720 O O . TRP A 1 337 ? 39.592 -6.504 -21.932 1.00 58.88 337 TRP A O 1
ATOM 2730 N N . VAL A 1 338 ? 37.810 -7.025 -23.206 1.00 59.78 338 VAL A N 1
ATOM 2731 C CA . VAL A 1 338 ? 38.490 -8.025 -24.043 1.00 59.78 338 VAL A CA 1
ATOM 2732 C C . VAL A 1 338 ? 39.520 -7.357 -24.958 1.00 59.78 338 VAL A C 1
ATOM 2734 O O . VAL A 1 338 ? 40.656 -7.831 -25.030 1.00 59.78 338 VAL A O 1
ATOM 2737 N N . GLU A 1 339 ? 39.180 -6.223 -25.577 1.00 58.12 339 GLU A N 1
ATOM 2738 C CA . GLU A 1 339 ? 40.124 -5.426 -26.377 1.00 58.12 339 GLU A CA 1
ATOM 2739 C C . GLU A 1 339 ? 41.295 -4.896 -25.528 1.00 58.12 339 GLU A C 1
ATOM 2741 O O . GLU A 1 339 ? 42.459 -4.985 -25.932 1.00 58.12 339 GLU A O 1
ATOM 2746 N N . PHE A 1 340 ? 41.022 -4.428 -24.306 1.00 54.06 340 PHE A N 1
ATOM 2747 C CA . PHE A 1 340 ? 42.047 -3.921 -23.388 1.00 54.06 340 PHE A CA 1
ATOM 2748 C C . PHE A 1 340 ? 42.962 -5.029 -22.833 1.00 54.06 340 PHE A C 1
ATOM 2750 O O . PHE A 1 340 ? 44.177 -4.837 -22.720 1.00 54.06 340 PHE A O 1
ATOM 2757 N N . ALA A 1 341 ? 42.407 -6.204 -22.512 1.00 56.47 341 ALA A N 1
ATOM 2758 C CA . ALA A 1 341 ? 43.155 -7.358 -22.003 1.00 56.47 341 ALA A CA 1
ATOM 2759 C C . ALA A 1 341 ? 43.996 -8.061 -23.088 1.00 56.47 341 ALA A C 1
ATOM 2761 O O . ALA A 1 341 ? 45.003 -8.691 -22.764 1.00 56.47 341 ALA A O 1
ATOM 2762 N N . GLY A 1 342 ? 43.612 -7.935 -24.364 1.00 50.75 342 GLY A N 1
ATOM 2763 C CA . GLY A 1 342 ? 44.298 -8.547 -25.506 1.00 50.75 342 GLY A CA 1
ATOM 2764 C C . GLY A 1 342 ? 45.458 -7.742 -26.111 1.00 50.75 342 GLY A C 1
ATOM 2765 O O . GLY A 1 342 ? 46.177 -8.300 -26.933 1.00 50.75 342 GLY A O 1
ATOM 2766 N N . ARG A 1 343 ? 45.645 -6.461 -25.735 1.00 56.94 343 ARG A N 1
ATOM 2767 C CA . ARG A 1 343 ? 46.632 -5.501 -26.294 1.00 56.94 343 ARG A CA 1
ATOM 2768 C C . ARG A 1 343 ? 47.084 -5.795 -27.736 1.00 56.94 343 ARG A C 1
ATOM 2770 O O . ARG A 1 343 ? 48.234 -6.152 -27.976 1.00 56.94 343 ARG A O 1
ATOM 2777 N N . VAL A 1 344 ? 46.219 -5.491 -28.697 1.00 46.56 344 VAL A N 1
ATOM 2778 C CA . VAL A 1 344 ? 46.618 -4.968 -30.010 1.00 46.56 344 VAL A CA 1
ATOM 2779 C C . VAL A 1 344 ? 45.586 -3.906 -30.362 1.00 46.56 344 VAL A C 1
ATOM 2781 O O . VAL A 1 344 ? 44.396 -4.197 -30.399 1.00 46.56 344 VAL A O 1
ATOM 2784 N N . ALA A 1 345 ? 46.038 -2.675 -30.600 1.00 47.09 345 ALA A N 1
ATOM 2785 C CA . ALA A 1 345 ? 45.241 -1.634 -31.234 1.00 47.09 345 ALA A CA 1
ATOM 2786 C C . ALA A 1 345 ? 44.998 -2.021 -32.701 1.00 47.09 345 ALA A C 1
ATOM 2788 O O . ALA A 1 345 ? 45.584 -1.458 -33.620 1.00 47.09 345 ALA A O 1
ATOM 2789 N N . THR A 1 346 ? 44.194 -3.051 -32.932 1.00 49.34 346 THR A N 1
ATOM 2790 C CA . THR A 1 346 ? 43.463 -3.172 -34.185 1.00 49.34 346 THR A CA 1
ATOM 2791 C C . THR A 1 346 ? 42.284 -2.238 -34.038 1.00 49.34 346 THR A C 1
ATOM 2793 O O . THR A 1 346 ? 41.473 -2.468 -33.147 1.00 49.34 346 THR A O 1
ATOM 2796 N N . GLU A 1 347 ? 42.246 -1.170 -34.838 1.00 49.69 347 GLU A N 1
ATOM 2797 C CA . GLU A 1 347 ? 41.130 -0.223 -34.907 1.00 49.69 347 GLU A CA 1
ATOM 2798 C C . GLU A 1 347 ? 39.799 -0.974 -34.728 1.00 49.69 347 GLU A C 1
ATOM 2800 O O . GLU A 1 347 ? 39.406 -1.726 -35.631 1.00 49.69 347 GLU A O 1
ATOM 2805 N N . PRO A 1 348 ? 39.101 -0.837 -33.584 1.00 47.72 348 PRO A N 1
ATOM 2806 C CA . PRO A 1 348 ? 37.755 -1.361 -33.498 1.00 47.72 348 PRO A CA 1
ATOM 2807 C C . PRO A 1 348 ? 36.962 -0.591 -34.542 1.00 47.72 348 PRO A C 1
ATOM 2809 O O . PRO A 1 348 ? 37.051 0.635 -34.607 1.00 47.72 348 PRO A O 1
ATOM 2812 N N . SER A 1 349 ? 36.268 -1.307 -35.429 1.00 54.38 349 SER A N 1
ATOM 2813 C CA . SER A 1 349 ? 35.562 -0.711 -36.563 1.00 54.38 349 SER A CA 1
ATOM 2814 C C . SER A 1 349 ? 34.782 0.530 -36.105 1.00 54.38 349 SER A C 1
ATOM 2816 O O . SER A 1 349 ? 33.761 0.423 -35.421 1.00 54.38 349 SER A O 1
ATOM 2818 N N . ASN A 1 350 ? 35.288 1.724 -36.449 1.00 58.47 350 ASN A N 1
ATOM 2819 C CA . ASN A 1 350 ? 34.749 3.005 -35.973 1.00 58.47 350 ASN A CA 1
ATOM 2820 C C . ASN A 1 350 ? 33.230 3.083 -36.202 1.00 58.47 350 ASN A C 1
ATOM 2822 O O . ASN A 1 350 ? 32.500 3.702 -35.441 1.00 58.47 350 ASN A O 1
ATOM 2826 N N . THR A 1 351 ? 32.724 2.390 -37.221 1.00 61.12 351 THR A N 1
ATOM 2827 C CA . THR A 1 351 ? 31.302 2.267 -37.537 1.00 61.12 351 THR A CA 1
ATOM 2828 C C . THR A 1 351 ? 30.477 1.539 -36.467 1.00 61.12 351 THR A C 1
ATOM 2830 O O . THR A 1 351 ? 29.386 2.012 -36.152 1.00 61.12 351 THR A O 1
ATOM 2833 N N . GLN A 1 352 ? 30.946 0.426 -35.886 1.00 64.06 352 GLN A N 1
ATOM 2834 C CA . GLN A 1 352 ? 30.190 -0.300 -34.851 1.00 64.06 352 GLN A CA 1
ATOM 2835 C C . GLN A 1 352 ? 30.208 0.444 -33.513 1.00 64.06 352 GLN A C 1
ATOM 2837 O O . GLN A 1 352 ? 29.155 0.598 -32.890 1.00 64.06 352 GLN A O 1
ATOM 2842 N N . ALA A 1 353 ? 31.366 0.982 -33.118 1.00 65.75 353 ALA A N 1
ATOM 2843 C CA . ALA A 1 353 ? 31.490 1.810 -31.920 1.00 65.75 353 ALA A CA 1
ATOM 2844 C C . ALA A 1 353 ? 30.635 3.087 -32.026 1.00 65.75 353 ALA A C 1
ATOM 2846 O O . ALA A 1 353 ? 29.882 3.406 -31.103 1.00 65.75 353 ALA A O 1
ATOM 2847 N N . ASN A 1 354 ? 30.646 3.762 -33.184 1.00 68.94 354 ASN A N 1
ATOM 2848 C CA . ASN A 1 354 ? 29.802 4.937 -33.433 1.00 68.94 354 ASN A CA 1
ATOM 2849 C C . ASN A 1 354 ? 28.306 4.589 -33.479 1.00 68.94 354 ASN A C 1
ATOM 2851 O O . ASN A 1 354 ? 27.483 5.355 -32.970 1.00 68.94 354 ASN A O 1
ATOM 2855 N N . ALA A 1 355 ? 27.928 3.437 -34.044 1.00 73.19 355 ALA A N 1
ATOM 2856 C CA . ALA A 1 355 ? 26.535 2.984 -34.056 1.00 73.19 355 ALA A CA 1
ATOM 2857 C C . ALA A 1 355 ? 26.021 2.679 -32.638 1.00 73.19 355 ALA A C 1
ATOM 2859 O O . ALA A 1 355 ? 24.906 3.076 -32.286 1.00 73.19 355 ALA A O 1
ATOM 2860 N N . LEU A 1 356 ? 26.842 2.035 -31.802 1.00 72.94 356 LEU A N 1
ATOM 2861 C CA . LEU A 1 356 ? 26.535 1.788 -30.392 1.00 72.94 356 LEU A CA 1
ATOM 2862 C C . LEU A 1 356 ? 26.449 3.094 -29.595 1.00 72.94 356 LEU A C 1
ATOM 2864 O O . LEU A 1 356 ? 25.475 3.286 -28.867 1.00 72.94 356 LEU A O 1
ATOM 2868 N N . ALA A 1 357 ? 27.394 4.020 -29.785 1.00 73.69 357 ALA A N 1
ATOM 2869 C CA . ALA A 1 357 ? 27.380 5.333 -29.137 1.00 73.69 357 ALA A CA 1
ATOM 2870 C C . ALA A 1 357 ? 26.135 6.154 -29.523 1.00 73.69 357 ALA A C 1
ATOM 2872 O O . ALA A 1 357 ? 25.482 6.747 -28.662 1.00 73.69 357 ALA A O 1
ATOM 2873 N N . THR A 1 358 ? 25.745 6.125 -30.802 1.00 79.94 358 THR A N 1
ATOM 2874 C CA . THR A 1 358 ? 24.527 6.789 -31.295 1.00 79.94 358 THR A CA 1
ATOM 2875 C C . THR A 1 358 ? 23.279 6.188 -30.652 1.00 79.94 358 THR A C 1
ATOM 2877 O O . THR A 1 358 ? 22.443 6.912 -30.110 1.00 79.94 358 THR A O 1
ATOM 2880 N N . ARG A 1 359 ? 23.166 4.853 -30.643 1.00 80.19 359 ARG A N 1
ATOM 2881 C CA . ARG A 1 359 ? 22.042 4.145 -30.014 1.00 80.19 359 ARG A CA 1
ATOM 2882 C C . ARG A 1 359 ? 21.969 4.414 -28.509 1.00 80.19 359 ARG A C 1
ATOM 2884 O O . ARG A 1 359 ? 20.875 4.580 -27.971 1.00 80.19 359 ARG A O 1
ATOM 2891 N N . PHE A 1 360 ? 23.118 4.490 -27.844 1.00 81.19 360 PHE A N 1
ATOM 2892 C CA . PHE A 1 360 ? 23.216 4.826 -26.430 1.00 81.19 360 PHE A CA 1
ATOM 2893 C C . PHE A 1 360 ? 22.738 6.253 -26.143 1.00 81.19 360 PHE A C 1
ATOM 2895 O O . PHE A 1 360 ? 21.935 6.442 -25.229 1.00 81.19 360 PHE A O 1
ATOM 2902 N N . SER A 1 361 ? 23.169 7.239 -26.940 1.00 81.38 361 SER A N 1
ATOM 2903 C CA . SER A 1 361 ? 22.708 8.627 -26.799 1.00 81.38 361 SER A CA 1
ATOM 2904 C C . SER A 1 361 ? 21.199 8.730 -26.990 1.00 81.38 361 SER A C 1
ATOM 2906 O O . SER A 1 361 ? 20.527 9.299 -26.138 1.00 81.38 361 SER A O 1
ATOM 2908 N N . LEU A 1 362 ? 20.651 8.106 -28.040 1.00 86.19 362 LEU A N 1
ATOM 2909 C CA . LEU A 1 362 ? 19.210 8.123 -28.311 1.00 86.19 362 LEU A CA 1
ATOM 2910 C C . LEU A 1 362 ? 18.393 7.555 -27.144 1.00 86.19 362 LEU A C 1
ATOM 2912 O O . LEU A 1 362 ? 17.401 8.156 -26.737 1.00 86.19 362 LEU A O 1
ATOM 2916 N N . LEU A 1 363 ? 18.815 6.421 -26.575 1.00 86.69 363 LEU A N 1
ATOM 2917 C CA . LEU A 1 363 ? 18.130 5.822 -25.425 1.00 86.69 363 LEU A CA 1
ATOM 2918 C C . LEU A 1 363 ? 18.279 6.674 -24.161 1.00 86.69 363 LEU A C 1
ATOM 2920 O O . LEU A 1 363 ? 17.303 6.861 -23.438 1.00 86.69 363 LEU A O 1
ATOM 2924 N N . ARG A 1 364 ? 19.469 7.227 -23.903 1.00 86.19 364 ARG A N 1
ATOM 2925 C CA . ARG A 1 364 ? 19.708 8.134 -22.771 1.00 86.19 364 ARG A CA 1
ATOM 2926 C C . ARG A 1 364 ? 18.798 9.357 -22.845 1.00 86.19 364 ARG A C 1
ATOM 2928 O O . ARG A 1 364 ? 18.206 9.722 -21.830 1.00 86.19 364 ARG A O 1
ATOM 2935 N N . ASP A 1 365 ? 18.708 9.974 -24.017 1.00 89.00 365 ASP A N 1
ATOM 2936 C CA . ASP A 1 365 ? 17.922 11.187 -24.231 1.00 89.00 365 ASP A CA 1
ATOM 2937 C C . ASP A 1 365 ? 16.423 10.861 -24.108 1.00 89.00 365 ASP A C 1
ATOM 2939 O O . ASP A 1 365 ? 15.725 11.507 -23.330 1.00 89.00 365 ASP A O 1
ATOM 2943 N N . ALA A 1 366 ? 15.962 9.750 -24.701 1.00 91.50 366 ALA A N 1
ATOM 2944 C CA . ALA A 1 366 ? 14.590 9.261 -24.536 1.00 91.50 366 ALA A CA 1
ATOM 2945 C C . ALA A 1 366 ? 14.223 8.971 -23.066 1.00 91.50 366 ALA A C 1
ATOM 2947 O O . ALA A 1 366 ? 13.136 9.331 -22.609 1.00 91.50 366 ALA A O 1
ATOM 2948 N N . PHE A 1 367 ? 15.117 8.344 -22.293 1.00 93.69 367 PHE A N 1
ATOM 2949 C CA . PHE A 1 367 ? 14.899 8.115 -20.859 1.00 93.69 367 PHE A CA 1
ATOM 2950 C C . PHE A 1 367 ? 14.900 9.425 -20.069 1.00 93.69 367 PHE A C 1
ATOM 2952 O O . PHE A 1 367 ? 14.090 9.593 -19.154 1.00 93.69 367 PHE A O 1
ATOM 2959 N N . GLY A 1 368 ? 15.786 10.358 -20.422 1.00 91.31 368 GLY A N 1
ATOM 2960 C CA . GLY A 1 368 ? 15.836 11.700 -19.851 1.00 91.31 368 GLY A CA 1
ATOM 2961 C C . GLY A 1 368 ? 14.513 12.438 -20.034 1.00 91.31 368 GLY A C 1
ATOM 2962 O O . GLY A 1 368 ? 13.906 12.852 -19.043 1.00 91.31 368 GLY A O 1
ATOM 2963 N N . ASP A 1 369 ? 14.031 12.517 -21.271 1.00 93.75 369 ASP A N 1
ATOM 2964 C CA . ASP A 1 369 ? 12.776 13.178 -21.632 1.00 93.75 369 ASP A CA 1
ATOM 2965 C C . ASP A 1 369 ? 11.577 12.525 -20.939 1.00 93.75 369 ASP A C 1
ATOM 2967 O O . ASP A 1 369 ? 10.725 13.211 -20.359 1.00 93.75 369 ASP A O 1
ATOM 2971 N N . TYR A 1 370 ? 11.551 11.191 -20.903 1.00 94.19 370 TYR A N 1
ATOM 2972 C CA . TYR A 1 370 ? 10.521 10.437 -20.198 1.00 94.19 370 TYR A CA 1
ATOM 2973 C C . TYR A 1 370 ? 10.483 10.782 -18.702 1.00 94.19 370 TYR A C 1
ATOM 2975 O O . TYR A 1 370 ? 9.418 11.046 -18.136 1.00 94.19 370 TYR A O 1
ATOM 2983 N N . GLU A 1 371 ? 11.637 10.834 -18.035 1.00 93.12 371 GLU A N 1
ATOM 2984 C CA . GLU A 1 371 ? 11.706 11.196 -16.619 1.00 93.12 371 GLU A CA 1
ATOM 2985 C C . GLU A 1 371 ? 11.406 12.678 -16.353 1.00 93.12 371 GLU A C 1
ATOM 2987 O O . GLU A 1 371 ? 10.840 13.009 -15.307 1.00 93.12 371 GLU A O 1
ATOM 2992 N N . VAL A 1 372 ? 11.737 13.583 -17.274 1.00 91.81 372 VAL A N 1
ATOM 2993 C CA . VAL A 1 372 ? 11.332 14.995 -17.182 1.00 91.81 372 VAL A CA 1
ATOM 2994 C C . VAL A 1 372 ? 9.807 15.107 -17.265 1.00 91.81 372 VAL A C 1
ATOM 2996 O O . VAL A 1 372 ? 9.184 15.804 -16.449 1.00 91.81 372 VAL A O 1
ATOM 2999 N N . LYS A 1 373 ? 9.176 14.368 -18.186 1.00 91.25 373 LYS A N 1
ATOM 3000 C CA . LYS A 1 373 ? 7.718 14.367 -18.350 1.00 91.25 373 LYS A CA 1
ATOM 3001 C C . LYS A 1 373 ? 7.011 13.723 -17.157 1.00 91.25 373 LYS A C 1
ATOM 3003 O O . LYS A 1 373 ? 6.117 14.353 -16.590 1.00 91.25 373 LYS A O 1
ATOM 3008 N N . HIS A 1 374 ? 7.448 12.546 -16.709 1.00 92.19 374 HIS A N 1
ATOM 3009 C CA . HIS A 1 374 ? 6.694 11.696 -15.772 1.00 92.19 374 HIS A CA 1
ATOM 3010 C C . HIS A 1 374 ? 7.255 11.631 -14.342 1.00 92.19 374 HIS A C 1
ATOM 3012 O O . HIS A 1 374 ? 6.608 11.087 -13.441 1.00 92.19 374 HIS A O 1
ATOM 3018 N N . GLY A 1 375 ? 8.411 12.244 -14.093 1.00 89.50 375 GLY A N 1
ATOM 3019 C CA . GLY A 1 375 ? 9.027 12.388 -12.776 1.00 89.50 375 GLY A CA 1
ATOM 3020 C C . GLY A 1 375 ? 10.435 11.792 -12.710 1.00 89.50 375 GLY A C 1
ATOM 3021 O O . GLY A 1 375 ? 10.664 10.632 -13.048 1.00 89.50 375 GLY A O 1
ATOM 3022 N N . ARG A 1 376 ? 11.387 12.582 -12.203 1.00 88.75 376 ARG A N 1
ATOM 3023 C CA . ARG A 1 376 ? 12.804 12.203 -12.084 1.00 88.75 376 ARG A CA 1
ATOM 3024 C C . ARG A 1 376 ? 12.971 10.892 -11.310 1.00 88.75 376 ARG A C 1
ATOM 3026 O O . ARG A 1 376 ? 12.460 10.803 -10.201 1.00 88.75 376 ARG A O 1
ATOM 3033 N N . GLN A 1 377 ? 13.760 9.937 -11.805 1.00 88.06 377 GLN A N 1
ATOM 3034 C CA . GLN A 1 377 ? 13.957 8.580 -11.248 1.00 88.06 377 GLN A CA 1
ATOM 3035 C C . GLN A 1 377 ? 12.719 7.663 -11.313 1.00 88.06 377 GLN A C 1
ATOM 3037 O O . GLN A 1 377 ? 12.633 6.698 -10.545 1.00 88.06 377 GLN A O 1
ATOM 3042 N N . VAL A 1 378 ? 11.719 7.942 -12.157 1.00 88.44 378 VAL A N 1
ATOM 3043 C CA . VAL A 1 378 ? 10.587 7.010 -12.305 1.00 88.44 378 VAL A CA 1
ATOM 3044 C C . VAL A 1 378 ? 11.054 5.651 -12.846 1.00 88.44 378 VAL A C 1
ATOM 3046 O O . VAL A 1 378 ? 10.570 4.634 -12.347 1.00 88.44 378 VAL A O 1
ATOM 3049 N N . LEU A 1 379 ? 12.076 5.642 -13.715 1.00 90.31 379 LEU A N 1
ATOM 3050 C CA . LEU A 1 379 ? 12.715 4.458 -14.308 1.00 90.31 379 LEU A CA 1
ATOM 3051 C C . LEU A 1 379 ? 13.796 3.816 -13.410 1.00 90.31 379 LEU A C 1
ATOM 3053 O O . LEU A 1 379 ? 14.518 2.922 -13.837 1.00 90.31 379 LEU A O 1
ATOM 3057 N N . GLY A 1 380 ? 13.945 4.279 -12.165 1.00 85.38 380 GLY A N 1
ATOM 3058 C CA . GLY A 1 380 ? 14.989 3.809 -11.251 1.00 85.38 380 GLY A CA 1
ATOM 3059 C C . GLY A 1 380 ? 16.343 4.498 -11.453 1.00 85.38 380 GLY A C 1
ATOM 3060 O O . GLY A 1 380 ? 16.473 5.483 -12.179 1.00 85.38 380 GLY A O 1
ATOM 3061 N N . THR A 1 381 ? 17.359 4.024 -10.729 1.00 85.75 381 THR A N 1
ATOM 3062 C CA . THR A 1 381 ? 18.711 4.614 -10.744 1.00 85.75 381 THR A CA 1
ATOM 3063 C C . THR A 1 381 ? 19.713 3.831 -11.576 1.00 85.75 381 THR A C 1
ATOM 3065 O O . THR A 1 381 ? 20.743 4.393 -11.933 1.00 85.75 381 THR A O 1
ATOM 3068 N N . GLU A 1 382 ? 19.438 2.562 -11.875 1.00 81.38 382 GLU A N 1
ATOM 3069 C CA . GLU A 1 382 ? 20.412 1.660 -12.499 1.00 81.38 382 GLU A CA 1
ATOM 3070 C C . GLU A 1 382 ? 20.849 2.144 -13.879 1.00 81.38 382 GLU A C 1
ATOM 3072 O O . GLU A 1 382 ? 22.046 2.289 -14.122 1.00 81.38 382 GLU A O 1
ATOM 3077 N N . TRP A 1 383 ? 19.906 2.542 -14.737 1.00 85.75 383 TRP A N 1
ATOM 3078 C CA . TRP A 1 383 ? 20.246 3.072 -16.058 1.00 85.75 383 TRP A CA 1
ATOM 3079 C C . TRP A 1 383 ? 21.124 4.332 -15.967 1.00 85.75 383 TRP A C 1
ATOM 3081 O O . TRP A 1 383 ? 22.070 4.488 -16.733 1.00 85.75 383 TRP A O 1
ATOM 3091 N N . LYS A 1 384 ? 20.890 5.200 -14.972 1.00 84.81 384 LYS A N 1
ATOM 3092 C CA . LYS A 1 384 ? 21.713 6.398 -14.743 1.00 84.81 384 LYS A CA 1
ATOM 3093 C C . LYS A 1 384 ? 23.109 6.051 -14.263 1.00 84.81 384 LYS A C 1
ATOM 3095 O O . LYS A 1 384 ? 24.070 6.622 -14.763 1.00 84.81 384 LYS A O 1
ATOM 3100 N N . LYS A 1 385 ? 23.230 5.131 -13.300 1.00 82.75 385 LYS A N 1
ATOM 3101 C CA . LYS A 1 385 ? 24.535 4.644 -12.826 1.00 82.75 385 LYS A CA 1
ATOM 3102 C C . LYS A 1 385 ? 25.341 4.087 -13.992 1.00 82.75 385 LYS A C 1
ATOM 3104 O O . LYS A 1 385 ? 26.523 4.386 -14.108 1.00 82.75 385 LYS A O 1
ATOM 3109 N N . MET A 1 386 ? 24.685 3.345 -14.881 1.00 75.88 386 MET A N 1
ATOM 3110 C CA . MET A 1 386 ? 25.311 2.823 -16.088 1.00 75.88 386 MET A CA 1
ATOM 3111 C C . MET A 1 386 ? 25.785 3.947 -17.010 1.00 75.88 386 MET A C 1
ATOM 3113 O O . MET A 1 386 ? 26.948 3.921 -17.394 1.00 75.88 386 MET A O 1
ATOM 3117 N N . VAL A 1 387 ? 24.977 4.987 -17.245 1.00 72.00 387 VAL A N 1
ATOM 3118 C CA . VAL A 1 387 ? 25.398 6.181 -18.006 1.00 72.00 387 VAL A CA 1
ATOM 3119 C C . VAL A 1 387 ? 26.597 6.894 -17.385 1.00 72.00 387 VAL A C 1
ATOM 3121 O O . VAL A 1 387 ? 27.542 7.203 -18.098 1.00 72.00 387 VAL A O 1
ATOM 3124 N N . PHE A 1 388 ? 26.610 7.112 -16.070 1.00 64.62 388 PHE A N 1
ATOM 3125 C CA . PHE A 1 388 ? 27.735 7.781 -15.404 1.00 64.62 388 PHE A CA 1
ATOM 3126 C C . PHE A 1 388 ? 28.992 6.905 -15.302 1.00 64.62 388 PHE A C 1
ATOM 3128 O O . PHE A 1 388 ? 30.096 7.434 -15.232 1.00 64.62 388 PHE A O 1
ATOM 3135 N N . SER A 1 389 ? 28.836 5.578 -15.308 1.00 59.75 389 SER A N 1
ATOM 3136 C CA . SER A 1 389 ? 29.957 4.630 -15.337 1.00 59.75 389 SER A CA 1
ATOM 3137 C C . SER A 1 389 ? 30.579 4.467 -16.724 1.00 59.75 389 SER A C 1
ATOM 3139 O O . SER A 1 389 ? 31.684 3.950 -16.832 1.00 59.75 389 SER A O 1
ATOM 3141 N N . VAL A 1 390 ? 29.875 4.887 -17.778 1.00 55.16 390 VAL A N 1
ATOM 3142 C CA . VAL A 1 390 ? 30.400 4.972 -19.144 1.00 55.16 390 VAL A CA 1
ATOM 3143 C C . VAL A 1 390 ? 30.849 6.419 -19.351 1.00 55.16 390 VAL A C 1
ATOM 3145 O O . VAL A 1 390 ? 30.249 7.199 -20.088 1.00 55.16 390 VAL A O 1
ATOM 3148 N N . ASN A 1 391 ? 31.877 6.825 -18.606 1.00 47.75 391 ASN A N 1
ATOM 3149 C CA . ASN A 1 391 ? 32.512 8.115 -18.824 1.00 47.75 391 ASN A CA 1
ATOM 3150 C C . ASN A 1 391 ? 33.424 7.957 -20.045 1.00 47.75 391 ASN A C 1
ATOM 3152 O O . ASN A 1 391 ? 34.569 7.537 -19.931 1.00 47.75 391 ASN A O 1
ATOM 3156 N N . TYR A 1 392 ? 32.900 8.301 -21.221 1.00 45.59 392 TYR A N 1
ATOM 3157 C CA . TYR A 1 392 ? 33.602 8.265 -22.512 1.00 45.59 392 TYR A CA 1
ATOM 3158 C C . TYR A 1 392 ? 34.897 9.110 -22.572 1.00 45.59 392 TYR A C 1
ATOM 3160 O O . TYR A 1 392 ? 35.511 9.207 -23.620 1.00 45.59 392 TYR A O 1
ATOM 3168 N N . ARG A 1 393 ? 35.329 9.752 -21.476 1.00 37.56 393 ARG A N 1
ATOM 3169 C CA . ARG A 1 393 ? 36.654 10.391 -21.393 1.00 37.56 393 ARG A CA 1
ATOM 3170 C C . ARG A 1 393 ? 37.802 9.391 -21.215 1.00 37.56 393 ARG A C 1
ATOM 3172 O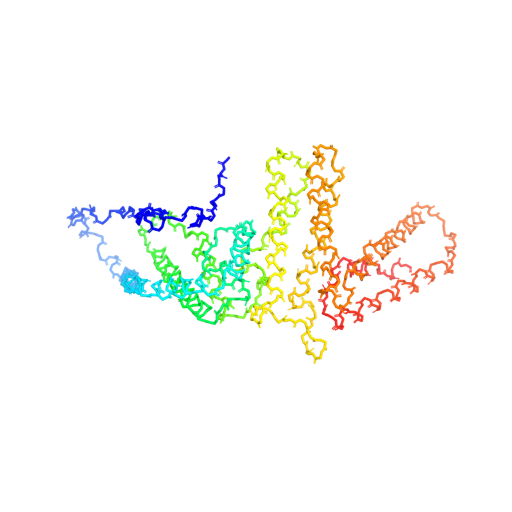 O . ARG A 1 393 ? 38.951 9.802 -21.305 1.00 37.56 393 ARG A O 1
ATOM 3179 N N . GLU A 1 394 ? 37.488 8.122 -20.971 1.00 38.31 394 GLU A N 1
ATOM 3180 C CA . GLU A 1 394 ? 38.437 7.000 -20.999 1.00 38.31 394 GLU A CA 1
ATOM 3181 C C . GLU A 1 394 ? 38.183 6.043 -22.186 1.00 38.31 394 GLU A C 1
ATOM 3183 O O . GLU A 1 394 ? 38.750 4.954 -22.209 1.00 38.31 394 GLU A O 1
ATOM 3188 N N . LEU A 1 395 ? 37.328 6.438 -23.147 1.00 41.66 395 LEU A N 1
ATOM 3189 C CA . LEU A 1 395 ? 37.097 5.740 -24.421 1.00 41.66 395 LEU A CA 1
ATOM 3190 C C . LEU A 1 395 ? 37.924 6.367 -25.541 1.00 41.66 395 LEU A C 1
ATOM 3192 O O . LEU A 1 395 ? 37.732 7.581 -25.786 1.00 41.66 395 LEU A O 1
#

Secondary structure (DSSP, 8-state):
-----PPP-TTSSS-TTS-TT-S---------S---TT-SSS-SSSHHHHTTTHHHHHHHHHHHHHHHHHHHHHHHHHHTTHHHHHHHHHHHHHHHHHH-HHHHHHHHHHHHHHHHH-SS---HHHHHTT-TT--HHHHHHHHHHHHHHHHHHHHHHHHHHHHTTSTT--TT-PPPHHHHHHHHHHHHHHS---S-TTGGGT-TTHHHHHHTTSS-PPPHHHHHHHHHHHHHHHHHHHHHHT-SS-SSPPP-TTSS--GGGSHHHHHHHHHHHHHHHHHHHHT-TTS-HHHHHHHHHHHHHHHHHHHHH-TT-HHHHHHHIIIIIHHHHHHHHHHHHHHHHH-------HHHHHHHHHHHHHHHHHHHHHHHHH-TTTT-SHHHHHHHH--GGG-